Protein AF-A0A7X8X218-F1 (afdb_monomer_lite)

pLDDT: mean 86.28, std 16.81, range [41.47, 98.88]

Secondary structure (DSSP, 8-state):
-HHHHHHHHHHHHHTSSS---HHHHHHHHHHHTTT-HHHHHHHHTT---HHHHHHHHHHHHHHHHHHHHSS-THHHHHHHHHHHHHHHHHHHHHHTT--SHHHHHHHHHHHHIIIIIHHHHHHHHHHTT--SHHHHHHHHHHHHHHHHHHHHHHHH--HHHHHHHHHHHHHHHHHHHHHHS--HHHHEEEEEETTEEEEEEE----SEEE--SEETTEEEEEE-TTTTTT---SEEE--TT--EE-TTTTTT-TT--EEEPPTTPEE-TTTTTT-TT--EEE--TT--EEPTTTTTT-TT----BPPTT--EE-TTTTTT---S--B--TT--EE-TTTTTT---SEE---TT-SEE---TT-TT--EEPPPTT--EEPTTTTTT--S--EEE--TT--EE-TTTTTT---SEEEPPSS-EE-TTTTTT-TT----PPPTT--EEPTTTTTT----EEEE-TT--EE-TTTTTT-TT--EEEE-TT--EE-TTTTTT-TT--EEE--TT--EE-TTTTTT-TT--EEE--TT--EEPTTTTTT-TT-------TT--EE-TTTTTT---SEEEPPTT--EE-TTTTTT-TT--EEE--TT--EE-TTTTTT-TT--EEE--TT--EE-TTTTTT-TT--EEEE-TT--EE-TTTTTT-TT-EEEE-S-TTGGGS-GGGSTT-PEEEE-

Radius of gyration: 52.04 Å; chains: 1; bounding box: 104×60×158 Å

Structure (mmCIF, N/CA/C/O backbone):
data_AF-A0A7X8X218-F1
#
_entry.id   AF-A0A7X8X218-F1
#
loop_
_atom_site.group_PDB
_atom_site.id
_atom_site.type_symbol
_atom_site.label_atom_id
_atom_site.label_alt_id
_atom_site.label_comp_id
_atom_site.label_asym_id
_atom_site.label_entity_id
_atom_site.label_seq_id
_atom_site.pdbx_PDB_ins_code
_atom_site.Cartn_x
_atom_site.Cartn_y
_atom_site.Cartn_z
_atom_site.occupancy
_atom_site.B_iso_or_equiv
_atom_site.auth_seq_id
_atom_site.auth_comp_id
_atom_site.auth_asym_id
_atom_site.auth_atom_id
_atom_site.pdbx_PDB_model_num
ATOM 1 N N . MET A 1 1 ? -71.753 22.379 98.068 1.00 59.19 1 MET A N 1
ATOM 2 C CA . MET A 1 1 ? -71.294 21.030 97.656 1.00 59.19 1 MET A CA 1
ATOM 3 C C . MET A 1 1 ? -71.009 20.906 96.153 1.00 59.19 1 MET A C 1
ATOM 5 O O . MET A 1 1 ? -69.894 20.554 95.807 1.00 59.19 1 MET A O 1
ATOM 9 N N . ILE A 1 2 ? -71.947 21.203 95.238 1.00 62.31 2 ILE A N 1
ATOM 10 C CA . ILE A 1 2 ? -71.730 21.039 93.776 1.00 62.31 2 ILE A CA 1
ATOM 11 C C . ILE A 1 2 ? -70.729 22.059 93.211 1.00 62.31 2 ILE A C 1
ATOM 13 O O . ILE A 1 2 ? -69.780 21.681 92.528 1.00 62.31 2 ILE A O 1
ATOM 17 N N . GLU A 1 3 ? -70.910 23.341 93.532 1.00 66.44 3 GLU A N 1
ATOM 18 C CA . GLU A 1 3 ? -69.989 24.415 93.134 1.00 66.44 3 GLU A CA 1
ATOM 19 C C . GLU A 1 3 ? -68.605 24.227 93.765 1.00 66.44 3 GLU A C 1
ATOM 21 O O . GLU A 1 3 ? -67.582 24.435 93.126 1.00 66.44 3 GLU A O 1
ATOM 26 N N . GLU A 1 4 ? -68.574 23.702 94.986 1.00 75.44 4 GLU A N 1
ATOM 27 C CA . GLU A 1 4 ? -67.354 23.362 95.713 1.00 75.44 4 GLU A CA 1
ATOM 28 C C . GLU A 1 4 ? -66.608 22.174 95.083 1.00 75.44 4 GLU A C 1
ATOM 30 O O . GLU A 1 4 ? -65.388 22.212 94.968 1.00 75.44 4 GLU A O 1
ATOM 35 N N . ASN A 1 5 ? -67.324 21.149 94.604 1.00 78.69 5 ASN A N 1
ATOM 36 C CA . ASN A 1 5 ? -66.738 20.033 93.858 1.00 78.69 5 ASN A CA 1
ATOM 37 C C . ASN A 1 5 ? -66.237 20.478 92.479 1.00 78.69 5 ASN A C 1
ATOM 39 O O . ASN A 1 5 ? -65.172 20.041 92.059 1.00 78.69 5 ASN A O 1
ATOM 43 N N . TYR A 1 6 ? -66.950 21.376 91.790 1.00 76.88 6 TYR A N 1
ATOM 44 C CA . TYR A 1 6 ? -66.463 21.968 90.541 1.00 76.88 6 TYR A CA 1
ATOM 45 C C . TYR A 1 6 ? -65.211 22.818 90.781 1.00 76.88 6 TYR A C 1
ATOM 47 O O . TYR A 1 6 ? -64.232 22.684 90.057 1.00 76.88 6 TYR A O 1
ATOM 55 N N . LYS A 1 7 ? -65.195 23.632 91.841 1.00 78.38 7 LYS A N 1
ATOM 56 C CA . LYS A 1 7 ? -64.044 24.457 92.223 1.00 78.38 7 LYS A CA 1
ATOM 57 C C . LYS A 1 7 ? -62.851 23.598 92.650 1.00 78.38 7 LYS A C 1
ATOM 59 O O . LYS A 1 7 ? -61.744 23.859 92.207 1.00 78.38 7 LYS A O 1
ATOM 64 N N . LYS A 1 8 ? -63.070 22.509 93.400 1.00 78.81 8 LYS A N 1
ATOM 65 C CA . LYS A 1 8 ? -62.038 21.496 93.695 1.00 78.81 8 LYS A CA 1
ATOM 66 C C . LYS A 1 8 ? -61.531 20.822 92.421 1.00 78.81 8 LYS A C 1
ATOM 68 O O . LYS A 1 8 ? -60.326 20.652 92.274 1.00 78.81 8 LYS A O 1
ATOM 73 N N . ALA A 1 9 ? -62.415 20.492 91.481 1.00 73.62 9 ALA A N 1
ATOM 74 C CA . ALA A 1 9 ? -62.024 19.927 90.193 1.00 73.62 9 ALA A CA 1
ATOM 75 C C . ALA A 1 9 ? -61.148 20.895 89.378 1.00 73.62 9 ALA A C 1
ATOM 77 O O . ALA A 1 9 ? -60.111 20.482 88.869 1.00 73.62 9 ALA A O 1
ATOM 78 N N . VAL A 1 10 ? -61.517 22.180 89.321 1.00 74.00 10 VAL A N 1
ATOM 79 C CA . VAL A 1 10 ? -60.726 23.262 88.706 1.00 74.00 10 VAL A CA 1
ATOM 80 C C . VAL A 1 10 ? -59.387 23.426 89.432 1.00 74.00 10 VAL A C 1
ATOM 82 O O . VAL A 1 10 ? -58.345 23.489 88.788 1.00 74.00 10 VAL A O 1
ATOM 85 N N . ASN A 1 11 ? -59.376 23.417 90.763 1.00 78.56 11 ASN A N 1
ATOM 86 C CA . ASN A 1 11 ? -58.155 23.548 91.554 1.00 78.56 11 ASN A CA 1
ATOM 87 C C . ASN A 1 11 ? -57.175 22.395 91.290 1.00 78.56 11 ASN A C 1
ATOM 89 O O . ASN A 1 11 ? -56.004 22.653 91.026 1.00 78.56 11 ASN A O 1
ATOM 93 N N . TYR A 1 12 ? -57.640 21.142 91.253 1.00 76.12 12 TYR A N 1
ATOM 94 C CA . TYR A 1 12 ? -56.805 19.995 90.867 1.00 76.12 12 TYR A CA 1
ATOM 95 C C . TYR A 1 12 ? -56.402 20.010 89.383 1.00 76.12 12 TYR A C 1
ATOM 97 O O . TYR A 1 12 ? -55.309 19.555 89.045 1.00 76.12 12 TYR A O 1
ATOM 105 N N . GLU A 1 13 ? -57.244 20.538 88.491 1.00 72.31 13 GLU A N 1
ATOM 106 C CA . GLU A 1 13 ? -56.956 20.644 87.053 1.00 72.31 13 GLU A CA 1
ATOM 107 C C . GLU A 1 13 ? -55.899 21.705 86.744 1.00 72.31 13 GLU A C 1
ATOM 109 O O . GLU A 1 13 ? -55.040 21.470 85.895 1.00 72.31 13 GLU A O 1
ATOM 114 N N . TYR A 1 14 ? -55.939 22.856 87.418 1.00 67.94 14 TYR A N 1
ATOM 115 C CA . TYR A 1 14 ? -55.013 23.971 87.194 1.00 67.94 14 TYR A CA 1
ATOM 116 C C . TYR A 1 14 ? -53.874 24.027 88.219 1.00 67.94 14 TYR A C 1
ATOM 118 O O . TYR A 1 14 ? -52.915 24.763 88.010 1.00 67.94 14 TYR A O 1
ATOM 126 N N . GLY A 1 15 ? -53.921 23.202 89.267 1.00 67.50 15 GLY 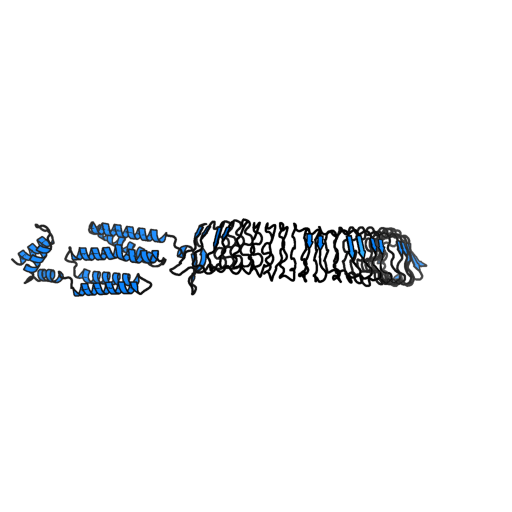A N 1
ATOM 127 C CA . GLY A 1 15 ? -52.931 23.192 90.344 1.00 67.50 15 GLY A CA 1
ATOM 128 C C . GLY A 1 15 ? -53.017 24.423 91.250 1.00 67.50 15 GLY A C 1
ATOM 129 O O . GLY A 1 15 ? -51.996 24.891 91.745 1.00 67.50 15 GLY A O 1
ATOM 130 N N . LEU A 1 16 ? -54.218 24.984 91.407 1.00 68.50 16 LEU A N 1
ATOM 131 C CA . LEU A 1 16 ? -54.470 26.154 92.246 1.00 68.50 16 LEU A CA 1
ATOM 132 C C . LEU A 1 16 ? -54.670 25.671 93.683 1.00 68.50 16 LEU A C 1
ATOM 134 O O . LEU A 1 16 ? -55.637 24.966 93.967 1.00 68.50 16 LEU A O 1
ATOM 138 N N . ASP A 1 17 ? -53.722 25.993 94.560 1.00 74.50 17 ASP A N 1
ATOM 139 C CA . ASP A 1 17 ? -53.689 25.619 95.986 1.00 74.50 17 ASP A CA 1
ATOM 140 C C . ASP A 1 17 ? -53.603 24.108 96.289 1.00 74.50 17 ASP A C 1
ATOM 142 O O . ASP A 1 17 ? -53.556 23.697 97.447 1.00 74.50 17 ASP A O 1
ATOM 146 N N . VAL A 1 18 ? -53.528 23.259 95.260 1.00 74.81 18 VAL A N 1
ATOM 147 C CA . VAL A 1 18 ? -53.306 21.809 95.362 1.00 74.81 18 VAL A CA 1
ATOM 148 C C . VAL A 1 18 ? -52.341 21.342 94.276 1.00 74.81 18 VAL A C 1
ATOM 150 O O . VAL A 1 18 ? -52.259 21.930 93.198 1.00 74.81 18 VAL A O 1
ATOM 153 N N . LYS A 1 19 ? -51.608 20.248 94.526 1.00 69.12 19 LYS A N 1
ATOM 154 C CA . LYS A 1 19 ? -50.762 19.639 93.492 1.00 69.12 19 LYS A CA 1
ATOM 155 C C . LYS A 1 19 ? -51.652 19.176 92.341 1.00 69.12 19 LYS A C 1
ATOM 157 O O . LYS A 1 19 ? -52.580 18.398 92.547 1.00 69.12 19 LYS A O 1
ATOM 162 N N . LYS A 1 20 ? -51.346 19.663 91.141 1.00 67.00 20 LYS A N 1
ATOM 163 C CA . LYS A 1 20 ? -52.081 19.357 89.914 1.00 67.00 20 LYS A CA 1
ATOM 164 C C . LYS A 1 20 ? -52.236 17.840 89.734 1.00 67.00 20 LYS A C 1
ATOM 166 O O . LYS A 1 20 ? -51.236 17.142 89.560 1.00 67.00 20 LYS A O 1
ATOM 171 N N . ASP A 1 21 ? -53.472 17.348 89.765 1.00 66.50 21 ASP A N 1
ATOM 172 C CA . ASP A 1 21 ? -53.805 15.926 89.635 1.00 66.50 21 ASP A CA 1
ATOM 173 C C . ASP A 1 21 ? -55.095 15.755 88.828 1.00 66.50 21 ASP A C 1
ATOM 175 O O . ASP A 1 21 ? -56.214 15.933 89.310 1.00 66.50 21 ASP A O 1
ATOM 179 N N . TYR A 1 22 ? -54.933 15.381 87.561 1.00 60.75 22 TYR A N 1
ATOM 180 C CA . TYR A 1 22 ? -56.041 15.255 86.621 1.00 60.75 22 TYR A CA 1
ATOM 181 C C . TYR A 1 22 ? -56.974 14.077 86.913 1.00 60.75 22 TYR A C 1
ATOM 183 O O . TYR A 1 22 ? -58.135 14.116 86.501 1.00 60.75 22 TYR A O 1
ATOM 191 N N . ARG A 1 23 ? -56.502 13.027 87.600 1.00 62.84 23 ARG A N 1
ATOM 192 C CA . ARG A 1 23 ? -57.364 11.895 87.967 1.00 62.84 23 ARG A CA 1
ATOM 193 C C . ARG A 1 23 ? -58.318 12.312 89.075 1.00 62.84 23 ARG A C 1
ATOM 195 O O . ARG A 1 23 ? -59.515 12.038 88.972 1.00 62.84 23 ARG A O 1
ATOM 202 N N . GLU A 1 24 ? -57.812 13.035 90.070 1.00 69.81 24 GLU A N 1
ATOM 203 C CA . GLU A 1 24 ? -58.655 13.622 91.112 1.00 69.81 24 GLU A CA 1
ATOM 204 C C . GLU A 1 24 ? -59.545 14.741 90.550 1.00 69.81 24 GLU A C 1
ATOM 206 O O . GLU A 1 24 ? -60.747 14.740 90.811 1.00 69.81 24 GLU A O 1
ATOM 211 N N . ALA A 1 25 ? -59.042 15.600 89.656 1.00 69.50 25 ALA A N 1
ATOM 212 C CA . ALA A 1 25 ? -59.874 16.586 88.958 1.00 69.50 25 ALA A CA 1
ATOM 213 C C . ALA A 1 25 ? -61.052 15.935 88.207 1.00 69.50 25 ALA A C 1
ATOM 215 O O . ALA A 1 25 ? -62.196 16.366 88.345 1.00 69.50 25 ALA A O 1
ATOM 216 N N . LEU A 1 26 ? -60.808 14.854 87.453 1.00 69.50 26 LEU A N 1
ATOM 217 C CA . LEU A 1 26 ? -61.848 14.126 86.715 1.00 69.50 26 LEU A CA 1
ATOM 218 C C . LEU A 1 26 ? -62.878 13.479 87.652 1.00 69.50 26 LEU A C 1
ATOM 220 O O . LEU A 1 26 ? -64.070 13.460 87.341 1.00 69.50 26 LEU A O 1
ATOM 224 N N . LYS A 1 27 ? -62.442 12.960 88.801 1.00 75.31 27 LYS A N 1
ATOM 225 C CA . LYS A 1 27 ? -63.322 12.400 89.834 1.00 75.31 27 LYS A CA 1
ATOM 226 C C . LYS A 1 27 ? -64.250 13.474 90.411 1.00 75.31 27 LYS A C 1
ATOM 228 O O . LYS A 1 27 ? -65.459 13.247 90.472 1.00 75.31 27 LYS A O 1
ATOM 233 N N . TYR A 1 28 ? -63.732 14.661 90.727 1.00 75.94 28 TYR A N 1
ATOM 234 C CA . TYR A 1 28 ? -64.550 15.788 91.190 1.00 75.94 28 TYR A CA 1
ATOM 235 C C . TYR A 1 28 ? -65.444 16.377 90.083 1.00 75.94 28 TYR A C 1
ATOM 237 O O . TYR A 1 28 ? -66.597 16.716 90.354 1.00 75.94 28 TYR A O 1
ATOM 245 N N . TYR A 1 29 ? -65.000 16.393 88.819 1.00 73.94 29 TYR A N 1
ATOM 246 C CA . TYR A 1 29 ? -65.858 16.746 87.681 1.00 73.94 29 TYR A CA 1
ATOM 247 C C . TYR A 1 29 ? -67.013 15.760 87.486 1.00 73.94 29 TYR A C 1
ATOM 249 O O . TYR A 1 29 ? -68.141 16.189 87.244 1.00 73.94 29 TYR A O 1
ATOM 257 N N . LYS A 1 30 ? -66.772 14.451 87.650 1.00 72.06 30 LYS A N 1
ATOM 258 C CA . LYS A 1 30 ? -67.823 13.417 87.634 1.00 72.06 30 LYS A CA 1
ATOM 259 C C . LYS A 1 30 ? -68.837 13.634 88.753 1.00 72.06 30 LYS A C 1
ATOM 261 O O . LYS A 1 30 ? -70.036 13.599 88.482 1.00 72.06 30 LYS A O 1
ATOM 266 N N . LEU A 1 31 ? -68.375 13.942 89.965 1.00 76.75 31 LEU A N 1
ATOM 267 C CA . LEU A 1 31 ? -69.244 14.266 91.102 1.00 76.75 31 LEU A CA 1
ATOM 268 C C . LEU A 1 31 ? -70.077 15.540 90.865 1.00 76.75 31 LEU A C 1
ATOM 270 O O . LEU A 1 31 ? -71.240 15.584 91.255 1.00 76.75 31 LEU A O 1
ATOM 274 N N . ALA A 1 32 ? -69.530 16.545 90.172 1.00 71.50 32 ALA A N 1
ATOM 275 C CA . ALA A 1 32 ? -70.235 17.785 89.826 1.00 71.50 32 ALA A CA 1
ATOM 276 C C . ALA A 1 32 ? -71.148 17.678 88.577 1.00 71.50 32 ALA A C 1
ATOM 278 O O . ALA A 1 32 ? -71.953 18.574 88.321 1.00 71.50 32 ALA A O 1
ATOM 279 N N . SER A 1 33 ? -71.052 16.597 87.790 1.00 71.75 33 SER A N 1
ATOM 280 C CA . SER A 1 33 ? -71.681 16.472 86.458 1.00 71.75 33 SER A CA 1
ATOM 281 C C . SER A 1 33 ? -73.181 16.155 86.432 1.00 71.75 33 SER A C 1
ATOM 283 O O . SER A 1 33 ? -73.787 16.215 85.359 1.00 71.75 33 SER A O 1
ATOM 285 N N . LYS A 1 34 ? -73.794 15.810 87.574 1.00 65.38 34 LYS A N 1
ATOM 286 C CA . LYS A 1 34 ? -75.215 15.420 87.615 1.00 65.38 34 LYS A CA 1
ATOM 287 C C . LYS A 1 34 ? -76.174 16.581 87.309 1.00 65.38 34 LYS A C 1
ATOM 289 O O . LYS A 1 34 ? -77.193 16.327 86.678 1.00 65.38 34 LYS A O 1
ATOM 294 N N . GLU A 1 35 ? -75.817 17.826 87.643 1.00 59.12 35 GLU A N 1
ATOM 295 C CA . GLU A 1 35 ? -76.681 19.009 87.428 1.00 59.12 35 GLU A CA 1
ATOM 296 C C . GLU A 1 35 ? -75.949 20.248 86.862 1.00 59.12 35 GLU A C 1
ATOM 298 O O . GLU A 1 35 ? -76.594 21.136 86.311 1.00 59.12 35 GLU A O 1
ATOM 303 N N . ASN A 1 36 ? -74.606 20.314 86.894 1.00 65.75 36 ASN A N 1
ATOM 304 C CA . ASN A 1 36 ? -73.853 21.430 86.301 1.00 65.75 36 ASN A CA 1
ATOM 305 C C . ASN A 1 36 ? -73.490 21.145 84.828 1.00 65.75 36 ASN A C 1
ATOM 307 O O . ASN A 1 36 ? -72.693 20.250 84.527 1.00 65.75 36 ASN A O 1
ATOM 311 N N . SER A 1 37 ? -74.042 21.937 83.899 1.00 59.34 37 SER A N 1
ATOM 312 C CA . SER A 1 37 ? -73.867 21.758 82.447 1.00 59.34 37 SER A CA 1
ATOM 313 C C . SER A 1 37 ? -72.407 21.837 81.981 1.00 59.34 37 SER A C 1
ATOM 315 O O . SER A 1 37 ? -72.028 21.154 81.027 1.00 59.34 37 SER A O 1
ATOM 317 N N . HIS A 1 38 ? -71.565 22.616 82.668 1.00 60.59 38 HIS A N 1
ATOM 318 C CA . HIS A 1 38 ? -70.149 22.770 82.332 1.00 60.59 38 HIS A CA 1
ATOM 319 C C . HIS A 1 38 ? -69.320 21.574 82.807 1.00 60.59 38 HIS A C 1
ATOM 321 O O . HIS A 1 38 ? -68.527 21.030 82.037 1.00 60.59 38 HIS A O 1
ATOM 327 N N . ALA A 1 39 ? -69.567 21.091 84.029 1.00 61.00 39 ALA A N 1
ATOM 328 C CA . ALA A 1 39 ? -68.957 19.862 84.538 1.00 61.00 39 ALA A CA 1
ATOM 329 C C . ALA A 1 39 ? -69.356 18.643 83.687 1.00 61.00 39 ALA A C 1
ATOM 331 O O . ALA A 1 39 ? -68.518 17.812 83.346 1.00 61.00 39 ALA A O 1
ATOM 332 N N . ARG A 1 40 ? -70.629 18.572 83.272 1.00 63.88 40 ARG A N 1
ATOM 333 C CA . ARG A 1 40 ? -71.161 17.507 82.408 1.00 63.88 40 ARG A CA 1
ATOM 334 C C . ARG A 1 40 ? -70.517 17.501 81.025 1.00 63.88 40 ARG A C 1
ATOM 336 O O . ARG A 1 40 ? -70.115 16.440 80.555 1.00 63.88 40 ARG A O 1
ATOM 343 N N . LYS A 1 41 ? -70.334 18.676 80.411 1.00 60.50 41 LYS A N 1
ATOM 344 C CA . LYS A 1 41 ? -69.552 18.821 79.172 1.00 60.50 41 LYS A CA 1
ATOM 345 C C . LYS A 1 41 ? -68.114 18.327 79.366 1.00 60.50 41 LYS A C 1
ATOM 347 O O . LYS A 1 41 ? -67.660 17.515 78.567 1.00 60.50 41 LYS A O 1
ATOM 352 N N . LYS A 1 42 ? -67.426 18.719 80.448 1.00 61.81 42 LYS A N 1
ATOM 353 C CA . LYS A 1 42 ? -66.054 18.247 80.735 1.00 61.81 42 LYS A CA 1
ATOM 354 C C . LYS A 1 42 ? -65.953 16.724 80.914 1.00 61.81 42 LYS A C 1
ATOM 356 O O . LYS A 1 42 ? -64.959 16.138 80.499 1.00 61.81 42 LYS A O 1
ATOM 361 N N . VAL A 1 43 ? -66.978 16.064 81.461 1.00 62.06 43 VAL A N 1
ATOM 362 C CA . VAL A 1 43 ? -67.016 14.593 81.587 1.00 62.06 43 VAL A CA 1
ATOM 363 C C . VAL A 1 43 ? -67.299 13.904 80.247 1.00 62.06 43 VAL A C 1
ATOM 365 O O . VAL A 1 43 ? -66.622 12.930 79.926 1.00 62.06 43 VAL A O 1
ATOM 368 N N . ILE A 1 44 ? -68.232 14.411 79.435 1.00 58.16 44 ILE A N 1
ATOM 369 C CA . ILE A 1 44 ? -68.565 13.839 78.114 1.00 58.16 44 ILE A CA 1
ATOM 370 C C . ILE A 1 44 ? -67.364 13.905 77.159 1.00 58.16 44 ILE A C 1
ATOM 372 O O . ILE A 1 44 ? -67.070 12.933 76.470 1.00 58.16 44 ILE A O 1
ATOM 376 N N . TYR A 1 45 ? -66.616 15.011 77.166 1.00 55.09 45 TYR A N 1
ATOM 377 C CA . TYR A 1 45 ? -65.430 15.188 76.320 1.00 55.09 45 TYR A CA 1
ATOM 378 C C . TYR A 1 45 ? -64.169 14.466 76.836 1.00 55.09 45 TYR A C 1
ATOM 380 O O . TYR A 1 45 ? -63.098 14.625 76.263 1.00 55.09 45 TYR A O 1
ATOM 388 N N . SER A 1 46 ? -64.255 13.667 77.905 1.00 54.84 46 SER A N 1
ATOM 389 C CA . SER A 1 46 ? -63.109 12.893 78.417 1.00 54.84 46 SER A CA 1
ATOM 390 C C . SER A 1 46 ? -62.933 11.518 77.758 1.00 54.84 46 SER A C 1
ATOM 392 O O . SER A 1 46 ? -61.939 10.844 78.021 1.00 54.84 46 SER A O 1
ATOM 394 N N . HIS A 1 47 ? -63.886 11.083 76.927 1.00 53.31 47 HIS A N 1
ATOM 395 C CA . HIS A 1 47 ? -63.856 9.769 76.288 1.00 53.31 47 HIS A CA 1
ATOM 396 C C . HIS A 1 47 ? -63.445 9.904 74.821 1.00 53.31 47 HIS A C 1
ATOM 398 O O . HIS A 1 47 ? -64.181 10.460 74.011 1.00 53.31 47 HIS A O 1
ATOM 404 N N . PHE A 1 48 ? -62.272 9.367 74.485 1.00 53.75 48 PHE A N 1
ATOM 405 C CA . PHE A 1 48 ? -61.911 9.079 73.100 1.00 53.75 48 PHE A CA 1
ATOM 406 C C . PHE A 1 48 ? -62.757 7.886 72.640 1.00 53.75 48 PHE A C 1
ATOM 408 O O . PHE A 1 48 ? -62.785 6.859 73.325 1.00 53.75 48 PHE A O 1
ATOM 415 N N . SER A 1 49 ? -63.508 8.017 71.546 1.00 57.84 49 SER A N 1
ATOM 416 C CA . SER A 1 49 ? -64.434 6.963 71.128 1.00 57.84 49 SER A CA 1
ATOM 417 C C . SER A 1 49 ? -63.649 5.759 70.592 1.00 57.84 49 SER A C 1
ATOM 419 O O . SER A 1 49 ? -62.772 5.887 69.740 1.00 57.84 49 SER A O 1
ATOM 421 N N . VAL A 1 50 ? -63.959 4.558 71.089 1.00 55.69 50 VAL A N 1
ATOM 422 C CA . VAL A 1 50 ? -63.328 3.304 70.629 1.00 55.69 50 VAL A CA 1
ATOM 423 C C . VAL A 1 50 ? -63.548 3.099 69.123 1.00 55.69 50 VAL A C 1
ATOM 425 O O . VAL A 1 50 ? -62.675 2.579 68.436 1.00 55.69 50 VAL A O 1
ATOM 428 N N . ILE A 1 51 ? -64.671 3.583 68.586 1.00 61.41 51 ILE A N 1
ATOM 429 C CA . ILE A 1 51 ? -64.996 3.534 67.154 1.00 61.41 51 ILE A CA 1
ATOM 430 C C . ILE A 1 51 ? -64.036 4.421 66.345 1.00 61.41 51 ILE A C 1
ATOM 432 O O . ILE A 1 51 ? -63.580 4.024 65.276 1.00 61.41 51 ILE A O 1
ATOM 436 N N . GLU A 1 52 ? -63.673 5.594 66.870 1.00 61.25 52 GLU A N 1
ATOM 437 C CA . GLU A 1 52 ? -62.708 6.506 66.238 1.00 61.25 52 GLU A CA 1
ATOM 438 C C . GLU A 1 52 ? -61.291 5.911 66.244 1.00 61.25 52 GLU A C 1
ATOM 440 O O . GLU A 1 52 ? -60.582 6.000 65.242 1.00 61.25 52 GLU A O 1
ATOM 445 N N . ALA A 1 53 ? -60.901 5.232 67.329 1.00 55.91 53 ALA A N 1
ATOM 446 C CA . ALA A 1 53 ? -59.639 4.494 67.398 1.00 55.91 53 ALA A CA 1
ATOM 447 C C . ALA A 1 53 ? -59.585 3.324 66.395 1.00 55.91 53 ALA A C 1
ATOM 449 O O . ALA A 1 53 ? -58.546 3.090 65.779 1.00 55.91 53 ALA A O 1
ATOM 450 N N . ILE A 1 54 ? -60.703 2.622 66.185 1.00 64.31 54 ILE A N 1
ATOM 451 C CA . ILE A 1 54 ? -60.809 1.538 65.196 1.00 64.31 54 ILE A CA 1
ATOM 452 C C . ILE A 1 54 ? -60.724 2.086 63.765 1.00 64.31 54 ILE A C 1
ATOM 454 O O . ILE A 1 54 ? -59.993 1.531 62.951 1.00 64.31 54 ILE A O 1
ATOM 458 N N . LEU A 1 55 ? -61.403 3.195 63.453 1.00 64.50 55 LEU A N 1
ATOM 459 C CA . LEU A 1 55 ? -61.301 3.853 62.141 1.00 64.50 55 LEU A CA 1
ATOM 460 C C . LEU A 1 55 ? -59.867 4.302 61.838 1.00 64.50 55 LEU A C 1
ATOM 462 O O . LEU A 1 55 ? -59.372 4.089 60.733 1.00 64.50 55 LEU A O 1
ATOM 466 N N . LEU A 1 56 ? -59.178 4.861 62.834 1.00 61.41 56 LEU A N 1
ATOM 467 C CA . LEU A 1 56 ? -57.762 5.216 62.746 1.00 61.41 56 LEU A CA 1
ATOM 468 C C . LEU A 1 56 ? -56.877 4.000 62.465 1.00 61.41 56 LEU A C 1
ATOM 470 O O . LEU A 1 56 ? -56.002 4.060 61.603 1.00 61.41 56 LEU A O 1
ATOM 474 N N . LEU A 1 57 ? -57.133 2.885 63.150 1.00 59.53 57 LEU A N 1
ATOM 475 C CA . LEU A 1 57 ? -56.413 1.637 62.929 1.00 59.53 57 LEU A CA 1
ATOM 476 C C . LEU A 1 57 ? -56.662 1.084 61.516 1.00 59.53 57 LEU A C 1
ATOM 478 O O . LEU A 1 57 ? -55.727 0.624 60.869 1.00 59.53 57 LEU A O 1
ATOM 482 N N . ILE A 1 58 ? -57.891 1.182 61.003 1.00 72.19 58 ILE A N 1
ATOM 483 C CA . ILE A 1 58 ? -58.250 0.760 59.642 1.00 72.19 58 ILE A CA 1
ATOM 484 C C . ILE A 1 58 ? -57.523 1.607 58.590 1.00 72.19 58 ILE A C 1
ATOM 486 O O . ILE A 1 58 ? -56.971 1.049 57.645 1.00 72.19 58 ILE A O 1
ATOM 490 N N . VAL A 1 59 ? -57.478 2.934 58.754 1.00 67.31 59 VAL A N 1
ATOM 491 C CA . VAL A 1 59 ? -56.737 3.830 57.846 1.00 67.31 59 VAL A CA 1
ATOM 492 C C . VAL A 1 59 ? -55.238 3.526 57.884 1.00 67.31 59 VAL A C 1
ATOM 494 O O . VAL A 1 59 ? -54.595 3.488 56.835 1.00 67.31 59 VAL A O 1
ATOM 497 N N . LEU A 1 60 ? -54.690 3.239 59.070 1.00 58.56 60 LEU A N 1
ATOM 498 C CA . LEU A 1 60 ? -53.294 2.836 59.237 1.00 58.56 60 LEU A CA 1
ATOM 499 C C . LEU A 1 60 ? -53.001 1.520 58.498 1.00 58.56 60 LEU A C 1
ATOM 501 O O . LEU A 1 60 ? -52.045 1.439 57.732 1.00 58.56 60 LEU A O 1
ATOM 505 N N . ILE A 1 61 ? -53.850 0.507 58.685 1.00 66.88 61 ILE A N 1
ATOM 506 C CA . ILE A 1 61 ? -53.713 -0.804 58.040 1.00 66.88 61 ILE A CA 1
ATOM 507 C C . ILE A 1 61 ? -53.871 -0.679 56.519 1.00 66.88 61 ILE A C 1
ATOM 509 O O . ILE A 1 61 ? -53.069 -1.246 55.780 1.00 66.88 61 ILE A O 1
ATOM 513 N N . MET A 1 62 ? -54.848 0.091 56.029 1.00 68.31 62 MET A N 1
ATOM 514 C CA . MET A 1 62 ? -55.034 0.312 54.591 1.00 68.31 62 MET A CA 1
ATOM 515 C C . MET A 1 62 ? -53.850 1.045 53.958 1.00 68.31 62 MET A C 1
ATOM 517 O O . MET A 1 62 ? -53.402 0.630 52.893 1.00 68.31 62 MET A O 1
ATOM 521 N N . GLY A 1 63 ? -53.304 2.080 54.604 1.00 64.12 63 GLY A N 1
ATOM 522 C CA . GLY A 1 63 ? -52.116 2.768 54.096 1.00 64.12 63 GLY A CA 1
ATOM 523 C C . GLY A 1 63 ? -50.890 1.852 54.047 1.00 64.12 63 GLY A C 1
ATOM 524 O O . GLY A 1 63 ? -50.209 1.813 53.026 1.00 64.12 63 GLY A O 1
ATOM 525 N N . ILE A 1 64 ? -50.686 1.015 55.073 1.00 57.69 64 ILE A N 1
ATOM 526 C CA . ILE A 1 64 ? -49.622 -0.004 55.083 1.00 57.69 64 ILE A CA 1
ATOM 527 C C . ILE A 1 64 ? -49.813 -1.024 53.945 1.00 57.69 64 ILE A C 1
ATOM 529 O O . ILE A 1 64 ? -48.850 -1.381 53.270 1.00 57.69 64 ILE A O 1
ATOM 533 N N . ILE A 1 65 ? -51.042 -1.486 53.690 1.00 64.88 65 ILE A N 1
ATOM 534 C CA . ILE A 1 65 ? -51.338 -2.428 52.595 1.00 64.88 65 ILE A CA 1
ATOM 535 C C . ILE A 1 65 ? -51.106 -1.784 51.220 1.00 64.88 65 ILE A C 1
ATOM 537 O O . ILE A 1 65 ? -50.590 -2.444 50.317 1.00 64.88 65 ILE A O 1
ATOM 541 N N . ILE A 1 66 ? -51.471 -0.510 51.051 1.00 63.75 66 ILE A N 1
ATOM 542 C CA . ILE A 1 66 ? -51.223 0.260 49.825 1.00 63.75 66 ILE A CA 1
ATOM 543 C C . ILE A 1 66 ? -49.715 0.385 49.573 1.00 63.75 66 ILE A C 1
ATOM 545 O O . ILE A 1 66 ? -49.264 0.114 48.461 1.00 63.75 66 ILE A O 1
ATOM 549 N N . ASP A 1 67 ? -48.924 0.691 50.603 1.00 57.59 67 ASP A N 1
ATOM 550 C CA . ASP A 1 67 ? -47.464 0.802 50.480 1.00 57.59 67 ASP A CA 1
ATOM 551 C C . ASP A 1 67 ? -46.773 -0.536 50.195 1.00 57.59 67 ASP A C 1
ATOM 553 O O . ASP A 1 67 ? -45.701 -0.564 49.593 1.00 57.59 67 ASP A O 1
ATOM 557 N N . LEU A 1 68 ? -47.385 -1.654 50.593 1.00 53.50 68 LEU A N 1
ATOM 558 C CA . LEU A 1 68 ? -46.907 -2.994 50.250 1.00 53.50 68 LEU A CA 1
ATOM 559 C C . LEU A 1 68 ? -47.266 -3.411 48.814 1.00 53.50 68 LEU A C 1
ATOM 561 O O . LEU A 1 68 ? -46.621 -4.309 48.275 1.00 53.50 68 LEU A O 1
ATOM 565 N N . LYS A 1 69 ? -48.281 -2.794 48.190 1.00 54.75 69 LYS A N 1
ATOM 566 C CA . LYS A 1 69 ? -48.786 -3.175 46.857 1.00 54.75 69 LYS A CA 1
ATOM 567 C C . LYS A 1 69 ? -48.384 -2.234 45.720 1.00 54.75 69 LYS A C 1
ATOM 569 O O . LYS A 1 69 ? -48.379 -2.674 44.574 1.00 54.75 69 LYS A O 1
ATOM 574 N N . ILE A 1 70 ? -48.073 -0.967 45.995 1.00 53.00 70 ILE A N 1
ATOM 575 C CA . ILE A 1 70 ? -47.749 0.034 44.966 1.00 53.00 70 ILE A CA 1
ATOM 576 C C . ILE A 1 70 ? -46.253 0.368 45.018 1.00 53.00 70 ILE A C 1
ATOM 578 O O . ILE A 1 70 ? -45.672 0.529 46.086 1.00 53.00 70 ILE A O 1
ATOM 582 N N . THR A 1 71 ? -45.622 0.555 43.857 1.00 49.25 71 THR A N 1
ATOM 583 C CA . THR A 1 71 ? -44.213 0.978 43.703 1.00 49.25 71 THR A CA 1
ATOM 584 C C . THR A 1 71 ? -43.887 2.359 44.296 1.00 49.25 71 THR A C 1
ATOM 586 O O . THR A 1 71 ? -42.722 2.754 44.326 1.00 49.25 71 THR A O 1
ATOM 589 N N . PHE A 1 72 ? -44.889 3.088 44.798 1.00 51.97 72 PHE A N 1
ATOM 590 C CA . PHE A 1 72 ? -44.783 4.434 45.357 1.00 51.97 72 PHE A CA 1
ATOM 591 C C . PHE A 1 72 ? -45.191 4.446 46.845 1.00 51.97 72 PHE A C 1
ATOM 593 O O . PHE A 1 72 ? -46.299 4.873 47.171 1.00 51.97 72 PHE A O 1
ATOM 600 N N . PRO A 1 73 ? -44.295 4.035 47.763 1.00 49.94 73 PRO A N 1
ATOM 601 C CA . PRO A 1 73 ? -44.581 3.865 49.199 1.00 49.94 73 PRO A CA 1
ATOM 602 C C . PRO A 1 73 ? -44.827 5.179 49.964 1.00 49.94 73 PRO A C 1
ATOM 604 O O . PRO A 1 73 ? -44.907 5.200 51.188 1.00 49.94 73 PRO A O 1
ATOM 607 N N . TRP A 1 74 ? -44.866 6.310 49.260 1.00 54.34 74 TRP A N 1
ATOM 608 C CA . TRP A 1 74 ? -45.194 7.607 49.839 1.00 54.34 74 TRP A CA 1
ATOM 609 C C . TRP A 1 74 ? -46.696 7.894 49.774 1.00 54.34 74 TRP A C 1
ATOM 611 O O . TRP A 1 74 ? -47.166 8.731 50.534 1.00 54.34 74 TRP A O 1
ATOM 621 N N . VAL A 1 75 ? -47.462 7.211 48.913 1.00 54.22 75 VAL A N 1
ATOM 622 C CA . VAL A 1 75 ? -48.903 7.464 48.750 1.00 54.22 75 VAL A CA 1
ATOM 623 C C . VAL A 1 75 ? -49.691 6.961 49.961 1.00 54.22 75 VAL A C 1
ATOM 625 O O . VAL A 1 75 ? -50.533 7.698 50.472 1.00 54.22 75 VAL A O 1
ATOM 628 N N . GLY A 1 76 ? -49.402 5.756 50.468 1.00 60.22 76 GLY A N 1
ATOM 629 C CA . GLY A 1 76 ? -50.062 5.222 51.662 1.00 60.22 76 GLY A CA 1
ATOM 630 C C . GLY A 1 76 ? -49.743 6.060 52.897 1.00 60.22 76 GLY A C 1
ATOM 631 O O . GLY A 1 76 ? -50.656 6.498 53.598 1.00 60.22 76 GLY A O 1
ATOM 632 N N . LEU A 1 77 ? -48.468 6.398 53.105 1.00 52.97 77 LEU A N 1
ATOM 633 C CA . LEU A 1 77 ? -48.038 7.274 54.203 1.00 52.97 77 LEU A CA 1
ATOM 634 C C . LEU A 1 77 ? -48.568 8.715 54.087 1.00 52.97 77 LEU A C 1
ATOM 636 O O . LEU A 1 77 ? -48.907 9.318 55.105 1.00 52.97 77 LEU A O 1
ATOM 640 N N . PHE A 1 78 ? -48.693 9.269 52.878 1.00 55.66 78 PHE A N 1
ATOM 641 C CA . PHE A 1 78 ? -49.275 10.597 52.650 1.00 55.66 78 PHE A CA 1
ATOM 642 C C . PHE A 1 78 ? -50.777 10.624 52.949 1.00 55.66 78 PHE A C 1
ATOM 644 O O . PHE A 1 78 ? -51.255 11.548 53.607 1.00 55.66 78 PHE A O 1
ATOM 651 N N . LEU A 1 79 ? -51.516 9.586 52.543 1.00 59.09 79 LEU A N 1
ATOM 652 C CA . LEU A 1 79 ? -52.937 9.429 52.869 1.00 59.09 79 LEU A CA 1
ATOM 653 C C . LEU A 1 79 ? -53.155 9.244 54.374 1.00 59.09 79 LEU A C 1
ATOM 655 O O . LEU A 1 79 ? -54.072 9.848 54.934 1.00 59.09 79 LEU A O 1
ATOM 659 N N . ILE A 1 80 ? -52.285 8.476 55.039 1.00 61.56 80 ILE A N 1
ATOM 660 C CA . ILE A 1 80 ? -52.255 8.364 56.500 1.00 61.56 80 ILE A CA 1
ATOM 661 C C . ILE A 1 80 ? -52.033 9.754 57.118 1.00 61.56 80 ILE A C 1
ATOM 663 O O . ILE A 1 80 ? -52.822 10.180 57.961 1.00 61.56 80 ILE A O 1
ATOM 667 N N . GLY A 1 81 ? -51.016 10.490 56.659 1.00 56.41 81 GLY A N 1
ATOM 668 C CA . GLY A 1 81 ? -50.683 11.833 57.137 1.00 56.41 81 GLY A CA 1
ATOM 669 C C . GLY A 1 81 ? -51.836 12.830 56.996 1.00 56.41 81 GLY A C 1
ATOM 670 O O . GLY A 1 81 ? -52.232 13.437 57.987 1.00 56.41 81 GLY A O 1
ATOM 671 N N . ILE A 1 82 ? -52.437 12.949 55.806 1.00 55.62 82 ILE A N 1
ATOM 672 C CA . ILE A 1 82 ? -53.602 13.819 55.561 1.00 55.62 82 ILE A CA 1
ATOM 673 C C . ILE A 1 82 ? -54.782 13.422 56.443 1.00 55.62 82 ILE A C 1
ATOM 675 O O . ILE A 1 82 ? -55.432 14.297 57.013 1.00 55.62 82 ILE A O 1
ATOM 679 N N . SER A 1 83 ? -55.057 12.123 56.578 1.00 58.41 83 SER A N 1
ATOM 680 C CA . SER A 1 83 ? -56.158 11.636 57.411 1.00 58.41 83 SER A CA 1
ATOM 681 C C . SER A 1 83 ? -55.940 12.025 58.873 1.00 58.41 83 SER A C 1
ATOM 683 O O . SER A 1 83 ? -56.838 12.580 59.504 1.00 58.41 83 SER A O 1
ATOM 685 N N . PHE A 1 84 ? -54.725 11.837 59.394 1.00 59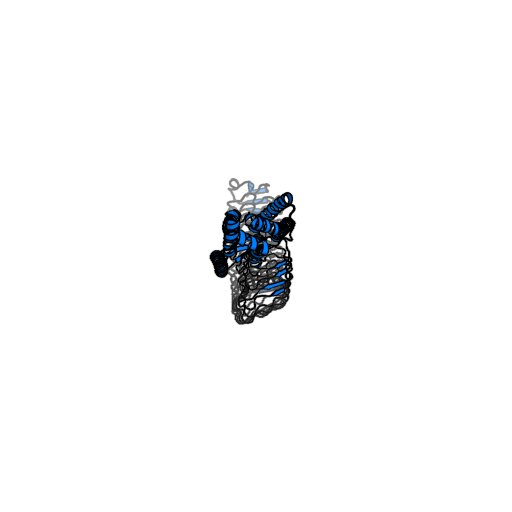.69 84 PHE A N 1
ATOM 686 C CA . PHE A 1 84 ? -54.362 12.256 60.747 1.00 59.69 84 PHE A CA 1
ATOM 687 C C . PHE A 1 84 ? -54.421 13.773 60.928 1.00 59.69 84 PHE A C 1
ATOM 689 O O . PHE A 1 84 ? -54.952 14.235 61.937 1.00 59.69 84 PHE A O 1
ATOM 696 N N . THR A 1 85 ? -53.935 14.565 59.971 1.00 54.16 85 THR A N 1
ATOM 697 C CA . THR A 1 85 ? -54.015 16.032 60.026 1.00 54.16 85 THR A CA 1
ATOM 698 C C . THR A 1 85 ? -55.463 16.518 59.964 1.00 54.16 85 THR A C 1
ATOM 700 O O . THR A 1 85 ? -55.844 17.367 60.764 1.00 54.16 85 THR A O 1
ATOM 703 N N . GLY A 1 86 ? -56.297 15.953 59.087 1.00 55.62 86 GLY A N 1
ATOM 704 C CA . GLY A 1 86 ? -57.721 16.277 58.974 1.00 55.62 86 GLY A CA 1
ATOM 705 C C . GLY A 1 86 ? -58.501 15.939 60.244 1.00 55.62 86 GLY A C 1
ATOM 706 O O . GLY A 1 86 ? -59.244 16.778 60.747 1.00 55.62 86 GLY A O 1
ATOM 707 N N . ILE A 1 87 ? -58.262 14.757 60.824 1.00 58.25 87 ILE A N 1
ATOM 708 C CA . ILE A 1 87 ? -58.811 14.353 62.128 1.00 58.25 87 ILE A CA 1
ATOM 709 C C . ILE A 1 87 ? -58.342 15.331 63.209 1.00 58.25 87 ILE A C 1
ATOM 711 O O . ILE A 1 87 ? -59.158 15.873 63.953 1.00 58.25 87 ILE A O 1
ATOM 715 N N . THR A 1 88 ? -57.045 15.632 63.259 1.00 53.69 88 THR A N 1
ATOM 716 C CA . THR A 1 88 ? -56.482 16.562 64.246 1.00 53.69 88 THR A CA 1
ATOM 717 C C . THR A 1 88 ? -57.126 17.942 64.126 1.00 53.69 88 THR A C 1
ATOM 719 O O . THR A 1 88 ? -57.557 18.485 65.133 1.00 53.69 88 THR A O 1
ATOM 722 N N . LEU A 1 89 ? -57.282 18.491 62.919 1.00 51.09 89 LEU A N 1
ATOM 723 C CA . LEU A 1 89 ? -57.909 19.797 62.681 1.00 51.09 89 LEU A CA 1
ATOM 724 C C . LEU A 1 89 ? -59.413 19.805 63.003 1.00 51.09 89 LEU A C 1
ATOM 726 O O . LEU A 1 89 ? -59.903 20.760 63.609 1.00 51.09 89 LEU A O 1
ATOM 730 N N . PHE A 1 90 ? -60.142 18.741 62.653 1.00 53.81 90 PHE A N 1
ATOM 731 C CA . PHE A 1 90 ? -61.570 18.599 62.955 1.00 53.81 90 PHE A CA 1
ATOM 732 C C . PHE A 1 90 ? -61.825 18.511 64.468 1.00 53.81 90 PHE A C 1
ATOM 734 O O . PHE A 1 90 ? -62.739 19.151 64.994 1.00 53.81 90 PHE A O 1
ATOM 741 N N . TYR A 1 91 ? -60.976 17.783 65.198 1.00 52.25 91 TYR A N 1
ATOM 742 C CA . TYR A 1 91 ? -61.092 17.619 66.648 1.00 52.25 91 TYR A CA 1
ATOM 743 C C . TYR A 1 91 ? -60.410 18.735 67.459 1.00 52.25 91 TYR A C 1
ATOM 745 O O . TYR A 1 91 ? -60.829 18.999 68.588 1.00 52.25 91 TYR A O 1
ATOM 753 N N . MET A 1 92 ? -59.442 19.467 66.895 1.00 46.44 92 MET A N 1
ATOM 754 C CA . MET A 1 92 ? -58.772 20.622 67.524 1.00 46.44 92 MET A CA 1
ATOM 755 C C . MET A 1 92 ? -59.769 21.682 67.998 1.00 46.44 92 MET A C 1
ATOM 757 O O . MET A 1 92 ? -59.621 22.227 69.090 1.00 46.44 92 MET A O 1
ATOM 761 N N . LYS A 1 93 ? -60.837 21.925 67.227 1.00 45.53 93 LYS A N 1
ATOM 762 C CA . LYS A 1 93 ? -61.881 22.895 67.591 1.00 45.53 93 LYS A CA 1
ATOM 763 C C . LYS A 1 93 ? -62.763 22.425 68.760 1.00 45.53 93 LYS A C 1
ATOM 765 O O . LYS A 1 93 ? -63.374 23.250 69.431 1.00 45.53 93 LYS A O 1
ATOM 770 N N . LYS A 1 94 ? -62.826 21.112 69.020 1.00 46.34 94 LYS A N 1
ATOM 771 C CA . LYS A 1 94 ? -63.695 20.480 70.031 1.00 46.34 94 LYS A CA 1
ATOM 772 C C . LYS A 1 94 ? -63.001 20.283 71.389 1.00 46.34 94 LYS A C 1
ATOM 774 O O . LYS A 1 94 ? -63.683 20.243 72.408 1.00 46.34 94 LYS A O 1
ATOM 779 N N . TYR A 1 95 ? -61.666 20.211 71.418 1.00 50.53 95 TYR A N 1
ATOM 780 C CA . TYR A 1 95 ? -60.871 19.870 72.614 1.00 50.53 95 TYR A CA 1
ATOM 781 C C . TYR A 1 95 ? -59.983 21.001 73.159 1.00 50.53 95 TYR A C 1
ATOM 783 O O . TYR A 1 95 ? -59.224 20.785 74.103 1.00 50.53 95 TYR A O 1
ATOM 791 N N . TRP A 1 96 ? -60.106 22.219 72.625 1.00 41.47 96 TRP A N 1
ATOM 792 C CA . TRP A 1 96 ? -59.239 23.368 72.935 1.00 41.47 96 TRP A CA 1
ATOM 793 C C . TRP A 1 96 ? -59.256 23.841 74.409 1.00 41.47 96 TRP A C 1
ATOM 795 O O . TRP A 1 96 ? -58.496 24.728 74.775 1.00 41.47 96 TRP A O 1
ATOM 805 N N . ILE A 1 97 ? -60.089 23.247 75.277 1.00 46.12 97 ILE A N 1
ATOM 806 C CA . ILE A 1 97 ? -60.256 23.654 76.687 1.00 46.12 97 ILE A CA 1
ATOM 807 C C . ILE A 1 97 ? -59.570 22.711 77.707 1.00 46.12 97 ILE A C 1
ATOM 809 O O . ILE A 1 97 ? -59.571 23.016 78.894 1.00 46.12 97 ILE A O 1
ATOM 813 N N . LEU A 1 98 ? -58.909 21.613 77.313 1.00 48.81 98 LEU A N 1
ATOM 814 C CA . LEU A 1 98 ? -58.243 20.710 78.276 1.00 48.81 98 LEU A CA 1
ATOM 815 C C . LEU A 1 98 ? -56.796 20.370 77.880 1.00 48.81 98 LEU A C 1
ATOM 817 O O . LEU A 1 98 ? -56.532 19.521 77.030 1.00 48.81 98 LEU A O 1
ATOM 821 N N . THR A 1 99 ? -55.839 21.017 78.550 1.00 57.19 99 THR A N 1
ATOM 822 C CA . THR A 1 99 ? -54.399 20.763 78.426 1.00 57.19 99 THR A CA 1
ATOM 823 C C . THR A 1 99 ? -53.969 19.634 79.360 1.00 57.19 99 THR A C 1
ATOM 825 O O . THR A 1 99 ? -54.091 19.726 80.580 1.00 57.19 99 THR A O 1
ATOM 828 N N . GLY A 1 100 ? -53.441 18.553 78.785 1.00 46.16 100 GLY A N 1
ATOM 829 C CA . GLY A 1 100 ? -52.865 17.444 79.540 1.00 46.16 100 GLY A CA 1
ATOM 830 C C . GLY A 1 100 ? -52.612 16.236 78.648 1.00 46.16 100 GLY A C 1
ATOM 831 O O . GLY A 1 100 ? -51.719 16.255 77.813 1.00 46.16 100 GLY A O 1
ATOM 832 N N . TYR A 1 101 ? -53.418 15.188 78.789 1.00 41.91 101 TYR A N 1
ATOM 833 C CA . TYR A 1 101 ? -53.119 13.884 78.188 1.00 41.91 101 TYR A CA 1
ATOM 834 C C . TYR A 1 101 ? -53.419 13.779 76.687 1.00 41.91 101 TYR A C 1
ATOM 836 O O . TYR A 1 101 ? -52.591 13.269 75.941 1.00 41.91 101 TYR A O 1
ATOM 844 N N . ALA A 1 102 ? -54.561 14.300 76.225 1.00 46.66 102 ALA A N 1
ATOM 845 C CA . ALA A 1 102 ? -54.901 14.305 74.799 1.00 46.66 102 ALA A CA 1
ATOM 846 C C . ALA A 1 102 ? -53.961 15.216 74.000 1.00 46.66 102 ALA A C 1
ATOM 848 O O . ALA A 1 102 ? -53.581 14.887 72.883 1.00 46.66 102 ALA A O 1
ATOM 849 N N . ASN A 1 103 ? -53.521 16.323 74.606 1.00 48.88 103 ASN A N 1
ATOM 850 C CA . ASN A 1 103 ? -52.549 17.212 73.986 1.00 48.88 103 ASN A CA 1
ATOM 851 C C . ASN A 1 103 ? -51.169 16.547 73.907 1.00 48.88 103 ASN A C 1
ATOM 853 O O . ASN A 1 103 ? -50.538 16.617 72.863 1.00 48.88 103 ASN A O 1
ATOM 857 N N . ILE A 1 104 ? -50.729 15.833 74.951 1.00 48.72 104 ILE A N 1
ATOM 858 C CA . ILE A 1 104 ? -49.483 15.052 74.909 1.00 48.72 104 ILE A CA 1
ATOM 859 C C . ILE A 1 104 ? -49.583 13.936 73.869 1.00 48.72 104 ILE A C 1
ATOM 861 O O . ILE A 1 104 ? -48.686 13.827 73.049 1.00 48.72 104 ILE A O 1
ATOM 865 N N . LEU A 1 105 ? -50.665 13.151 73.839 1.00 46.88 105 LEU A N 1
ATOM 866 C CA . LEU A 1 105 ? -50.810 12.052 72.883 1.00 46.88 105 LEU A CA 1
ATOM 867 C C . LEU A 1 105 ? -50.900 12.561 71.437 1.00 46.88 105 LEU A C 1
ATOM 869 O O . LEU A 1 105 ? -50.185 12.052 70.584 1.00 46.88 105 LEU A O 1
ATOM 873 N N . ASN A 1 106 ? -51.688 13.606 71.163 1.00 51.12 106 ASN A N 1
ATOM 874 C CA . ASN A 1 106 ? -51.764 14.214 69.830 1.00 51.12 106 ASN A CA 1
ATOM 875 C C . ASN A 1 106 ? -50.449 14.891 69.436 1.00 51.12 106 ASN A C 1
ATOM 877 O O . ASN A 1 106 ? -50.040 14.781 68.287 1.00 51.12 106 ASN A O 1
ATOM 881 N N . THR A 1 107 ? -49.751 15.536 70.375 1.00 51.97 107 THR A N 1
ATOM 882 C CA . THR A 1 107 ? -48.426 16.123 70.118 1.00 51.97 107 THR A CA 1
ATOM 883 C C . THR A 1 107 ? -47.387 15.035 69.882 1.00 51.97 107 THR A C 1
ATOM 885 O O . THR A 1 107 ? -46.560 15.196 69.001 1.00 51.97 107 THR A O 1
ATOM 888 N N . VAL A 1 108 ? -47.440 13.912 70.603 1.00 51.03 108 VAL A N 1
ATOM 889 C CA . VAL A 1 108 ? -46.547 12.758 70.417 1.00 51.03 108 VAL A CA 1
ATOM 890 C C . VAL A 1 108 ? -46.843 12.047 69.100 1.00 51.03 108 VAL A C 1
ATOM 892 O O . VAL A 1 108 ? -45.907 11.690 68.401 1.00 51.03 108 VAL A O 1
ATOM 895 N N . ILE A 1 109 ? -48.110 11.882 68.716 1.00 50.69 109 ILE A N 1
ATOM 896 C CA . ILE A 1 109 ? -48.493 11.300 67.421 1.00 50.69 109 ILE A CA 1
ATOM 897 C C . ILE A 1 109 ? -48.084 12.235 66.279 1.00 50.69 109 ILE A C 1
ATOM 899 O O . ILE A 1 109 ? -47.481 11.777 65.313 1.00 50.69 109 ILE A O 1
ATOM 903 N N . LEU A 1 110 ? -48.333 13.542 66.404 1.00 53.97 110 LEU A N 1
ATOM 904 C CA . LEU A 1 110 ? -47.880 14.545 65.439 1.00 53.97 110 LEU A CA 1
ATOM 905 C C . LEU A 1 110 ? -46.348 14.574 65.355 1.00 53.97 110 LEU A C 1
ATOM 907 O O . LEU A 1 110 ? -45.790 14.612 64.266 1.00 53.97 110 LEU A O 1
ATOM 911 N N . PHE A 1 111 ? -45.662 14.488 66.492 1.00 57.66 111 PHE A N 1
ATOM 912 C CA . PHE A 1 111 ? -44.208 14.405 66.571 1.00 57.66 111 PHE A CA 1
ATOM 913 C C . PHE A 1 111 ? -43.684 13.131 65.908 1.00 57.66 111 PHE A C 1
ATOM 915 O O . PHE A 1 111 ? -42.802 13.212 65.068 1.00 57.66 111 PHE A O 1
ATOM 922 N N . LEU A 1 112 ? -44.244 11.957 66.206 1.00 50.97 112 LEU A N 1
ATOM 923 C CA . LEU A 1 112 ? -43.851 10.695 65.574 1.00 50.97 112 LEU A CA 1
ATOM 924 C C . LEU A 1 112 ? -44.108 10.722 64.062 1.00 50.97 112 LEU A C 1
ATOM 926 O O . LEU A 1 112 ? -43.259 10.275 63.289 1.00 50.97 112 LEU A O 1
ATOM 930 N N . ALA A 1 113 ? -45.228 11.304 63.626 1.00 54.50 113 ALA A N 1
ATOM 931 C CA . ALA A 1 113 ? -45.532 11.485 62.213 1.00 54.50 113 ALA A CA 1
ATOM 932 C C . ALA A 1 113 ? -44.510 12.401 61.516 1.00 54.50 113 ALA A C 1
ATOM 934 O O . ALA A 1 113 ? -44.000 12.042 60.458 1.00 54.50 113 ALA A O 1
ATOM 935 N N . LEU A 1 114 ? -44.165 13.542 62.122 1.00 53.72 114 LEU A N 1
ATOM 936 C CA . LEU A 1 114 ? -43.243 14.536 61.558 1.00 53.72 114 LEU A CA 1
ATOM 937 C C . LEU A 1 114 ? -41.761 14.144 61.659 1.00 53.72 114 LEU A C 1
ATOM 939 O O . LEU A 1 114 ? -40.983 14.511 60.785 1.00 53.72 114 LEU A O 1
ATOM 943 N N . VAL A 1 115 ? -41.363 13.423 62.710 1.00 51.00 115 VAL A N 1
ATOM 944 C CA . VAL A 1 115 ? -39.952 13.142 63.041 1.00 51.00 115 VAL A CA 1
ATOM 945 C C . VAL A 1 115 ? -39.513 11.759 62.581 1.00 51.00 115 VAL A C 1
ATOM 947 O O . VAL A 1 115 ? -38.348 11.567 62.245 1.00 51.00 115 VAL A O 1
ATOM 950 N N . VAL A 1 116 ? -40.426 10.788 62.550 1.00 52.31 116 VAL A N 1
ATOM 951 C CA . VAL A 1 116 ? -40.082 9.401 62.217 1.00 52.31 116 VAL A CA 1
ATOM 952 C C . VAL A 1 116 ? -40.697 9.003 60.884 1.00 52.31 116 VAL A C 1
ATOM 954 O O . VAL A 1 116 ? -39.972 8.619 59.970 1.00 52.31 116 VAL A O 1
ATOM 957 N N . ILE A 1 117 ? -42.016 9.138 60.737 1.00 53.06 117 ILE A N 1
ATOM 958 C CA . ILE A 1 117 ? -42.736 8.581 59.583 1.00 53.06 117 ILE A CA 1
ATOM 959 C C . ILE A 1 117 ? -42.446 9.377 58.303 1.00 53.06 117 ILE A C 1
ATOM 961 O O . ILE A 1 117 ? -42.063 8.786 57.295 1.00 53.06 117 ILE A O 1
ATOM 965 N N . LEU A 1 118 ? -42.559 10.708 58.339 1.00 55.53 118 LEU A N 1
ATOM 966 C CA . LEU A 1 118 ? -42.290 11.576 57.187 1.00 55.53 118 LEU A CA 1
ATOM 967 C C . LEU A 1 118 ? -40.824 11.508 56.722 1.00 55.53 118 LEU A C 1
ATOM 969 O O . LEU A 1 118 ? -40.602 11.241 55.538 1.00 55.53 118 LEU A O 1
ATOM 973 N N . PRO A 1 119 ? -39.811 11.645 57.599 1.00 54.56 119 PRO A N 1
ATOM 974 C CA . PRO A 1 119 ? -38.415 11.508 57.192 1.00 54.56 119 PRO A CA 1
ATOM 975 C C . PRO A 1 119 ? -38.105 10.115 56.644 1.00 54.56 119 PRO A C 1
ATOM 977 O O . PRO A 1 119 ? -37.473 10.004 55.596 1.00 54.56 119 PRO A O 1
ATOM 980 N N . TYR A 1 120 ? -38.612 9.048 57.270 1.00 54.41 120 TYR A N 1
ATOM 981 C CA . TYR A 1 120 ? -38.432 7.684 56.764 1.00 54.41 120 TYR A CA 1
ATOM 982 C C . TYR A 1 120 ? -39.075 7.483 55.382 1.00 54.41 120 TYR A C 1
ATOM 984 O O . TYR A 1 120 ? -38.446 6.908 54.489 1.00 54.41 120 TYR A O 1
ATOM 992 N N . SER A 1 121 ? -40.285 8.019 55.171 1.00 52.88 121 SER A N 1
ATOM 993 C CA . SER A 1 121 ? -41.004 7.961 53.888 1.00 52.88 121 SER A CA 1
ATOM 994 C C . SER A 1 121 ? -40.258 8.645 52.740 1.00 52.88 121 SER A C 1
ATOM 996 O O . SER A 1 121 ? -40.482 8.318 51.577 1.00 52.88 121 SER A O 1
ATOM 998 N N . VAL A 1 122 ? -39.338 9.556 53.063 1.00 53.22 122 VAL A N 1
ATOM 999 C CA . VAL A 1 122 ? -38.572 10.335 52.088 1.00 53.22 122 VAL A CA 1
ATOM 1000 C C . VAL A 1 122 ? -37.152 9.795 51.908 1.00 53.22 122 VAL A C 1
ATOM 1002 O O . VAL A 1 122 ? -36.655 9.727 50.783 1.00 53.22 122 VAL A O 1
ATOM 1005 N N . ILE A 1 123 ? -36.508 9.348 52.986 1.00 53.12 123 ILE A N 1
ATOM 1006 C CA . ILE A 1 123 ? -35.158 8.774 52.933 1.00 53.12 123 ILE A CA 1
ATOM 1007 C C . ILE A 1 123 ? -35.171 7.423 52.201 1.00 53.12 123 ILE A C 1
ATOM 1009 O O . ILE A 1 123 ? -34.245 7.111 51.456 1.00 53.12 123 ILE A O 1
ATOM 1013 N N . LYS A 1 124 ? -36.223 6.611 52.347 1.00 54.47 124 LYS A N 1
ATOM 1014 C CA . LYS A 1 124 ? -36.276 5.275 51.734 1.00 54.47 124 LYS A CA 1
ATOM 1015 C C . LYS A 1 124 ? -36.342 5.291 50.191 1.00 54.47 124 LYS A C 1
ATOM 1017 O O . LYS A 1 124 ? -35.576 4.547 49.581 1.00 54.47 124 LYS A O 1
ATOM 1022 N N . PRO A 1 125 ? -37.158 6.135 49.524 1.00 52.72 125 PRO A N 1
ATOM 1023 C CA . PRO A 1 125 ? -37.076 6.335 48.073 1.00 52.72 125 PRO A CA 1
ATOM 1024 C C . PRO A 1 125 ? -35.693 6.797 47.607 1.00 52.72 125 PRO A C 1
ATOM 1026 O O . PRO A 1 125 ? -35.238 6.372 46.548 1.00 52.72 125 PRO A O 1
ATOM 1029 N N . TYR A 1 126 ? -35.005 7.605 48.418 1.00 52.66 126 TYR A N 1
ATOM 1030 C CA . TYR A 1 126 ? -33.649 8.066 48.134 1.00 52.66 126 TYR A CA 1
ATOM 1031 C C . TYR A 1 126 ? -32.631 6.914 48.159 1.00 52.66 126 TYR A C 1
ATOM 1033 O O . TYR A 1 126 ? -31.846 6.766 47.224 1.00 52.66 126 TYR A O 1
ATOM 1041 N N . LEU A 1 127 ? -32.712 6.033 49.165 1.00 51.62 127 LEU A N 1
ATOM 1042 C CA . LEU A 1 127 ? -31.931 4.787 49.225 1.00 51.62 127 LEU A CA 1
ATOM 1043 C C . LEU A 1 127 ? -32.251 3.829 48.061 1.00 51.62 127 LEU A C 1
ATOM 1045 O O . LEU A 1 127 ? -31.399 3.035 47.671 1.00 51.62 127 LEU A O 1
ATOM 1049 N N . ASN A 1 128 ? -33.448 3.941 47.478 1.00 52.56 128 ASN A N 1
ATOM 1050 C CA . ASN A 1 128 ? -33.911 3.132 46.348 1.00 52.56 128 ASN A CA 1
ATOM 1051 C C . ASN A 1 128 ? -33.755 3.817 44.971 1.00 52.56 128 ASN A C 1
ATOM 1053 O O . ASN A 1 128 ? -34.206 3.264 43.968 1.00 52.56 128 ASN A O 1
ATOM 1057 N N . GLY A 1 129 ? -33.117 4.993 44.894 1.00 52.22 129 GLY A N 1
ATOM 1058 C CA . GLY A 1 129 ? -32.775 5.647 43.623 1.00 52.22 129 GLY A CA 1
ATOM 1059 C C . GLY A 1 129 ? -33.855 6.547 43.004 1.00 52.22 129 GLY A C 1
ATOM 1060 O O . GLY A 1 129 ? -33.801 6.802 41.806 1.00 52.22 129 GLY A O 1
ATOM 1061 N N . ILE A 1 130 ? -34.828 7.044 43.779 1.00 55.50 130 ILE A N 1
ATOM 1062 C CA . ILE A 1 130 ? -35.836 8.025 43.331 1.00 55.50 130 ILE A CA 1
ATOM 1063 C C . ILE A 1 130 ? -35.513 9.387 43.962 1.00 55.50 130 ILE A C 1
ATOM 1065 O O . ILE A 1 130 ? -35.741 9.611 45.149 1.00 55.50 130 ILE A O 1
ATOM 1069 N N . THR A 1 131 ? -34.960 10.307 43.172 1.00 52.94 131 THR A N 1
ATOM 1070 C CA . THR A 1 131 ? -34.163 11.440 43.687 1.00 52.94 131 THR A CA 1
ATOM 1071 C C . THR A 1 131 ? -34.792 12.845 43.597 1.00 52.94 131 THR A C 1
ATOM 1073 O O . THR A 1 131 ? -34.188 13.798 44.082 1.00 52.94 131 THR A O 1
ATOM 1076 N N . TRP A 1 132 ? -35.996 13.007 43.030 1.00 53.03 132 TRP A N 1
ATOM 1077 C CA . TRP A 1 132 ? -36.465 14.308 42.513 1.00 53.03 132 TRP A CA 1
ATOM 1078 C C . TRP A 1 132 ? -37.664 14.872 43.297 1.00 53.03 132 TRP A C 1
ATOM 1080 O O . TRP A 1 132 ? -37.715 16.058 43.600 1.00 53.03 132 TRP A O 1
ATOM 1090 N N . ILE A 1 133 ? -38.626 14.020 43.660 1.00 53.97 133 ILE A N 1
ATOM 1091 C CA . ILE A 1 133 ? -39.925 14.426 44.231 1.00 53.97 133 ILE A CA 1
ATOM 1092 C C . ILE A 1 133 ? -39.922 14.520 45.777 1.00 53.97 133 ILE A C 1
ATOM 1094 O O . ILE A 1 133 ? -40.503 15.466 46.313 1.00 53.97 133 ILE A O 1
ATOM 1098 N N . PRO A 1 134 ? -39.242 13.632 46.534 1.00 59.50 134 PRO A N 1
ATOM 1099 C CA . PRO A 1 134 ? -39.336 13.643 48.000 1.00 59.50 134 PRO A CA 1
ATOM 1100 C C . PRO A 1 134 ? -38.650 14.836 48.697 1.00 59.50 134 PRO A C 1
ATOM 1102 O O . PRO A 1 134 ? -39.096 15.271 49.756 1.00 59.50 134 PRO A O 1
ATOM 1105 N N . VAL A 1 135 ? -37.582 15.393 48.112 1.00 55.41 135 VAL A N 1
ATOM 1106 C CA . VAL A 1 135 ? -36.759 16.436 48.761 1.00 55.41 135 VAL A CA 1
ATOM 1107 C C . VAL A 1 135 ? -37.443 17.800 48.745 1.00 55.41 135 VAL A C 1
ATOM 1109 O O . VAL A 1 135 ? -37.381 18.517 49.738 1.00 55.41 135 VAL A O 1
ATOM 1112 N N . VAL A 1 136 ? -38.135 18.151 47.656 1.00 54.75 136 VAL A N 1
ATOM 1113 C CA . VAL A 1 136 ? -38.868 19.426 47.559 1.00 54.75 136 VAL A CA 1
ATOM 1114 C C . VAL A 1 136 ? -40.025 19.445 48.557 1.00 54.75 136 VAL A C 1
ATOM 1116 O O . VAL A 1 136 ? -40.189 20.421 49.281 1.00 54.75 136 VAL A O 1
ATOM 1119 N N . LEU A 1 137 ? -40.765 18.336 48.671 1.00 57.34 137 LEU A N 1
ATOM 1120 C CA . LEU A 1 137 ? -41.852 18.195 49.643 1.00 57.34 137 LEU A CA 1
ATOM 1121 C C . LEU A 1 137 ? -41.346 18.243 51.093 1.00 57.34 137 LEU A C 1
ATOM 1123 O O . LEU A 1 137 ? -41.954 18.931 51.914 1.00 57.34 137 LEU A O 1
ATOM 1127 N N . LEU A 1 138 ? -40.220 17.585 51.408 1.00 60.19 138 LEU A N 1
ATOM 1128 C CA . LEU A 1 138 ? -39.587 17.704 52.728 1.00 60.19 138 LEU A CA 1
ATOM 1129 C C . LEU A 1 138 ? -39.102 19.114 53.021 1.00 60.19 138 LEU A C 1
ATOM 1131 O O . LEU A 1 138 ? -39.311 19.604 54.125 1.00 60.19 138 LEU A O 1
ATOM 1135 N N . PHE A 1 139 ? -38.448 19.753 52.056 1.00 62.03 139 PHE A N 1
ATOM 1136 C CA . PHE A 1 139 ? -37.921 21.097 52.217 1.00 62.03 139 PHE A CA 1
ATOM 1137 C C . PHE A 1 139 ? -39.058 22.089 52.483 1.00 62.03 139 PHE A C 1
ATOM 1139 O O . PHE A 1 139 ? -38.997 22.850 53.448 1.00 62.03 139 PHE A O 1
ATOM 1146 N N . SER A 1 140 ? -40.143 22.011 51.705 1.00 58.09 140 SER A N 1
ATOM 1147 C CA . SER A 1 140 ? -41.348 22.812 51.925 1.00 58.09 140 SER A CA 1
ATOM 1148 C C . SER A 1 140 ? -41.971 22.536 53.295 1.00 58.09 140 SER A C 1
ATOM 1150 O O . SER A 1 140 ? -42.208 23.475 54.052 1.00 58.09 140 SER A O 1
ATOM 1152 N N . ALA A 1 141 ? -42.188 21.269 53.664 1.00 62.75 141 ALA A N 1
ATOM 1153 C CA . ALA A 1 141 ? -42.776 20.916 54.956 1.00 62.75 141 ALA A CA 1
ATOM 1154 C C . ALA A 1 141 ? -41.900 21.357 56.144 1.00 62.75 141 ALA A C 1
ATOM 1156 O O . ALA A 1 141 ? -42.414 21.919 57.111 1.00 62.75 141 ALA A O 1
ATOM 1157 N N . ALA A 1 142 ? -40.580 21.163 56.061 1.00 66.38 142 ALA A N 1
ATOM 1158 C CA . ALA A 1 142 ? -39.626 21.550 57.097 1.00 66.38 142 ALA A CA 1
ATOM 1159 C C . ALA A 1 142 ? -39.586 23.071 57.308 1.00 66.38 142 ALA A C 1
ATOM 1161 O O . ALA A 1 142 ? -39.572 23.514 58.456 1.00 66.38 142 ALA A O 1
ATOM 1162 N N . ILE A 1 143 ? -39.653 23.868 56.230 1.00 64.44 143 ILE A N 1
ATOM 1163 C CA . ILE A 1 143 ? -39.782 25.334 56.307 1.00 64.44 143 ILE A CA 1
ATOM 1164 C C . ILE A 1 143 ? -41.036 25.726 57.084 1.00 64.44 143 ILE A C 1
ATOM 1166 O O . ILE A 1 143 ? -40.953 26.524 58.020 1.00 64.44 143 ILE A O 1
ATOM 1170 N N . PHE A 1 144 ? -42.191 25.164 56.718 1.00 61.69 144 PHE A N 1
ATOM 1171 C CA . PHE A 1 144 ? -43.452 25.513 57.367 1.00 61.69 144 PHE A CA 1
ATOM 1172 C C . PHE A 1 144 ? -43.459 25.116 58.842 1.00 61.69 144 PHE A C 1
ATOM 1174 O O . PHE A 1 144 ? -43.884 25.914 59.675 1.00 61.69 144 PHE A O 1
ATOM 1181 N N . ILE A 1 145 ? -42.947 23.934 59.192 1.00 66.81 145 ILE A N 1
ATOM 1182 C CA . ILE A 1 145 ? -42.875 23.486 60.588 1.00 66.81 145 ILE A CA 1
ATOM 1183 C C . ILE A 1 145 ? -41.940 24.388 61.394 1.00 66.81 145 ILE A C 1
ATOM 1185 O O . ILE A 1 145 ? -42.311 24.838 62.478 1.00 66.81 145 ILE A O 1
ATOM 1189 N N . PHE A 1 146 ? -40.758 24.688 60.852 1.00 70.88 146 PHE A N 1
ATOM 1190 C CA . PHE A 1 146 ? -39.765 25.527 61.512 1.00 70.88 146 PHE A CA 1
ATOM 1191 C C . PHE A 1 146 ? -40.296 26.937 61.784 1.00 70.88 146 PHE A C 1
ATOM 1193 O O . PHE A 1 146 ? -40.302 27.374 62.933 1.00 70.88 146 PHE A O 1
ATOM 1200 N N . LEU A 1 147 ? -40.789 27.627 60.749 1.00 60.19 147 LEU A N 1
ATOM 1201 C CA . LEU A 1 147 ? -41.287 28.999 60.866 1.00 60.19 147 LEU A CA 1
ATOM 1202 C C . LEU A 1 147 ? -42.510 29.082 61.787 1.00 60.19 147 LEU A C 1
ATOM 1204 O O . LEU A 1 147 ? -42.569 29.961 62.646 1.00 60.19 147 LEU A O 1
ATOM 1208 N N . SER A 1 148 ? -43.461 28.151 61.656 1.00 58.84 148 SER A N 1
ATOM 1209 C CA . SER A 1 148 ? -44.683 28.162 62.475 1.00 58.84 148 SER A CA 1
ATOM 1210 C C . SER A 1 148 ? -44.377 27.929 63.956 1.00 58.84 148 SER A C 1
ATOM 1212 O O . SER A 1 148 ? -44.910 28.627 64.819 1.00 58.84 148 SER A O 1
ATOM 1214 N N . ALA A 1 149 ? -43.497 26.970 64.266 1.00 62.78 149 ALA A N 1
ATOM 1215 C CA . ALA A 1 149 ? -43.102 26.681 65.642 1.00 62.78 149 ALA A CA 1
ATOM 1216 C C . ALA A 1 149 ? -42.285 27.824 66.260 1.00 62.78 149 ALA A C 1
ATOM 1218 O O . ALA A 1 149 ? -42.483 28.147 67.433 1.00 62.78 149 ALA A O 1
ATOM 1219 N N . LEU A 1 150 ? -41.424 28.467 65.464 1.00 65.75 150 LEU A N 1
ATOM 1220 C CA . LEU A 1 150 ? -40.600 29.586 65.908 1.00 65.75 150 LEU A CA 1
ATOM 1221 C C . LEU A 1 150 ? -41.469 30.795 66.275 1.00 65.75 150 LEU A C 1
ATOM 1223 O O . LEU A 1 150 ? -41.302 31.366 67.351 1.00 65.75 150 LEU A O 1
ATOM 1227 N N . VAL A 1 151 ? -42.437 31.145 65.420 1.00 62.47 151 VAL A N 1
ATOM 1228 C CA . VAL A 1 151 ? -43.394 32.233 65.682 1.00 62.47 151 VAL A CA 1
ATOM 1229 C C . VAL A 1 151 ? -44.183 31.967 66.965 1.00 62.47 151 VAL A C 1
ATOM 1231 O O . VAL A 1 151 ? -44.249 32.834 67.834 1.00 62.47 151 VAL A O 1
ATOM 1234 N N . LEU A 1 152 ? -44.731 30.758 67.131 1.00 56.12 152 LEU A N 1
ATOM 1235 C CA . LEU A 1 152 ? -45.493 30.393 68.331 1.00 56.12 152 LEU A CA 1
ATOM 1236 C C . LEU A 1 152 ? -44.628 30.392 69.600 1.00 56.12 152 LEU A C 1
ATOM 1238 O O . LEU A 1 152 ? -45.099 30.782 70.669 1.00 56.12 152 LEU A O 1
ATOM 1242 N N . PHE A 1 153 ? -43.357 29.997 69.499 1.00 66.31 153 PHE A N 1
ATOM 1243 C CA . PHE A 1 153 ? -42.434 30.041 70.629 1.00 66.31 153 PHE A CA 1
ATOM 1244 C C . PHE A 1 153 ? -42.213 31.468 71.148 1.00 66.31 153 PHE A C 1
ATOM 1246 O O . PHE A 1 153 ? -42.154 31.666 72.362 1.00 66.31 153 PHE A O 1
ATOM 1253 N N . PHE A 1 154 ? -42.132 32.473 70.270 1.00 60.97 154 PHE A N 1
ATOM 1254 C CA . PHE A 1 154 ? -41.979 33.869 70.697 1.00 60.97 154 PHE A CA 1
ATOM 1255 C C . PHE A 1 154 ? -43.217 34.429 71.409 1.00 60.97 154 PHE A C 1
ATOM 1257 O O . PHE A 1 154 ? -43.074 35.351 72.212 1.00 60.97 154 PHE A O 1
ATOM 1264 N N . VAL A 1 155 ? -44.397 33.850 71.169 1.00 57.38 155 VAL A N 1
ATOM 1265 C CA . VAL A 1 155 ? -45.653 34.249 71.818 1.00 57.38 155 VAL A CA 1
ATOM 1266 C C . VAL A 1 155 ? -45.808 33.616 73.208 1.00 57.38 155 VAL A C 1
ATOM 1268 O O . VAL A 1 155 ? -46.170 34.316 74.147 1.00 57.38 155 VAL A O 1
ATOM 1271 N N . ASP A 1 156 ? -45.511 32.320 73.363 1.00 66.31 156 ASP A N 1
ATOM 1272 C CA . ASP A 1 156 ? -45.839 31.546 74.583 1.00 66.31 156 ASP A CA 1
ATOM 1273 C C . ASP A 1 156 ? -44.602 31.076 75.392 1.00 66.31 156 ASP A C 1
ATOM 1275 O O . ASP A 1 156 ? -44.723 30.511 76.474 1.00 66.31 156 ASP A O 1
ATOM 1279 N N . ARG A 1 157 ? -43.371 31.278 74.886 1.00 67.06 157 ARG A N 1
ATOM 1280 C CA . ARG A 1 157 ? -42.076 30.893 75.518 1.00 67.06 157 ARG A CA 1
ATOM 1281 C C . ARG A 1 157 ? -41.983 29.425 75.987 1.00 67.06 157 ARG A C 1
ATOM 1283 O O . ARG A 1 157 ? -41.109 29.068 76.780 1.00 67.06 157 ARG A O 1
ATOM 1290 N N . ASN A 1 158 ? -42.840 28.542 75.479 1.00 73.06 158 ASN A N 1
ATOM 1291 C CA . ASN A 1 158 ? -42.923 27.145 75.895 1.00 73.06 158 ASN A CA 1
ATOM 1292 C C . ASN A 1 158 ? -41.728 26.318 75.378 1.00 73.06 158 ASN A C 1
ATOM 1294 O O . ASN A 1 158 ? -41.471 26.256 74.174 1.00 73.06 158 ASN A O 1
ATOM 1298 N N . LYS A 1 159 ? -41.028 25.610 76.279 1.00 63.62 159 LYS A N 1
ATOM 1299 C CA . LYS A 1 159 ? -39.872 24.755 75.939 1.00 63.62 159 LYS A CA 1
ATOM 1300 C C . LYS A 1 159 ? -40.192 23.707 74.865 1.00 63.62 159 LYS A C 1
ATOM 1302 O O . LYS A 1 159 ? -39.319 23.382 74.068 1.00 63.62 159 LYS A O 1
ATOM 1307 N N . THR A 1 160 ? -41.427 23.212 74.796 1.00 61.44 160 THR A N 1
ATOM 1308 C CA . THR A 1 160 ? -41.843 22.250 73.765 1.00 61.44 160 THR A CA 1
ATOM 1309 C C . THR A 1 160 ? -41.821 22.865 72.360 1.00 61.44 160 THR A C 1
ATOM 1311 O O . THR A 1 160 ? -41.363 22.215 71.426 1.00 61.44 160 THR A O 1
ATOM 1314 N N . LEU A 1 161 ? -42.228 24.129 72.198 1.00 64.19 161 LEU A N 1
ATOM 1315 C CA . LEU A 1 161 ? -42.211 24.823 70.899 1.00 64.19 161 LEU A CA 1
ATOM 1316 C C . LEU A 1 161 ? -40.783 25.134 70.427 1.00 64.19 161 LEU A C 1
ATOM 1318 O O . LEU A 1 161 ? -40.498 25.066 69.230 1.00 64.19 161 LEU A O 1
ATOM 1322 N N . LEU A 1 162 ? -39.862 25.392 71.364 1.00 70.00 162 LEU A N 1
ATOM 1323 C CA . LEU A 1 162 ? -38.436 25.522 71.057 1.00 70.00 162 LEU A CA 1
ATOM 1324 C C . LEU A 1 162 ? -37.864 24.213 70.495 1.00 70.00 162 LEU A C 1
ATOM 1326 O O . LEU A 1 162 ? -37.161 24.235 69.489 1.00 70.00 162 LEU A O 1
ATOM 1330 N N . VAL A 1 163 ? -38.208 23.071 71.099 1.00 67.44 163 VAL A N 1
ATOM 1331 C CA . VAL A 1 163 ? -37.787 21.747 70.611 1.00 67.44 163 VAL A CA 1
ATOM 1332 C C . VAL A 1 163 ? -38.339 21.475 69.208 1.00 67.44 163 VAL A C 1
ATOM 1334 O O . VAL A 1 163 ? -37.586 21.042 68.339 1.00 67.44 163 VAL A O 1
ATOM 1337 N N . VAL A 1 164 ? -39.614 21.788 68.947 1.00 65.62 164 VAL A N 1
ATOM 1338 C CA . VAL A 1 164 ? -40.217 21.636 67.607 1.00 65.62 164 VAL A CA 1
ATOM 1339 C C . VAL A 1 164 ? -39.519 22.530 66.574 1.00 65.62 164 VAL A C 1
ATOM 1341 O O . VAL A 1 164 ? -39.256 22.082 65.460 1.00 65.62 164 VAL A O 1
ATOM 1344 N N . SER A 1 165 ? -39.147 23.757 66.950 1.00 68.88 165 SER A N 1
ATOM 1345 C CA . SER A 1 165 ? -38.390 24.667 66.080 1.00 68.88 165 SER A CA 1
ATOM 1346 C C . SER A 1 165 ? -36.998 24.108 65.758 1.00 68.88 165 SER A C 1
ATOM 1348 O O . SER A 1 165 ? -36.606 24.048 64.597 1.00 68.88 165 SER A O 1
ATOM 1350 N N . ILE A 1 166 ? -36.257 23.617 66.756 1.00 70.69 166 ILE A N 1
ATOM 1351 C CA . ILE A 1 166 ? -34.931 23.009 66.540 1.00 70.69 166 ILE A CA 1
ATOM 1352 C C . ILE A 1 166 ? -35.027 21.796 65.603 1.00 70.69 166 ILE A C 1
ATOM 1354 O O . ILE A 1 166 ? -34.206 21.637 64.703 1.00 70.69 166 ILE A O 1
ATOM 1358 N N . ILE A 1 167 ? -36.054 20.964 65.767 1.00 66.69 167 ILE A N 1
ATOM 1359 C CA . ILE A 1 167 ? -36.285 19.796 64.910 1.00 66.69 167 ILE A CA 1
ATOM 1360 C C . ILE A 1 167 ? -36.620 20.210 63.476 1.00 66.69 167 ILE A C 1
ATOM 1362 O O . ILE A 1 167 ? -36.029 19.671 62.542 1.00 66.69 167 ILE A O 1
ATOM 1366 N N . GLY A 1 168 ? -37.505 21.195 63.287 1.00 66.81 168 GLY A N 1
ATOM 1367 C CA . GLY A 1 168 ? -37.813 21.741 61.962 1.00 66.81 168 GLY A CA 1
ATOM 1368 C C . GLY A 1 168 ? -36.567 22.289 61.257 1.00 66.81 168 GLY A C 1
ATOM 1369 O O . GLY A 1 168 ? -36.360 22.029 60.073 1.00 66.81 168 GLY A O 1
ATOM 1370 N N . PHE A 1 169 ? -35.684 22.963 61.999 1.00 75.12 169 PHE A N 1
ATOM 1371 C CA . PHE A 1 169 ? -34.398 23.439 61.486 1.00 75.12 169 PHE A CA 1
ATOM 1372 C C . PHE A 1 169 ? -33.451 22.294 61.089 1.00 75.12 169 PHE A C 1
ATOM 1374 O O . PHE A 1 169 ? -32.851 22.331 60.017 1.00 75.12 169 PHE A O 1
ATOM 1381 N N . LEU A 1 170 ? -33.336 21.244 61.908 1.00 67.38 170 LEU A N 1
ATOM 1382 C CA . LEU A 1 170 ? -32.521 20.069 61.574 1.00 67.38 170 LEU A CA 1
ATOM 1383 C C . LEU A 1 170 ? -33.052 19.335 60.332 1.00 67.38 170 LEU A C 1
ATOM 1385 O O . LEU A 1 170 ? -32.261 18.909 59.493 1.00 67.38 170 LEU A O 1
ATOM 1389 N N . MET A 1 171 ? -34.376 19.239 60.169 1.00 65.81 171 MET A N 1
ATOM 1390 C CA . MET A 1 171 ? -35.004 18.685 58.962 1.00 65.81 171 MET A CA 1
ATOM 1391 C C . MET A 1 171 ? -34.723 19.539 57.721 1.00 65.81 171 MET A C 1
ATOM 1393 O O . MET A 1 171 ? -34.442 18.994 56.650 1.00 65.81 171 MET A O 1
ATOM 1397 N N . LEU A 1 172 ? -34.754 20.869 57.859 1.00 67.56 172 LEU A N 1
ATOM 1398 C CA . LEU A 1 172 ? -34.379 21.800 56.796 1.00 67.56 172 LEU A CA 1
ATOM 1399 C C . LEU A 1 172 ? -32.922 21.571 56.368 1.00 67.56 172 LEU A C 1
ATOM 1401 O O . LEU A 1 172 ? -32.653 21.350 55.188 1.00 67.56 172 LEU A O 1
ATOM 1405 N N . MET A 1 173 ? -31.993 21.554 57.330 1.00 68.31 173 MET A N 1
ATOM 1406 C CA . MET A 1 173 ? -30.569 21.320 57.077 1.00 68.31 173 MET A CA 1
ATOM 1407 C C . MET A 1 173 ? -30.321 19.949 56.441 1.00 68.31 173 MET A C 1
ATOM 1409 O O . MET A 1 173 ? -29.588 19.858 55.459 1.00 68.31 173 MET A O 1
ATOM 1413 N N . GLY A 1 174 ? -30.979 18.894 56.929 1.00 63.72 174 GLY A N 1
ATOM 1414 C CA . GLY A 1 174 ? -30.913 17.558 56.333 1.00 63.72 174 GLY A CA 1
ATOM 1415 C C . GLY A 1 174 ? -31.415 17.525 54.887 1.00 63.72 174 GLY A C 1
ATOM 1416 O O . GLY A 1 174 ? -30.793 16.895 54.033 1.00 63.72 174 GLY A O 1
ATOM 1417 N N . SER A 1 175 ? -32.484 18.265 54.581 1.00 64.31 175 SER A N 1
ATOM 1418 C CA . SER A 1 175 ? -33.028 18.377 53.220 1.00 64.31 175 SER A CA 1
ATOM 1419 C C . SER A 1 175 ? -32.055 19.099 52.281 1.00 64.31 175 SER A C 1
ATOM 1421 O O . SER A 1 175 ? -31.804 18.623 51.174 1.00 64.31 175 SER A O 1
ATOM 1423 N N . ILE A 1 176 ? -31.432 20.190 52.740 1.00 66.62 176 ILE A N 1
ATOM 1424 C CA . ILE A 1 176 ? -30.415 20.932 51.976 1.00 66.62 176 ILE A CA 1
ATOM 1425 C C . ILE A 1 176 ? -29.188 20.049 51.710 1.00 66.62 176 ILE A C 1
ATOM 1427 O O . ILE A 1 176 ? -28.741 19.942 50.568 1.00 66.62 176 ILE A O 1
ATOM 1431 N N . ILE A 1 177 ? -28.682 19.360 52.739 1.00 66.25 177 ILE A N 1
ATOM 1432 C CA . ILE A 1 177 ? -27.549 18.431 52.613 1.00 66.25 177 ILE A CA 1
ATOM 1433 C C . ILE A 1 177 ? -27.887 17.313 51.618 1.00 66.25 177 ILE A C 1
ATOM 1435 O O . ILE A 1 177 ? -27.078 17.010 50.741 1.00 66.25 177 ILE A O 1
ATOM 1439 N N . SER A 1 178 ? -29.099 16.749 51.684 1.00 62.94 178 SER A N 1
ATOM 1440 C CA . SER A 1 178 ? -29.544 15.690 50.767 1.00 62.94 178 SER A CA 1
ATOM 1441 C C . SER A 1 178 ? -29.570 16.131 49.296 1.00 62.94 178 SER A C 1
ATOM 1443 O O . SER A 1 178 ? -29.268 15.340 48.399 1.00 62.94 178 SER A O 1
ATOM 1445 N N . PHE A 1 179 ? -29.848 17.413 49.029 1.00 64.81 179 PHE A N 1
ATOM 1446 C CA . PHE A 1 179 ? -29.839 17.970 47.677 1.00 64.81 179 PHE A CA 1
ATOM 1447 C C . PHE A 1 179 ? -28.421 18.052 47.087 1.00 64.81 179 PHE A C 1
ATOM 1449 O O . PHE A 1 179 ? -28.249 17.890 45.876 1.00 64.81 179 PHE A O 1
ATOM 1456 N N . GLY A 1 180 ? -27.400 18.233 47.929 1.00 63.50 180 GLY A N 1
ATOM 1457 C CA . GLY A 1 180 ? -25.991 18.278 47.525 1.00 63.50 180 GLY A CA 1
ATOM 1458 C C . GLY A 1 180 ? -25.366 16.913 47.211 1.00 63.50 180 GLY A C 1
ATOM 1459 O O . GLY A 1 180 ? -24.296 16.851 46.607 1.00 63.50 180 GLY A O 1
ATOM 1460 N N . ILE A 1 181 ? -26.018 15.807 47.580 1.00 67.69 181 ILE A N 1
ATOM 1461 C CA . ILE A 1 181 ? -25.488 14.462 47.337 1.00 67.69 181 ILE A CA 1
ATOM 1462 C C . ILE A 1 181 ? -25.569 14.131 45.833 1.00 67.69 181 ILE A C 1
ATOM 1464 O O . ILE A 1 181 ? -26.622 14.257 45.189 1.00 67.69 181 ILE A O 1
ATOM 1468 N N . LYS A 1 182 ? -24.430 13.696 45.274 1.00 67.69 182 LYS A N 1
ATOM 1469 C CA . LYS A 1 182 ? -24.290 13.225 43.889 1.00 67.69 182 LYS A CA 1
ATOM 1470 C C . LYS A 1 182 ? -24.927 11.842 43.751 1.00 67.69 182 LYS A C 1
ATOM 1472 O O . LYS A 1 182 ? -24.417 10.869 44.296 1.00 67.69 182 LYS A O 1
ATOM 1477 N N . THR A 1 183 ? -26.024 11.760 43.010 1.00 74.62 183 THR A N 1
ATOM 1478 C CA . THR A 1 183 ? -26.719 10.503 42.707 1.00 74.62 183 THR A CA 1
ATOM 1479 C C . THR A 1 183 ? -26.468 10.084 41.260 1.00 74.62 183 THR A C 1
ATOM 1481 O O . THR A 1 183 ? -26.171 10.945 40.428 1.00 74.62 183 THR A O 1
ATOM 1484 N N . PRO A 1 184 ? -26.620 8.792 40.919 1.00 79.88 184 PRO A N 1
ATOM 1485 C CA . PRO A 1 184 ? -26.546 8.329 39.536 1.00 79.88 184 PRO A CA 1
ATOM 1486 C C . PRO A 1 184 ? -27.397 9.152 38.557 1.00 79.88 184 PRO A C 1
ATOM 1488 O O . PRO A 1 184 ? -26.886 9.568 37.522 1.00 79.88 184 PRO A O 1
ATOM 1491 N N . ASP A 1 185 ? -28.640 9.494 38.918 1.00 78.69 185 ASP A N 1
ATOM 1492 C CA . ASP A 1 185 ? -29.532 10.296 38.060 1.00 78.69 185 ASP A CA 1
ATOM 1493 C C . ASP A 1 185 ? -28.985 11.701 37.757 1.00 78.69 185 ASP A C 1
ATOM 1495 O O . ASP A 1 185 ? -29.303 12.292 36.728 1.00 78.69 185 ASP A O 1
ATOM 1499 N N . LYS A 1 186 ? -28.159 12.253 38.657 1.00 80.50 186 LYS A N 1
ATOM 1500 C CA . LYS A 1 186 ? -27.504 13.554 38.465 1.00 80.50 186 LYS A CA 1
ATOM 1501 C C . LYS A 1 186 ? -26.204 13.438 37.674 1.00 80.50 186 LYS A C 1
ATOM 1503 O O . LYS A 1 186 ? -25.795 14.410 37.046 1.00 80.50 186 LYS A O 1
ATOM 1508 N N . LEU A 1 187 ? -25.538 12.286 37.743 1.00 87.50 187 LEU A N 1
ATOM 1509 C CA . LEU A 1 187 ? -24.225 12.066 37.140 1.00 87.50 187 LEU A CA 1
ATOM 1510 C C . LEU A 1 187 ? -24.300 11.623 35.679 1.00 87.50 187 LEU A C 1
ATOM 1512 O O . LEU A 1 187 ? -23.366 11.905 34.937 1.00 87.50 187 LEU A O 1
ATOM 1516 N N . PHE A 1 188 ? -25.374 10.959 35.257 1.00 92.69 188 PHE A N 1
ATOM 1517 C CA . PHE A 1 188 ? -25.466 10.349 33.931 1.00 92.69 188 PHE A CA 1
ATOM 1518 C C . PHE A 1 188 ? -26.581 10.964 33.078 1.00 92.69 188 PHE A C 1
ATOM 1520 O O . PHE A 1 188 ? -27.659 11.286 33.573 1.00 92.69 188 PHE A O 1
ATOM 1527 N N . ASN A 1 189 ? -26.325 11.092 31.775 1.00 93.88 189 ASN A N 1
ATOM 1528 C CA . ASN A 1 189 ? -27.371 11.184 30.758 1.00 93.88 189 ASN A CA 1
ATOM 1529 C C . ASN A 1 189 ? -27.795 9.765 30.392 1.00 93.88 189 ASN A C 1
ATOM 1531 O O . ASN A 1 189 ? -26.941 8.887 30.263 1.00 93.88 189 ASN A O 1
ATOM 1535 N N . PHE A 1 190 ? -29.092 9.526 30.233 1.00 95.19 190 PHE A N 1
ATOM 1536 C CA . PHE A 1 190 ? -29.585 8.193 29.925 1.00 95.19 190 PHE A CA 1
ATOM 1537 C C . PHE A 1 190 ? -30.946 8.217 29.230 1.00 95.19 190 PHE A C 1
ATOM 1539 O O . PHE A 1 190 ? -31.708 9.176 29.360 1.00 95.19 190 PHE A O 1
ATOM 1546 N N . LYS A 1 191 ? -31.250 7.134 28.512 1.00 95.44 191 LYS A N 1
ATOM 1547 C CA . LYS A 1 191 ? -32.552 6.865 27.891 1.00 95.44 191 LYS A CA 1
ATOM 1548 C C . LYS A 1 191 ? -33.123 5.555 28.430 1.00 95.44 191 LYS A C 1
ATOM 1550 O O . LYS A 1 191 ? -32.377 4.622 28.731 1.00 95.44 191 LYS A O 1
ATOM 1555 N N . LYS A 1 192 ? -34.447 5.497 28.574 1.00 93.88 192 LYS A N 1
ATOM 1556 C CA . LYS A 1 192 ? -35.156 4.276 28.968 1.00 93.88 192 LYS A CA 1
ATOM 1557 C C . LYS A 1 192 ? -35.419 3.425 27.725 1.00 93.88 192 LYS A C 1
ATOM 1559 O O . LYS A 1 192 ? -35.847 3.958 26.706 1.00 93.88 192 LYS A O 1
ATOM 1564 N N . VAL A 1 193 ? -35.167 2.129 27.836 1.00 93.75 193 VAL A N 1
ATOM 1565 C CA . VAL A 1 193 ? -35.445 1.101 26.823 1.00 93.75 193 VAL A CA 1
ATOM 1566 C C . VAL A 1 193 ? -36.272 -0.015 27.466 1.00 93.75 193 VAL A C 1
ATOM 1568 O O . VAL A 1 193 ? -36.390 -0.057 28.692 1.00 93.75 193 VAL A O 1
ATOM 1571 N N . ASP A 1 194 ? -36.839 -0.917 26.666 1.00 88.69 194 ASP A N 1
ATOM 1572 C CA . ASP A 1 194 ? -37.729 -1.980 27.167 1.00 88.69 194 ASP A CA 1
ATOM 1573 C C . ASP A 1 194 ? -37.074 -2.836 28.261 1.00 88.69 194 ASP A C 1
ATOM 1575 O O . ASP A 1 194 ? -37.711 -3.208 29.245 1.00 88.69 194 ASP A O 1
ATOM 1579 N N . GLU A 1 195 ? -35.771 -3.080 28.135 1.00 88.62 195 GLU A N 1
ATOM 1580 C CA . GLU A 1 195 ? -35.011 -3.936 29.045 1.00 88.62 195 GLU A CA 1
ATOM 1581 C C . GLU A 1 195 ? -34.369 -3.193 30.232 1.00 88.62 195 GLU A C 1
ATOM 1583 O O . GLU A 1 195 ? -33.762 -3.831 31.091 1.00 88.62 195 GLU A O 1
ATOM 1588 N N . GLY A 1 196 ? -34.473 -1.860 30.304 1.00 94.00 196 GLY A N 1
ATOM 1589 C CA . GLY A 1 196 ? -33.845 -1.066 31.362 1.00 94.00 196 GLY A CA 1
ATOM 1590 C C . GLY A 1 196 ? -33.414 0.329 30.916 1.00 94.00 196 GLY A C 1
ATOM 1591 O O . GLY A 1 196 ? -34.186 1.091 30.335 1.00 94.00 196 GLY A O 1
ATOM 1592 N N . ILE A 1 197 ? -32.178 0.700 31.240 1.00 95.44 197 ILE A N 1
ATOM 1593 C CA . ILE A 1 197 ? -31.593 2.007 30.941 1.00 95.44 197 ILE A CA 1
ATOM 1594 C C . ILE A 1 197 ? -30.297 1.867 30.149 1.00 95.44 197 ILE A C 1
ATOM 1596 O O . ILE A 1 197 ? -29.447 1.029 30.451 1.00 95.44 197 ILE A O 1
ATOM 1600 N N . VAL A 1 198 ? -30.130 2.772 29.187 1.00 97.75 198 VAL A N 1
ATOM 1601 C CA . VAL A 1 198 ? -28.907 2.949 28.408 1.00 97.75 198 VAL A CA 1
ATOM 1602 C C . VAL A 1 198 ? -28.301 4.304 28.742 1.00 97.75 198 VAL A C 1
ATOM 1604 O O . VAL A 1 198 ? -28.980 5.330 28.641 1.00 97.75 198 VAL A O 1
ATOM 1607 N N . ILE A 1 199 ? -27.032 4.319 29.143 1.00 98.00 199 ILE A N 1
ATOM 1608 C CA . ILE A 1 199 ? -26.301 5.556 29.432 1.00 98.00 199 ILE A CA 1
ATOM 1609 C C . ILE A 1 199 ? -25.852 6.197 28.120 1.00 98.00 199 ILE A C 1
ATOM 1611 O O . ILE A 1 199 ? -25.198 5.551 27.312 1.00 98.00 199 ILE A O 1
ATOM 1615 N N . THR A 1 200 ? -26.161 7.478 27.942 1.00 97.00 200 THR A N 1
ATOM 1616 C CA . THR A 1 200 ? -25.828 8.270 26.748 1.00 97.00 200 THR A CA 1
ATOM 1617 C C . THR A 1 200 ? -24.788 9.358 27.022 1.00 97.00 200 THR A C 1
ATOM 1619 O O . THR A 1 200 ? -24.390 10.077 26.113 1.00 97.00 200 THR A O 1
ATOM 1622 N N . GLY A 1 201 ? -24.346 9.520 28.273 1.00 93.62 201 GLY A N 1
ATOM 1623 C CA . GLY A 1 201 ? -23.299 10.479 28.614 1.00 93.62 201 GLY A CA 1
ATOM 1624 C C . GLY A 1 201 ? -23.058 10.659 30.108 1.00 93.62 201 GLY A C 1
ATOM 1625 O O . GLY A 1 201 ? -23.765 10.100 30.950 1.00 93.62 201 GLY A O 1
ATOM 1626 N N . TYR A 1 202 ? -22.073 11.493 30.435 1.00 92.69 202 TYR A N 1
ATOM 1627 C CA . TYR A 1 202 ? -21.648 11.793 31.803 1.00 92.69 202 TYR A CA 1
ATOM 1628 C C . TYR A 1 202 ? -21.658 13.301 32.068 1.00 92.69 202 TYR A C 1
ATOM 1630 O O . TYR A 1 202 ? -21.289 14.097 31.211 1.00 92.69 202 TYR A O 1
ATOM 1638 N N . ARG A 1 203 ? -22.089 13.707 33.263 1.00 86.88 203 ARG A N 1
ATOM 1639 C CA . ARG A 1 203 ? -22.234 15.114 33.683 1.00 86.88 203 ARG A CA 1
ATOM 1640 C C . ARG A 1 203 ? -21.211 15.538 34.739 1.00 86.88 203 ARG A C 1
ATOM 1642 O O . ARG A 1 203 ? -21.362 16.594 35.349 1.00 86.88 203 ARG A O 1
ATOM 1649 N N . SER A 1 204 ? -20.202 14.716 35.025 1.00 83.81 204 SER A N 1
ATOM 1650 C CA . SER A 1 204 ? -19.204 15.009 36.061 1.00 83.81 204 SER A CA 1
ATOM 1651 C C . SER A 1 204 ? -17.813 15.181 35.479 1.00 83.81 204 SER A C 1
ATOM 1653 O O . SER A 1 204 ? -17.477 14.522 34.514 1.00 83.81 204 SER A O 1
ATOM 1655 N N . SER A 1 205 ? -16.973 15.990 36.123 1.00 82.12 205 SER A N 1
ATOM 1656 C CA . SER A 1 205 ? -15.549 16.150 35.791 1.00 82.12 205 SER A CA 1
ATOM 1657 C C . SER A 1 205 ? -14.638 15.102 36.449 1.00 82.12 205 SER A C 1
ATOM 1659 O O . SER A 1 205 ? -13.415 15.217 36.402 1.00 82.12 205 SER A O 1
ATOM 1661 N N . GLY A 1 206 ? -15.214 14.103 37.124 1.00 84.56 206 GLY A N 1
ATOM 1662 C CA . GLY A 1 206 ? -14.448 13.066 37.810 1.00 84.56 206 GLY A CA 1
ATOM 1663 C C . GLY A 1 206 ? -13.686 12.174 36.831 1.00 84.56 206 GLY A C 1
ATOM 1664 O O . GLY A 1 206 ? -14.247 11.733 35.836 1.00 84.56 206 GLY A O 1
ATOM 1665 N N . LYS A 1 207 ? -12.430 11.856 37.158 1.00 90.81 207 LYS A N 1
ATOM 1666 C CA . LYS A 1 207 ? -11.575 10.962 36.360 1.00 90.81 207 LYS A CA 1
ATOM 1667 C C . LYS A 1 207 ? -11.803 9.470 36.617 1.00 90.81 207 LYS A C 1
ATOM 1669 O O . LYS A 1 207 ? -11.265 8.635 35.903 1.00 90.81 207 LYS A O 1
ATOM 1674 N N . LYS A 1 208 ? -12.585 9.125 37.639 1.00 93.94 208 LYS A N 1
ATOM 1675 C CA . LYS A 1 208 ? -12.988 7.748 37.934 1.00 93.94 208 LYS A CA 1
ATOM 1676 C C . LYS A 1 208 ? -14.450 7.575 37.565 1.00 93.94 208 LYS A C 1
ATOM 1678 O O . LYS A 1 208 ? -15.306 8.279 38.110 1.00 93.94 208 LYS A O 1
ATOM 1683 N N . LEU A 1 209 ? -14.727 6.645 36.664 1.00 95.25 209 LEU A N 1
ATOM 1684 C CA . LEU A 1 209 ? -16.071 6.309 36.228 1.00 95.25 209 LEU A CA 1
ATOM 1685 C C . LEU A 1 209 ? -16.495 4.984 3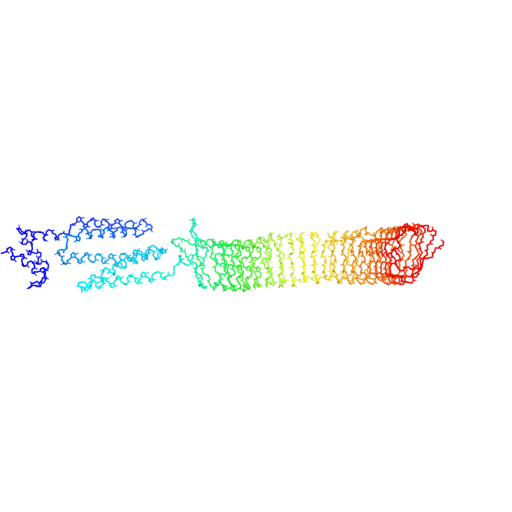6.854 1.00 95.25 209 LEU A C 1
ATOM 1687 O O . LEU A 1 209 ? -15.844 3.961 36.673 1.00 95.25 209 LEU A O 1
ATOM 1691 N N . LYS A 1 210 ? -17.625 4.988 37.557 1.00 95.38 210 LYS A N 1
ATOM 1692 C CA . LYS A 1 210 ? -18.264 3.765 38.044 1.00 95.38 210 LYS A CA 1
ATOM 1693 C C . LYS A 1 210 ? -19.672 3.687 37.485 1.00 95.38 210 LYS A C 1
ATOM 1695 O O . LYS A 1 210 ? -20.515 4.511 37.838 1.00 95.38 210 LYS A O 1
ATOM 1700 N N . ILE A 1 211 ? -19.918 2.696 36.635 1.00 96.31 211 ILE A N 1
ATOM 1701 C CA . ILE A 1 211 ? -21.241 2.442 36.074 1.00 96.31 211 ILE A CA 1
ATOM 1702 C C . ILE A 1 211 ? -22.120 1.820 37.172 1.00 96.31 211 ILE A C 1
ATOM 1704 O O . ILE A 1 211 ? -21.756 0.793 37.747 1.00 96.31 211 ILE A O 1
ATOM 1708 N N . PRO A 1 212 ? -23.256 2.438 37.531 1.00 93.31 212 PRO A N 1
ATOM 1709 C CA . PRO A 1 212 ? -24.142 1.919 38.568 1.00 93.31 212 PRO A CA 1
ATOM 1710 C C . PRO A 1 212 ? -24.967 0.732 38.051 1.00 93.31 212 PRO A C 1
ATOM 1712 O O . PRO A 1 212 ? -25.272 0.650 36.865 1.00 93.31 212 PRO A O 1
ATOM 1715 N N . ASN A 1 213 ? -25.402 -0.164 38.944 1.00 91.38 213 ASN A N 1
ATOM 1716 C CA . ASN A 1 213 ? -26.324 -1.255 38.582 1.00 91.38 213 ASN A CA 1
ATOM 1717 C C . ASN A 1 213 ? -27.713 -0.741 38.183 1.00 91.38 213 ASN A C 1
ATOM 1719 O O . ASN A 1 213 ? -28.378 -1.364 37.361 1.00 91.38 213 ASN A O 1
ATOM 1723 N N . LYS A 1 214 ? -28.155 0.370 38.787 1.00 90.75 214 LYS A N 1
ATOM 1724 C CA . LYS A 1 214 ? -29.470 0.968 38.556 1.00 90.75 214 LYS A CA 1
ATOM 1725 C C . LYS A 1 214 ? -29.402 2.485 38.454 1.00 90.75 214 LYS A C 1
ATOM 1727 O O . LYS A 1 214 ? -28.641 3.120 39.183 1.00 90.75 214 LYS A O 1
ATOM 1732 N N . ILE A 1 215 ? -30.256 3.050 37.611 1.00 88.12 215 ILE A N 1
ATOM 1733 C CA . ILE A 1 215 ? -30.554 4.485 37.536 1.00 88.12 215 ILE A CA 1
ATOM 1734 C C . ILE A 1 215 ? -32.081 4.620 37.592 1.00 88.12 215 ILE A C 1
ATOM 1736 O O . ILE A 1 215 ? -32.790 3.816 36.993 1.00 88.12 215 ILE A O 1
ATOM 1740 N N . SER A 1 216 ? -32.623 5.559 38.373 1.00 82.19 216 SER A N 1
ATOM 1741 C CA . SER A 1 216 ? -34.080 5.724 38.536 1.00 82.19 216 SER A CA 1
ATOM 1742 C C . SER A 1 216 ? -34.855 4.421 38.851 1.00 82.19 216 SER A C 1
ATOM 1744 O O . SER A 1 216 ? -35.999 4.251 38.438 1.00 82.19 216 SER A O 1
ATOM 1746 N N . GLY A 1 217 ? -34.225 3.468 39.550 1.00 82.00 217 GLY A N 1
ATOM 1747 C CA . GLY A 1 217 ? -34.802 2.158 39.895 1.00 82.00 217 GLY A CA 1
ATOM 1748 C C . GLY A 1 217 ? -34.737 1.071 38.806 1.00 82.00 217 GLY A C 1
ATOM 1749 O O . GLY A 1 217 ? -34.984 -0.096 39.123 1.00 82.00 217 GLY A O 1
ATOM 1750 N N . TYR A 1 218 ? -34.350 1.409 37.573 1.00 88.19 218 TYR A N 1
ATOM 1751 C CA . TYR A 1 218 ? -34.206 0.473 36.450 1.00 88.19 218 TYR A CA 1
ATOM 1752 C C . TYR A 1 218 ? -32.761 0.004 36.300 1.00 88.19 218 TYR A C 1
ATOM 1754 O O . TYR A 1 218 ? -31.836 0.761 36.592 1.00 88.19 218 TYR A O 1
ATOM 1762 N N . ASP A 1 219 ? -32.568 -1.228 35.830 1.00 94.12 219 ASP A N 1
ATOM 1763 C CA . ASP A 1 219 ? -31.238 -1.784 35.578 1.00 94.12 219 ASP A CA 1
ATOM 1764 C C . ASP A 1 219 ? -30.534 -1.049 34.427 1.00 94.12 219 ASP A C 1
ATOM 1766 O O . ASP A 1 219 ? -31.152 -0.726 33.414 1.00 94.12 219 ASP A O 1
ATOM 1770 N N . VAL A 1 220 ? -29.237 -0.778 34.584 1.00 96.56 220 VAL A N 1
ATOM 1771 C CA . VAL A 1 220 ? -28.402 -0.225 33.509 1.00 96.56 220 VAL A CA 1
ATOM 1772 C C . VAL A 1 220 ? -27.891 -1.377 32.657 1.00 96.56 220 VAL A C 1
ATOM 1774 O O . VAL A 1 220 ? -27.061 -2.161 33.119 1.00 96.56 220 VAL A O 1
ATOM 1777 N N . VAL A 1 221 ? -28.395 -1.455 31.428 1.00 97.38 221 VAL A N 1
ATOM 1778 C CA . VAL A 1 221 ? -28.186 -2.578 30.503 1.00 97.38 221 VAL A CA 1
ATOM 1779 C C . VAL A 1 221 ? -27.278 -2.233 29.330 1.00 97.38 221 VAL A C 1
ATOM 1781 O O . VAL A 1 221 ? -26.810 -3.136 28.649 1.00 97.38 221 VAL A O 1
ATOM 1784 N N . GLY A 1 222 ? -26.989 -0.957 29.079 1.00 97.75 222 GLY A N 1
ATOM 1785 C CA . GLY A 1 222 ? -26.142 -0.584 27.953 1.00 97.75 222 GLY A CA 1
ATOM 1786 C C . GLY A 1 222 ? -25.466 0.765 28.108 1.00 97.75 222 GLY A C 1
ATOM 1787 O O . GLY A 1 222 ? -25.884 1.620 28.895 1.00 97.75 222 GLY A O 1
ATOM 1788 N N . ILE A 1 223 ? -24.423 0.950 27.312 1.00 98.31 223 ILE A N 1
ATOM 1789 C CA . ILE A 1 223 ? -23.773 2.237 27.083 1.00 98.31 223 ILE A CA 1
ATOM 1790 C C . ILE A 1 223 ? -23.935 2.545 25.599 1.00 98.31 223 ILE A C 1
ATOM 1792 O O . ILE A 1 223 ? -23.631 1.699 24.766 1.00 98.31 223 ILE A O 1
ATOM 1796 N N . ASP A 1 224 ? -24.468 3.719 25.283 1.00 98.25 224 ASP A N 1
ATOM 1797 C CA . ASP A 1 224 ? -24.749 4.143 23.912 1.00 98.25 224 ASP A CA 1
ATOM 1798 C C . ASP A 1 224 ? -23.465 4.488 23.152 1.00 98.25 224 ASP A C 1
ATOM 1800 O O . ASP A 1 224 ? -22.393 4.682 23.739 1.00 98.25 224 ASP A O 1
ATOM 1804 N N . ASP A 1 225 ? -23.594 4.613 21.837 1.00 98.38 225 ASP A N 1
ATOM 1805 C CA . ASP A 1 225 ? -22.496 5.033 20.976 1.00 98.38 225 ASP A CA 1
ATOM 1806 C C . ASP A 1 225 ? -21.926 6.385 21.428 1.00 98.38 225 ASP A C 1
ATOM 1808 O O . ASP A 1 225 ? -22.664 7.319 21.747 1.00 98.38 225 ASP A O 1
ATOM 1812 N N . ASN A 1 226 ? -20.597 6.502 21.440 1.00 98.00 226 ASN A N 1
ATOM 1813 C CA . ASN A 1 226 ? -19.856 7.709 21.834 1.00 98.00 226 ASN A CA 1
ATOM 1814 C C . ASN A 1 226 ? -20.151 8.264 23.246 1.00 98.00 226 ASN A C 1
ATOM 1816 O O . ASN A 1 226 ? -19.653 9.343 23.572 1.00 98.00 226 ASN A O 1
ATOM 1820 N N . ALA A 1 227 ? -20.910 7.564 24.102 1.00 97.62 227 ALA A N 1
ATOM 1821 C CA . ALA A 1 227 ? -21.375 8.097 25.390 1.00 97.62 227 ALA A CA 1
ATOM 1822 C C . ALA A 1 227 ? -20.238 8.636 26.281 1.00 97.62 227 ALA A C 1
ATOM 1824 O O . ALA A 1 227 ? -20.415 9.613 27.013 1.00 97.62 227 ALA A O 1
ATOM 1825 N N . PHE A 1 228 ? -19.060 8.019 26.198 1.00 97.62 228 PHE A N 1
ATOM 1826 C CA . PHE A 1 228 ? -17.852 8.405 26.915 1.00 97.62 228 PHE A CA 1
ATOM 1827 C C . PHE A 1 228 ? -16.655 8.653 25.979 1.00 97.62 228 PHE A C 1
ATOM 1829 O O . PHE A 1 228 ? -15.507 8.547 26.412 1.00 97.62 228 PHE A O 1
ATOM 1836 N N . SER A 1 229 ? -16.888 9.029 24.718 1.00 96.94 229 SER A N 1
ATOM 1837 C CA . SER A 1 229 ? -15.806 9.377 23.786 1.00 96.94 229 SER A CA 1
ATOM 1838 C C . SER A 1 229 ? -15.074 10.658 24.216 1.00 96.94 229 SER A C 1
ATOM 1840 O O . SER A 1 229 ? -15.707 11.607 24.671 1.00 96.94 229 SER A O 1
ATOM 1842 N N . GLU A 1 230 ? -13.750 10.699 24.038 1.00 96.38 230 GLU A N 1
ATOM 1843 C CA . GLU A 1 230 ? -12.836 11.820 24.360 1.00 96.38 230 GLU A CA 1
ATOM 1844 C C . GLU A 1 230 ? -12.701 12.164 25.856 1.00 96.38 230 GLU A C 1
ATOM 1846 O O . GLU A 1 230 ? -12.035 13.136 26.234 1.00 96.38 230 GLU A O 1
ATOM 1851 N N . TRP A 1 231 ? -13.303 11.369 26.741 1.00 95.06 231 TRP A N 1
ATOM 1852 C CA . TRP A 1 231 ? -13.163 11.562 28.183 1.00 95.06 231 TRP A CA 1
ATOM 1853 C C . TRP A 1 231 ? -11.739 11.256 28.661 1.00 95.06 231 TRP A C 1
ATOM 1855 O O . TRP A 1 231 ? -10.940 10.657 27.961 1.00 95.06 231 TRP A O 1
ATOM 1865 N N . GLN A 1 232 ? -11.377 11.700 29.865 1.00 94.19 232 GLN A N 1
ATOM 1866 C CA . GLN A 1 232 ? -10.037 11.490 30.436 1.00 94.19 232 GLN A CA 1
ATOM 1867 C C . GLN A 1 232 ? -10.110 10.590 31.673 1.00 94.19 232 GLN A C 1
ATOM 1869 O O . GLN A 1 232 ? -9.566 10.923 32.730 1.00 94.19 232 GLN A O 1
ATOM 1874 N N . PHE A 1 233 ? -10.850 9.481 31.570 1.00 96.56 233 PHE A N 1
ATOM 1875 C CA . PHE A 1 233 ? -10.977 8.547 32.683 1.00 96.56 233 PHE A CA 1
ATOM 1876 C C . PHE A 1 233 ? -9.658 7.818 32.935 1.00 96.56 233 PHE A C 1
ATOM 1878 O O . PHE A 1 233 ? -9.079 7.253 32.019 1.00 96.56 233 PHE A O 1
ATOM 1885 N N . GLU A 1 234 ? -9.204 7.820 34.185 1.00 95.56 234 GLU A N 1
ATOM 1886 C CA . GLU A 1 234 ? -8.056 7.035 34.656 1.00 95.56 234 GLU A CA 1
ATOM 1887 C C . GLU A 1 234 ? -8.489 5.607 35.034 1.00 95.56 234 GLU A C 1
ATOM 1889 O O . GLU A 1 234 ? -7.710 4.661 34.934 1.00 95.56 234 GLU A O 1
ATOM 1894 N N . GLU A 1 235 ? -9.749 5.450 35.451 1.00 96.25 235 GLU A N 1
ATOM 1895 C CA . GLU A 1 235 ? -10.334 4.193 35.914 1.00 96.25 235 GLU A CA 1
ATOM 1896 C C . GLU A 1 235 ? -11.803 4.117 35.485 1.00 96.25 235 GLU A C 1
ATOM 1898 O O . GLU A 1 235 ? -12.572 5.057 35.716 1.00 96.25 235 GLU A O 1
ATOM 1903 N N . VAL A 1 236 ? -12.197 2.988 34.895 1.00 97.69 236 VAL A N 1
ATOM 1904 C CA . VAL A 1 236 ? -13.583 2.687 34.527 1.00 97.69 236 VAL A CA 1
ATOM 1905 C C . VAL A 1 236 ? -13.971 1.345 35.142 1.00 97.69 236 VAL A C 1
ATOM 1907 O O . VAL A 1 236 ? -13.369 0.316 34.850 1.00 97.69 236 VAL A O 1
ATOM 1910 N N . ILE A 1 237 ? -15.002 1.357 35.984 1.00 97.38 237 ILE A N 1
ATOM 1911 C CA . ILE A 1 237 ? -15.592 0.164 36.590 1.00 97.38 237 ILE A CA 1
ATOM 1912 C C . ILE A 1 237 ? -16.956 -0.066 35.945 1.00 97.38 237 ILE A C 1
ATOM 1914 O O . ILE A 1 237 ? -17.899 0.703 36.171 1.00 97.38 237 ILE A O 1
ATOM 1918 N N . LEU A 1 238 ? -17.049 -1.126 35.147 1.00 97.44 238 LEU A N 1
ATOM 1919 C CA . LEU A 1 238 ? -18.289 -1.574 34.523 1.00 97.44 238 LEU A CA 1
ATOM 1920 C C . LEU A 1 238 ? -19.141 -2.372 35.519 1.00 97.44 238 LEU A C 1
ATOM 1922 O O . LEU A 1 238 ? -18.630 -2.985 36.457 1.00 97.44 238 LEU A O 1
ATOM 1926 N N . ASN A 1 239 ? -20.459 -2.328 35.334 1.00 93.56 239 ASN A N 1
ATOM 1927 C CA . ASN A 1 239 ? -21.397 -3.109 36.136 1.00 93.56 239 ASN A CA 1
ATOM 1928 C C . ASN A 1 239 ? -21.566 -4.516 35.520 1.00 93.56 239 ASN A C 1
ATOM 1930 O O . ASN A 1 239 ? -21.254 -4.707 34.350 1.00 93.56 239 ASN A O 1
ATOM 1934 N N . ASN A 1 240 ? -22.106 -5.484 36.262 1.00 92.50 240 ASN A N 1
ATOM 1935 C CA . ASN A 1 240 ? -22.292 -6.863 35.779 1.00 92.50 240 ASN A CA 1
ATOM 1936 C C . ASN A 1 240 ? -23.641 -7.129 35.079 1.00 92.50 240 ASN A C 1
ATOM 1938 O O . ASN A 1 240 ? -23.961 -8.277 34.791 1.00 92.50 240 ASN A O 1
ATOM 1942 N N . LYS A 1 241 ? -24.461 -6.095 34.870 1.00 94.44 241 LYS A N 1
ATOM 1943 C CA . LYS A 1 241 ? -25.771 -6.174 34.200 1.00 94.44 241 LYS A CA 1
ATOM 1944 C C . LYS A 1 241 ? -25.757 -5.602 32.782 1.00 94.44 241 LYS A C 1
ATOM 1946 O O . LYS A 1 241 ? -26.784 -5.645 32.103 1.00 94.44 241 LYS A O 1
ATOM 1951 N N . LEU A 1 242 ? -24.628 -5.039 32.354 1.00 96.94 242 LEU A N 1
ATOM 1952 C CA . LEU A 1 242 ? -24.439 -4.557 30.996 1.00 96.94 242 LEU A CA 1
ATOM 1953 C C . LEU A 1 242 ? -24.612 -5.717 30.015 1.00 96.94 242 LEU A C 1
ATOM 1955 O O . LEU A 1 242 ? -24.074 -6.800 30.205 1.00 96.94 242 LEU A O 1
ATOM 1959 N N . LYS A 1 243 ? -25.358 -5.448 28.951 1.00 96.81 243 LYS A N 1
ATOM 1960 C CA . LYS A 1 243 ? -25.552 -6.326 27.800 1.00 96.81 243 LYS A CA 1
ATOM 1961 C C . LYS A 1 243 ? -24.728 -5.870 26.606 1.00 96.81 243 LYS A C 1
ATOM 1963 O O . LYS A 1 243 ? -24.388 -6.689 25.763 1.00 96.81 243 LYS A O 1
ATOM 1968 N N . TYR A 1 244 ? -24.414 -4.576 26.506 1.00 97.44 244 TYR A N 1
ATOM 1969 C CA . TYR A 1 244 ? -23.615 -4.063 25.397 1.00 97.44 244 TYR A CA 1
ATOM 1970 C C . TYR A 1 244 ? -22.864 -2.763 25.710 1.00 97.44 244 TYR A C 1
ATOM 1972 O O . TYR A 1 244 ? -23.285 -1.955 26.545 1.00 97.44 244 TYR A O 1
ATOM 1980 N N . LEU A 1 245 ? -21.768 -2.558 24.979 1.00 98.44 245 LEU A N 1
ATOM 1981 C CA . LEU A 1 245 ? -21.047 -1.294 24.845 1.00 98.44 245 LEU A CA 1
ATOM 1982 C C . LEU A 1 245 ? -21.179 -0.805 23.402 1.00 98.44 245 LEU A C 1
ATOM 1984 O O . LEU A 1 245 ? -20.755 -1.497 22.479 1.00 98.44 245 LEU A O 1
ATOM 1988 N N . GLY A 1 246 ? -21.761 0.376 23.216 1.00 98.31 246 GLY A N 1
ATOM 1989 C CA . GLY A 1 246 ? -21.951 1.002 21.912 1.00 98.31 246 GLY A CA 1
ATOM 1990 C C . GLY A 1 246 ? -20.638 1.332 21.205 1.00 98.31 246 GLY A C 1
ATOM 1991 O O . GLY A 1 246 ? -19.561 1.391 21.806 1.00 98.31 246 GLY A O 1
ATOM 1992 N N . SER A 1 247 ? -20.731 1.566 19.904 1.00 98.62 247 SER A N 1
ATOM 1993 C CA . SER A 1 247 ? -19.585 1.907 19.070 1.00 98.62 247 SER A CA 1
ATOM 1994 C C . SER A 1 247 ? -18.926 3.192 19.562 1.00 98.62 247 SER A C 1
ATOM 1996 O O . SER A 1 247 ? -19.589 4.182 19.876 1.00 98.62 247 SER A O 1
ATOM 1998 N N . TYR A 1 248 ? -17.599 3.164 19.662 1.00 98.62 248 TYR A N 1
ATOM 1999 C CA . TYR A 1 248 ? -16.771 4.268 20.145 1.00 98.62 248 TYR A CA 1
ATOM 2000 C C . TYR A 1 248 ? -17.144 4.766 21.549 1.00 98.62 248 TYR A C 1
ATOM 2002 O O . TYR A 1 248 ? -16.758 5.871 21.930 1.00 98.62 248 TYR A O 1
ATOM 2010 N N . ALA A 1 249 ? -17.875 3.967 22.339 1.00 98.38 249 ALA A N 1
ATOM 2011 C CA . ALA A 1 249 ? -18.371 4.381 23.647 1.00 98.38 249 ALA A CA 1
ATOM 2012 C C . ALA A 1 249 ? -17.259 4.903 24.561 1.00 98.38 249 ALA A C 1
ATOM 2014 O O . ALA A 1 249 ? -17.505 5.869 25.264 1.00 98.38 249 ALA A O 1
ATOM 2015 N N . PHE A 1 250 ? -16.053 4.330 24.519 1.00 98.38 250 PHE A N 1
ATOM 2016 C CA . PHE A 1 250 ? -14.884 4.754 25.297 1.00 98.38 250 PHE A CA 1
ATOM 2017 C C . PHE A 1 250 ? -13.705 5.182 24.415 1.00 98.38 250 PHE A C 1
ATOM 2019 O O . PHE A 1 250 ? -12.552 5.086 24.844 1.00 98.38 250 PHE A O 1
ATOM 2026 N N . LYS A 1 251 ? -13.967 5.670 23.198 1.00 98.50 251 LYS A N 1
ATOM 2027 C CA . LYS A 1 251 ? -12.921 6.139 22.283 1.00 98.50 251 LYS A CA 1
ATOM 2028 C C . LYS A 1 251 ? -12.129 7.301 22.893 1.00 98.50 251 LYS A C 1
ATOM 2030 O O . LYS A 1 251 ? -12.699 8.151 23.572 1.00 98.50 251 LYS A O 1
ATOM 2035 N N . ASN A 1 252 ? -10.826 7.363 22.629 1.00 98.19 252 ASN A N 1
ATOM 2036 C CA . ASN A 1 252 ? -9.925 8.451 23.017 1.00 98.19 252 ASN A CA 1
ATOM 2037 C C . ASN A 1 252 ? -9.913 8.773 24.527 1.00 98.19 252 ASN A C 1
ATOM 2039 O O . ASN A 1 252 ? -9.602 9.893 24.940 1.00 98.19 252 ASN A O 1
ATOM 2043 N N . ASN A 1 253 ? -10.154 7.765 25.369 1.00 97.56 253 ASN A N 1
ATOM 2044 C CA . ASN A 1 253 ? -9.899 7.814 26.805 1.00 97.56 253 ASN A CA 1
ATOM 2045 C C . ASN A 1 253 ? -8.410 7.656 27.107 1.00 97.56 253 ASN A C 1
ATOM 2047 O O . ASN A 1 253 ? -7.944 6.640 27.617 1.00 97.56 253 ASN A O 1
ATOM 2051 N N . ARG A 1 254 ? -7.641 8.696 26.778 1.00 96.44 254 ARG A N 1
ATOM 2052 C CA . ARG A 1 254 ? -6.170 8.659 26.754 1.00 96.44 254 ARG A CA 1
ATOM 2053 C C . ARG A 1 254 ? -5.507 8.403 28.105 1.00 96.44 254 ARG A C 1
ATOM 2055 O O . ARG A 1 254 ? -4.338 8.033 28.109 1.00 96.44 254 ARG A O 1
ATOM 2062 N N . ALA A 1 255 ? -6.218 8.579 29.218 1.00 97.19 255 ALA A N 1
ATOM 2063 C CA . ALA A 1 255 ? -5.723 8.313 30.569 1.00 97.19 255 ALA A CA 1
ATOM 2064 C C . ALA A 1 255 ? -6.080 6.910 31.101 1.00 97.19 255 ALA A C 1
ATOM 2066 O O . ALA A 1 255 ? -5.580 6.526 32.160 1.00 97.19 255 ALA A O 1
ATOM 2067 N N . LEU A 1 256 ? -6.930 6.150 30.398 1.00 98.00 256 LEU A N 1
ATOM 2068 C CA . LEU A 1 256 ? -7.440 4.869 30.882 1.00 98.00 256 LEU A CA 1
ATOM 2069 C C . LEU A 1 256 ? -6.336 3.823 30.824 1.00 98.00 256 LEU A C 1
ATOM 2071 O O . LEU A 1 256 ? -5.806 3.571 29.748 1.00 98.00 256 LEU A O 1
ATOM 2075 N N . LYS A 1 257 ? -6.019 3.205 31.966 1.00 97.50 257 LYS A N 1
ATOM 2076 C CA . LYS A 1 257 ? -4.934 2.214 32.066 1.00 97.50 257 LYS A CA 1
ATOM 2077 C C . LYS A 1 257 ? -5.392 0.769 31.991 1.00 97.50 257 LYS A C 1
ATOM 2079 O O . LYS A 1 257 ? -4.694 -0.072 31.437 1.00 97.50 257 LYS A O 1
ATOM 2084 N N . LYS A 1 258 ? -6.558 0.478 32.562 1.00 98.12 258 LYS A N 1
ATOM 2085 C CA . LYS A 1 258 ? -7.094 -0.876 32.664 1.00 98.12 258 LYS A CA 1
ATOM 2086 C C . LYS A 1 258 ? -8.595 -0.873 32.449 1.00 98.12 258 LYS A C 1
ATOM 2088 O O . LYS A 1 258 ? -9.285 0.003 32.971 1.00 98.12 258 LYS A O 1
ATOM 2093 N N . ILE A 1 259 ? -9.097 -1.886 31.752 1.00 98.19 259 ILE A N 1
ATOM 2094 C CA . ILE A 1 259 ? -10.530 -2.154 31.660 1.00 98.19 259 ILE A CA 1
ATOM 2095 C C . ILE A 1 259 ? -10.821 -3.649 31.777 1.00 98.19 259 ILE A C 1
ATOM 2097 O O . ILE A 1 259 ? -10.152 -4.479 31.168 1.00 98.19 259 ILE A O 1
ATOM 2101 N N . VAL A 1 260 ? -11.832 -3.986 32.577 1.00 98.25 260 VAL A N 1
ATOM 2102 C CA . VAL A 1 260 ? -12.352 -5.351 32.715 1.00 98.25 260 VAL A CA 1
ATOM 2103 C C . VAL A 1 260 ? -13.776 -5.362 32.189 1.00 98.25 260 VAL A C 1
ATOM 2105 O O . VAL A 1 260 ? -14.632 -4.641 32.709 1.00 98.25 260 VAL A O 1
ATOM 2108 N N . ILE A 1 261 ? -14.014 -6.150 31.145 1.00 98.12 261 ILE A N 1
ATOM 2109 C CA . ILE A 1 261 ? -15.315 -6.258 30.495 1.00 98.12 261 ILE A CA 1
ATOM 2110 C C . ILE A 1 261 ? -16.024 -7.508 31.037 1.00 98.12 261 ILE A C 1
ATOM 2112 O O . ILE A 1 261 ? -15.458 -8.596 30.956 1.00 98.12 261 ILE A O 1
ATOM 2116 N N . PRO A 1 262 ? -17.234 -7.375 31.607 1.00 97.00 262 PRO A N 1
ATOM 2117 C CA . PRO A 1 262 ? -18.014 -8.518 32.077 1.00 97.00 262 PRO A CA 1
ATOM 2118 C C . PRO A 1 262 ? -18.407 -9.490 30.954 1.00 97.00 262 PRO A C 1
ATOM 2120 O O . PRO A 1 262 ? -18.599 -9.074 29.810 1.00 97.00 262 PRO A O 1
ATOM 2123 N N . ASP A 1 263 ? -18.615 -10.757 31.317 1.00 96.69 263 ASP A N 1
ATOM 2124 C CA . ASP A 1 263 ? -19.205 -11.775 30.436 1.00 96.69 263 ASP A CA 1
ATOM 2125 C C . ASP A 1 263 ? -20.610 -11.371 29.951 1.00 96.69 263 ASP A C 1
ATOM 2127 O O . ASP A 1 263 ? -21.349 -10.671 30.651 1.00 96.69 263 ASP A O 1
ATOM 2131 N N . GLY A 1 264 ? -20.988 -11.809 28.748 1.00 95.75 264 GLY A N 1
ATOM 2132 C CA . GLY A 1 264 ? -22.287 -11.518 28.131 1.00 95.75 264 GLY A CA 1
ATOM 2133 C C . GLY A 1 264 ? -22.414 -10.125 27.502 1.00 95.75 264 GLY A C 1
ATOM 2134 O O . GLY A 1 264 ? -23.458 -9.806 26.927 1.00 95.75 264 GLY A O 1
ATOM 2135 N N . VAL A 1 265 ? -21.371 -9.291 27.579 1.00 97.44 265 VAL A N 1
ATOM 2136 C CA . VAL A 1 265 ? -21.360 -7.942 27.000 1.00 97.44 265 VAL A CA 1
ATOM 2137 C C . VAL A 1 265 ? -20.994 -7.987 25.515 1.00 97.44 265 VAL A C 1
ATOM 2139 O O . VAL A 1 265 ? -19.888 -8.364 25.133 1.00 97.44 265 VAL A O 1
ATOM 2142 N N . VAL A 1 266 ? -21.900 -7.503 24.666 1.00 97.56 266 VAL A N 1
ATOM 2143 C CA . VAL A 1 266 ? -21.657 -7.295 23.233 1.00 97.56 266 VAL A CA 1
ATOM 2144 C C . VAL A 1 266 ? -20.858 -6.008 23.008 1.00 97.56 266 VAL A C 1
ATOM 2146 O O . VAL A 1 266 ? -21.210 -4.947 23.522 1.00 97.56 266 VAL A O 1
ATOM 2149 N N . LEU A 1 267 ? -19.790 -6.082 22.215 1.00 98.50 267 LEU A N 1
ATOM 2150 C CA . LEU A 1 267 ? -18.898 -4.954 21.936 1.00 98.50 267 LEU A CA 1
ATOM 2151 C C . LEU A 1 267 ? -19.177 -4.344 20.556 1.00 98.50 267 LEU A C 1
ATOM 2153 O O . LEU A 1 267 ? -19.131 -5.045 19.545 1.00 98.50 267 LEU A O 1
ATOM 2157 N N . GLY A 1 268 ? -19.441 -3.037 20.518 1.00 98.31 268 GLY A N 1
ATOM 2158 C CA . GLY A 1 268 ? -19.540 -2.244 19.292 1.00 98.31 268 GLY A CA 1
ATOM 2159 C C . GLY A 1 268 ? -18.184 -1.984 18.627 1.00 98.31 268 GLY A C 1
ATOM 2160 O O . GLY A 1 268 ? -17.136 -2.454 19.073 1.00 98.31 268 GLY A O 1
ATOM 2161 N N . TYR A 1 269 ? -18.184 -1.204 17.549 1.00 98.12 269 TYR A N 1
ATOM 2162 C CA . TYR A 1 269 ? -16.960 -0.887 16.810 1.00 98.12 269 TYR A CA 1
ATOM 2163 C C . TYR A 1 269 ? -16.091 0.118 17.560 1.00 98.12 269 TYR A C 1
ATOM 2165 O O . TYR A 1 269 ? -16.600 1.090 18.111 1.00 98.12 269 TYR A O 1
ATOM 2173 N N . GLY A 1 270 ? -14.775 -0.096 17.577 1.00 98.38 270 GLY A N 1
ATOM 2174 C CA . GLY A 1 270 ? -13.808 0.867 18.102 1.00 98.38 270 GLY A CA 1
ATOM 2175 C C . GLY A 1 270 ? -14.051 1.321 19.540 1.00 98.38 270 GLY A C 1
ATOM 2176 O O . GLY A 1 270 ? -13.689 2.448 19.876 1.00 98.38 270 GLY A O 1
ATOM 2177 N N . VAL A 1 271 ? -14.684 0.486 20.377 1.00 98.44 271 VAL A N 1
ATOM 2178 C CA . VAL A 1 271 ? -15.127 0.855 21.736 1.00 98.44 271 VAL A CA 1
ATOM 2179 C C . VAL A 1 271 ? -13.998 1.485 22.549 1.00 98.44 271 VAL A C 1
ATOM 2181 O O . VAL A 1 271 ? -14.259 2.455 23.251 1.00 98.44 271 VAL A O 1
ATOM 2184 N N . PHE A 1 272 ? -12.763 0.994 22.419 1.00 98.56 272 PHE A N 1
ATOM 2185 C CA . PHE A 1 272 ? -11.584 1.490 23.137 1.00 98.56 272 PHE A CA 1
ATOM 2186 C C . PHE A 1 272 ? -10.520 2.088 22.207 1.00 98.56 272 PHE A C 1
ATOM 2188 O O . PHE A 1 272 ? -9.362 2.211 22.601 1.00 98.56 272 PHE A O 1
ATOM 2195 N N . SER A 1 273 ? -10.884 2.457 20.976 1.00 98.56 273 SER A N 1
ATOM 2196 C CA . SER A 1 273 ? -9.930 3.022 20.020 1.00 98.56 273 SER A CA 1
ATOM 2197 C C . SER A 1 273 ? -9.328 4.332 20.543 1.00 98.56 273 SER A C 1
ATOM 2199 O O . SER A 1 273 ? -10.038 5.180 21.078 1.00 98.56 273 SER A O 1
ATOM 2201 N N . GLY A 1 274 ? -8.016 4.510 20.388 1.00 98.44 274 GLY A N 1
ATOM 2202 C CA . GLY A 1 274 ? -7.288 5.714 20.792 1.00 98.44 274 GLY A CA 1
ATOM 2203 C C . GLY A 1 274 ? -7.031 5.831 22.298 1.00 98.44 274 GLY A C 1
ATOM 2204 O O . GLY A 1 274 ? -6.662 6.904 22.787 1.00 98.44 274 GLY A O 1
ATOM 2205 N N . ASN A 1 275 ? -7.196 4.749 23.064 1.00 98.38 275 ASN A N 1
ATOM 2206 C CA . ASN A 1 275 ? -6.877 4.736 24.492 1.00 98.38 275 ASN A CA 1
ATOM 2207 C C . ASN A 1 275 ? -5.370 4.535 24.689 1.00 98.38 275 ASN A C 1
ATOM 2209 O O . ASN A 1 275 ? -4.900 3.450 25.015 1.00 98.38 275 ASN A O 1
ATOM 2213 N N . HIS A 1 276 ? -4.602 5.604 24.467 1.00 97.75 276 HIS A N 1
ATOM 2214 C CA . HIS A 1 276 ? -3.138 5.548 24.380 1.00 97.75 276 HIS A CA 1
ATOM 2215 C C . HIS A 1 276 ? -2.456 4.930 25.611 1.00 97.75 276 HIS A C 1
ATOM 2217 O O . HIS A 1 276 ? -1.458 4.237 25.449 1.00 97.75 276 HIS A O 1
ATOM 2223 N N . SER A 1 277 ? -2.984 5.174 26.818 1.00 98.12 277 SER A N 1
ATOM 2224 C CA . SER A 1 277 ? -2.416 4.662 28.076 1.00 98.12 277 SER A CA 1
ATOM 2225 C C . SER A 1 277 ? -2.953 3.292 28.493 1.00 98.12 277 SER A C 1
ATOM 2227 O O . SER A 1 277 ? -2.619 2.843 29.585 1.00 98.12 277 SER A O 1
ATOM 2229 N N . LEU A 1 278 ? -3.793 2.642 27.680 1.00 98.50 278 LEU A N 1
ATOM 2230 C CA . LEU A 1 278 ? -4.390 1.357 28.039 1.00 98.50 278 LEU A CA 1
ATOM 2231 C C . LEU A 1 278 ? -3.312 0.274 28.029 1.00 98.50 278 LEU A C 1
ATOM 2233 O O . LEU A 1 278 ? -2.781 -0.057 26.976 1.00 98.50 278 LEU A O 1
ATOM 2237 N N . GLU A 1 279 ? -2.996 -0.254 29.206 1.00 98.12 279 GLU A N 1
ATOM 2238 C CA . GLU A 1 279 ? -1.980 -1.284 29.436 1.00 98.12 279 GLU A CA 1
ATOM 2239 C C . GLU A 1 279 ? -2.607 -2.683 29.520 1.00 98.12 279 GLU A C 1
ATOM 2241 O O . GLU A 1 279 ? -1.985 -3.656 29.105 1.00 98.12 279 GLU A O 1
ATOM 2246 N N . GLU A 1 280 ? -3.840 -2.788 30.035 1.00 98.19 280 GLU A N 1
ATOM 2247 C CA . GLU A 1 280 ? -4.522 -4.066 30.265 1.00 98.19 280 GLU A CA 1
ATOM 2248 C C . GLU A 1 280 ? -6.006 -4.006 29.867 1.00 98.19 280 GLU A C 1
ATOM 2250 O O . GLU A 1 280 ? -6.765 -3.137 30.309 1.00 98.19 280 GLU A O 1
ATOM 2255 N N . ILE A 1 281 ? -6.443 -4.983 29.075 1.00 98.31 281 ILE A N 1
ATOM 2256 C CA . ILE A 1 281 ? -7.849 -5.228 28.749 1.00 98.31 281 ILE A CA 1
ATOM 2257 C C . ILE A 1 281 ? -8.183 -6.692 29.026 1.00 98.31 281 ILE A C 1
ATOM 2259 O O . ILE A 1 281 ? -7.529 -7.592 28.507 1.00 98.31 281 ILE A O 1
ATOM 2263 N N . VAL A 1 282 ? -9.221 -6.925 29.828 1.00 98.38 282 VAL A N 1
ATOM 2264 C CA . VAL A 1 282 ? -9.781 -8.262 30.058 1.00 98.38 282 VAL A CA 1
ATOM 2265 C C . VAL A 1 282 ? -11.072 -8.375 29.256 1.00 98.38 282 VAL A C 1
ATOM 2267 O O . VAL A 1 282 ? -12.042 -7.665 29.538 1.00 98.38 282 VAL A O 1
ATOM 2270 N N . LEU A 1 283 ? -11.049 -9.224 28.228 1.00 98.38 283 LEU A N 1
ATOM 2271 C CA . LEU A 1 283 ? -12.181 -9.477 27.337 1.00 98.38 283 LEU A CA 1
ATOM 2272 C C . LEU A 1 283 ? -13.182 -10.466 27.970 1.00 98.38 283 LEU A C 1
ATOM 2274 O O . LEU A 1 283 ? -12.766 -11.301 28.775 1.00 98.38 283 LEU A O 1
ATOM 2278 N N . PRO A 1 284 ? -14.474 -10.419 27.584 1.00 97.75 284 PRO A N 1
ATOM 2279 C CA . PRO A 1 284 ? -15.470 -11.400 28.017 1.00 97.75 284 PRO A CA 1
ATOM 2280 C C . PRO A 1 284 ? -15.052 -12.820 27.624 1.00 97.75 284 PRO A C 1
ATOM 2282 O O . PRO A 1 284 ? -14.661 -13.059 26.480 1.00 97.75 284 PRO A O 1
ATOM 2285 N N . SER A 1 285 ? -15.157 -13.781 28.537 1.00 97.19 285 SER A N 1
ATOM 2286 C CA . SER A 1 285 ? -14.750 -15.171 28.287 1.00 97.19 285 SER A CA 1
ATOM 2287 C C . SER A 1 285 ? -15.625 -15.872 27.234 1.00 97.19 285 SER A C 1
ATOM 2289 O O . SER A 1 285 ? -15.177 -16.788 26.536 1.00 97.19 285 SER A O 1
ATOM 2291 N N . ASP A 1 286 ? -16.862 -15.405 27.062 1.00 97.00 286 ASP A N 1
ATOM 2292 C CA . ASP A 1 286 ? -17.844 -15.878 26.088 1.00 97.00 286 ASP A CA 1
ATOM 2293 C C . ASP A 1 286 ? -17.830 -15.105 24.752 1.00 97.00 286 ASP A C 1
ATOM 2295 O O . ASP A 1 286 ? -18.644 -15.392 23.865 1.00 97.00 286 ASP A O 1
ATOM 2299 N N . LEU A 1 287 ? -16.888 -14.167 24.571 1.00 97.94 287 LEU A N 1
ATOM 2300 C CA . LEU A 1 287 ? -16.786 -13.319 23.384 1.00 97.94 287 LEU A CA 1
ATOM 2301 C C . LEU A 1 287 ? -16.569 -14.143 22.105 1.00 97.94 287 LEU A C 1
ATOM 2303 O O . LEU A 1 287 ? -15.527 -14.753 21.901 1.00 97.94 287 LEU A O 1
ATOM 2307 N N . LYS A 1 288 ? -17.528 -14.093 21.176 1.00 97.88 288 LYS A N 1
ATOM 2308 C CA . LYS A 1 288 ? -17.422 -14.790 19.878 1.00 97.88 288 LYS A CA 1
ATOM 2309 C C . LYS A 1 288 ? -16.655 -14.016 18.813 1.00 97.88 288 LYS A C 1
ATOM 2311 O O . LYS A 1 288 ? -16.063 -14.612 17.914 1.00 97.88 288 LYS A O 1
ATOM 2316 N N . LYS A 1 289 ? -16.694 -12.687 18.890 1.00 98.44 289 LYS A N 1
ATOM 2317 C CA . LYS A 1 289 ? -16.195 -11.791 17.850 1.00 98.44 289 LYS A CA 1
ATOM 2318 C C . LYS A 1 289 ? -15.496 -10.593 18.472 1.00 98.44 289 LYS A C 1
ATOM 2320 O O . LYS A 1 289 ? -16.098 -9.877 19.267 1.00 98.44 289 LYS A O 1
ATOM 2325 N N . ILE A 1 290 ? -14.265 -10.342 18.041 1.00 98.75 290 ILE A N 1
ATOM 2326 C CA . ILE A 1 290 ? -13.559 -9.091 18.308 1.00 98.75 290 ILE A CA 1
ATOM 2327 C C . ILE A 1 290 ? -13.935 -8.098 17.198 1.00 98.75 290 ILE A C 1
ATOM 2329 O O . ILE A 1 290 ? -13.688 -8.387 16.022 1.00 98.75 290 ILE A O 1
ATOM 2333 N N . PRO A 1 291 ? -14.588 -6.970 17.532 1.00 98.69 291 PRO A N 1
ATOM 2334 C CA . PRO A 1 291 ? -15.131 -6.046 16.546 1.00 98.69 291 PRO A CA 1
ATOM 2335 C C . PRO A 1 291 ? -14.049 -5.182 15.890 1.00 98.69 291 PRO A C 1
ATOM 2337 O O . PRO A 1 291 ? -12.930 -5.059 16.392 1.00 98.69 291 PRO A O 1
ATOM 2340 N N . TYR A 1 292 ? -14.430 -4.554 14.774 1.00 98.69 292 TYR A N 1
ATOM 2341 C CA . TYR A 1 292 ? -13.596 -3.613 14.028 1.00 98.69 292 TYR A CA 1
ATOM 2342 C C . TYR A 1 292 ? -12.959 -2.572 14.955 1.00 98.69 292 TYR A C 1
ATOM 2344 O O . TYR A 1 292 ? -13.654 -1.959 15.774 1.00 98.69 292 TYR A O 1
ATOM 2352 N N . ALA A 1 293 ? -11.646 -2.381 14.817 1.00 98.62 293 ALA A N 1
ATOM 2353 C CA . ALA A 1 293 ? -10.863 -1.365 15.518 1.00 98.62 293 ALA A CA 1
ATOM 2354 C C . ALA A 1 293 ? -10.962 -1.355 17.063 1.00 98.62 293 ALA A C 1
ATOM 2356 O O . ALA A 1 293 ? -10.666 -0.318 17.661 1.00 98.62 293 ALA A O 1
ATOM 2357 N N . LEU A 1 294 ? -11.364 -2.461 17.720 1.00 98.69 294 LEU A N 1
ATOM 2358 C CA . LEU A 1 294 ? -11.647 -2.536 19.170 1.00 98.69 294 LEU A CA 1
ATOM 2359 C C . LEU A 1 294 ? -10.672 -1.722 20.041 1.00 98.69 294 LEU A C 1
ATOM 2361 O O . LEU A 1 294 ? -11.119 -0.906 20.848 1.00 98.69 294 LEU A O 1
ATOM 2365 N N . CYS A 1 295 ? -9.370 -1.943 19.851 1.00 98.38 295 CYS A N 1
ATOM 2366 C CA . CYS A 1 295 ? -8.262 -1.299 20.556 1.00 98.38 295 CYS A CA 1
ATOM 2367 C C . CYS A 1 295 ? -7.288 -0.596 19.592 1.00 98.38 295 CYS A C 1
ATOM 2369 O O . CYS A 1 295 ? -6.107 -0.452 19.906 1.00 98.38 295 CYS A O 1
ATOM 2371 N N . SER A 1 296 ? -7.757 -0.158 18.419 1.00 98.62 296 SER A N 1
ATOM 2372 C CA . SER A 1 296 ? -6.902 0.542 17.454 1.00 98.62 296 SER A CA 1
ATOM 2373 C C . SER A 1 296 ? -6.327 1.825 18.068 1.00 98.62 296 SER A C 1
ATOM 2375 O O . SER A 1 296 ? -7.091 2.661 18.556 1.00 98.62 296 SER A O 1
ATOM 2377 N N . GLY A 1 297 ? -5.002 1.987 18.070 1.00 98.50 297 GLY A N 1
ATOM 2378 C CA . GLY A 1 297 ? -4.298 3.130 18.664 1.00 98.50 297 GLY A CA 1
ATOM 2379 C C . GLY A 1 297 ? -4.040 3.038 20.176 1.00 98.50 297 GLY A C 1
ATOM 2380 O O . GLY A 1 297 ? -3.699 4.044 20.800 1.00 98.50 297 GLY A O 1
ATOM 2381 N N . CYS A 1 298 ? -4.206 1.870 20.802 1.00 98.44 298 CYS A N 1
ATOM 2382 C CA . CYS A 1 298 ? -3.829 1.654 22.205 1.00 98.44 298 CYS A CA 1
ATOM 2383 C C . CYS A 1 298 ? -2.320 1.370 22.339 1.00 98.44 298 CYS A C 1
ATOM 2385 O O . CYS A 1 298 ? -1.902 0.224 22.502 1.00 98.44 298 CYS A O 1
ATOM 2387 N N . PHE A 1 299 ? -1.487 2.412 22.256 1.00 97.88 299 PHE A N 1
ATOM 2388 C CA . PHE A 1 299 ? -0.021 2.285 22.176 1.00 97.88 299 PHE A CA 1
ATOM 2389 C C . PHE A 1 299 ? 0.639 1.555 23.354 1.00 97.88 299 PHE A C 1
ATOM 2391 O O . PHE A 1 299 ? 1.657 0.894 23.156 1.00 97.88 299 PHE A O 1
ATOM 2398 N N . SER A 1 300 ? 0.082 1.666 24.563 1.00 98.31 300 SER A N 1
ATOM 2399 C CA . SER A 1 300 ? 0.613 0.998 25.761 1.00 98.31 300 SER A CA 1
ATOM 2400 C C . SER A 1 300 ? 0.173 -0.462 25.921 1.00 98.31 300 SER A C 1
ATOM 2402 O O . SER A 1 300 ? 0.663 -1.140 26.825 1.00 98.31 300 SER A O 1
ATOM 2404 N N . LEU A 1 301 ? -0.723 -0.966 25.063 1.00 98.50 301 LEU A N 1
ATOM 2405 C CA . LEU A 1 301 ? -1.252 -2.324 25.175 1.00 98.50 301 LEU A CA 1
ATOM 2406 C C . LEU A 1 301 ? -0.236 -3.320 24.609 1.00 98.50 301 LEU A C 1
ATOM 2408 O O . LEU A 1 301 ? -0.163 -3.504 23.396 1.00 98.50 301 LEU A O 1
ATOM 2412 N N . ASN A 1 302 ? 0.556 -3.943 25.485 1.00 97.75 302 ASN A N 1
ATOM 2413 C CA . ASN A 1 302 ? 1.659 -4.833 25.093 1.00 97.75 302 ASN A CA 1
ATOM 2414 C C . ASN A 1 302 ? 1.278 -6.323 25.044 1.00 97.75 302 ASN A C 1
ATOM 2416 O O . ASN A 1 302 ? 1.957 -7.106 24.380 1.00 97.75 302 ASN A O 1
ATOM 2420 N N . GLU A 1 303 ? 0.204 -6.718 25.727 1.00 97.50 303 GLU A N 1
ATOM 2421 C CA . GLU A 1 303 ? -0.316 -8.086 25.741 1.00 97.50 303 GLU A CA 1
ATOM 2422 C C . GLU A 1 303 ? -1.846 -8.066 25.821 1.00 97.50 303 GLU A C 1
ATOM 2424 O O . GLU A 1 303 ? -2.437 -7.193 26.455 1.00 97.50 303 GLU A O 1
ATOM 2429 N N . VAL A 1 304 ? -2.485 -9.035 25.169 1.00 97.88 304 VAL A N 1
ATOM 2430 C CA . VAL A 1 304 ? -3.921 -9.288 25.275 1.00 97.88 304 VAL A CA 1
ATOM 2431 C C . VAL A 1 304 ? -4.166 -10.791 25.206 1.00 97.88 304 VAL A C 1
ATOM 2433 O O . VAL A 1 304 ? -3.622 -11.482 24.340 1.00 97.88 304 VAL A O 1
ATOM 2436 N N . GLU A 1 305 ? -4.984 -11.303 26.119 1.00 98.06 305 GLU A N 1
ATOM 2437 C CA . GLU A 1 305 ? -5.465 -12.678 26.058 1.00 98.06 305 GLU A CA 1
ATOM 2438 C C . GLU A 1 305 ? -6.736 -12.726 25.205 1.00 98.06 305 GLU A C 1
ATOM 2440 O O . GLU A 1 305 ? -7.730 -12.065 25.510 1.00 98.06 305 GLU A O 1
ATOM 2445 N N . ILE A 1 306 ? -6.695 -13.493 24.114 1.00 98.38 306 ILE A N 1
ATOM 2446 C CA . ILE A 1 306 ? -7.853 -13.710 23.247 1.00 98.38 306 ILE A CA 1
ATOM 2447 C C . ILE A 1 306 ? -8.638 -14.919 23.778 1.00 98.38 306 ILE A C 1
ATOM 2449 O O . ILE A 1 306 ? -8.076 -16.018 23.823 1.00 98.38 306 ILE A O 1
ATOM 2453 N N . PRO A 1 307 ? -9.920 -14.761 24.161 1.00 98.00 307 PRO A N 1
ATOM 2454 C CA . PRO A 1 307 ? -10.738 -15.872 24.637 1.00 98.00 307 PRO A CA 1
ATOM 2455 C C . PRO A 1 307 ? -10.826 -17.008 23.610 1.00 98.00 307 PRO A C 1
ATOM 2457 O O . PRO A 1 307 ? -10.968 -16.772 22.410 1.00 98.00 307 PRO A O 1
ATOM 2460 N N . SER A 1 308 ? -10.818 -18.259 24.078 1.00 97.44 308 SER A N 1
ATOM 2461 C CA . SER A 1 308 ? -10.897 -19.455 23.216 1.00 97.44 308 SER A CA 1
ATOM 2462 C C . SER A 1 308 ? -12.215 -19.584 22.441 1.00 97.44 308 SER A C 1
ATOM 2464 O O . SER A 1 308 ? -12.311 -20.367 21.497 1.00 97.44 308 SER A O 1
ATOM 2466 N N . SER A 1 309 ? -13.233 -18.823 22.847 1.00 97.81 309 SER A N 1
ATOM 2467 C CA . SER A 1 309 ? -14.552 -18.748 22.225 1.00 97.81 309 SER A CA 1
ATOM 2468 C C . SER A 1 309 ? -14.598 -17.845 20.983 1.00 97.81 309 SER A C 1
ATOM 2470 O O . SER A 1 309 ? -15.584 -17.923 20.243 1.00 97.81 309 SER A O 1
ATOM 2472 N N . VAL A 1 310 ? -13.556 -17.037 20.738 1.00 98.69 310 VAL A N 1
ATOM 2473 C CA . VAL A 1 310 ? -13.454 -16.125 19.591 1.00 98.69 310 VAL A CA 1
ATOM 2474 C C . VAL A 1 310 ? -13.219 -16.913 18.304 1.00 98.69 310 VAL A C 1
ATOM 2476 O O . VAL A 1 310 ? -12.237 -17.640 18.178 1.00 98.69 310 VAL A O 1
ATOM 2479 N N . THR A 1 311 ? -14.090 -16.708 17.315 1.00 98.56 311 THR A N 1
ATOM 2480 C CA . THR A 1 311 ? -13.951 -17.273 15.961 1.00 98.56 311 THR A CA 1
ATOM 2481 C C . THR A 1 311 ? -13.680 -16.209 14.898 1.00 98.56 311 THR A C 1
ATOM 2483 O O . THR A 1 311 ? -13.271 -16.542 13.787 1.00 98.56 311 THR A O 1
ATOM 2486 N N . ILE A 1 312 ? -13.878 -14.926 15.226 1.00 98.81 312 ILE A N 1
ATOM 2487 C CA . ILE A 1 312 ? -13.719 -13.795 14.303 1.00 98.81 312 ILE A CA 1
ATOM 2488 C C . ILE A 1 312 ? -12.941 -12.670 14.989 1.00 98.81 312 ILE A C 1
ATOM 2490 O O . ILE A 1 312 ? -13.381 -12.143 16.013 1.00 98.81 312 ILE A O 1
ATOM 2494 N N . ILE A 1 313 ? -11.840 -12.241 14.377 1.00 98.88 313 ILE A N 1
ATOM 2495 C CA . ILE A 1 313 ? -11.150 -10.984 14.685 1.00 98.88 313 ILE A CA 1
ATOM 2496 C C . ILE A 1 313 ? -11.309 -10.077 13.472 1.00 98.88 313 ILE A C 1
ATOM 2498 O O . ILE A 1 313 ? -10.854 -10.426 12.390 1.00 98.88 313 ILE A O 1
ATOM 2502 N N . GLN A 1 314 ? -11.992 -8.943 13.622 1.00 98.75 314 GLN A N 1
ATOM 2503 C CA . GLN A 1 314 ? -12.218 -8.013 12.513 1.00 98.75 314 GLN A CA 1
ATOM 2504 C C . GLN A 1 314 ? -11.000 -7.141 12.194 1.00 98.75 314 GLN A C 1
ATOM 2506 O O . GLN A 1 314 ? -9.985 -7.148 12.891 1.00 98.75 314 GLN A O 1
ATOM 2511 N N . GLU A 1 315 ? -11.133 -6.384 11.110 1.00 98.69 315 GLU A N 1
ATOM 2512 C CA . GLU A 1 315 ? -10.134 -5.468 10.587 1.00 98.69 315 GLU A CA 1
ATOM 2513 C C . GLU A 1 315 ? -9.701 -4.460 11.658 1.00 98.69 315 GLU A C 1
ATOM 2515 O O . GLU A 1 315 ? -10.502 -3.999 12.479 1.00 98.69 315 GLU A O 1
ATOM 2520 N N . GLU A 1 316 ? -8.408 -4.138 11.657 1.00 98.75 316 GLU A N 1
ATOM 2521 C CA . GLU A 1 316 ? -7.790 -3.113 12.511 1.00 98.75 316 GLU A CA 1
ATOM 2522 C C . GLU A 1 316 ? -7.988 -3.297 14.031 1.00 98.75 316 GLU A C 1
ATOM 2524 O O . GLU A 1 316 ? -7.654 -2.397 14.803 1.00 98.75 316 GLU A O 1
ATOM 2529 N N . ALA A 1 317 ? -8.502 -4.446 14.495 1.00 98.69 317 ALA A N 1
ATOM 2530 C CA . ALA A 1 317 ? -8.905 -4.675 15.887 1.00 98.69 317 ALA A CA 1
ATOM 2531 C C . ALA A 1 317 ? -7.841 -4.272 16.924 1.00 98.69 317 ALA A C 1
ATOM 2533 O O . ALA A 1 317 ? -8.184 -3.702 17.961 1.00 98.69 317 ALA A O 1
ATOM 2534 N N . PHE A 1 318 ? -6.565 -4.519 16.619 1.00 98.69 318 PHE A N 1
ATOM 2535 C CA . PHE A 1 318 ? -5.406 -4.159 17.436 1.00 98.69 318 PHE A CA 1
ATOM 2536 C C . PHE A 1 318 ? -4.356 -3.373 16.637 1.00 98.69 318 PHE A C 1
ATOM 2538 O O . PHE A 1 318 ? -3.162 -3.422 16.951 1.00 98.69 318 PHE A O 1
ATOM 2545 N N . MET A 1 319 ? -4.787 -2.644 15.603 1.00 98.69 319 MET A N 1
ATOM 2546 C CA . MET A 1 319 ? -3.901 -1.796 14.813 1.00 98.69 319 MET A CA 1
ATOM 2547 C C . MET A 1 319 ? -3.221 -0.751 15.705 1.00 98.69 319 MET A C 1
ATOM 2549 O O . MET A 1 319 ? -3.859 -0.128 16.550 1.00 98.69 319 MET A O 1
ATOM 2553 N N . ASN A 1 320 ? -1.930 -0.517 15.481 1.00 98.50 320 ASN A N 1
ATOM 2554 C CA . ASN A 1 320 ? -1.145 0.503 16.168 1.00 98.50 320 ASN A CA 1
ATOM 2555 C C . ASN A 1 320 ? -1.212 0.350 17.703 1.00 98.50 320 ASN A C 1
ATOM 2557 O O . ASN A 1 320 ? -1.500 1.295 18.439 1.00 98.50 320 ASN A O 1
ATOM 2561 N N . THR A 1 321 ? -1.005 -0.882 18.176 1.00 98.69 321 THR A N 1
ATOM 2562 C CA . THR A 1 321 ? -0.880 -1.227 19.599 1.00 98.69 321 THR A CA 1
ATOM 2563 C C . THR A 1 321 ? 0.562 -1.596 19.945 1.00 98.69 321 THR A C 1
ATOM 2565 O O . THR A 1 321 ? 1.385 -1.867 19.069 1.00 98.69 321 THR A O 1
ATOM 2568 N N . GLY A 1 322 ? 0.884 -1.628 21.239 1.00 98.31 322 GLY A N 1
ATOM 2569 C CA . GLY A 1 322 ? 2.200 -2.037 21.739 1.00 98.31 322 GLY A CA 1
ATOM 2570 C C . GLY A 1 322 ? 2.477 -3.544 21.669 1.00 98.31 322 GLY A C 1
ATOM 2571 O O . GLY A 1 322 ? 3.538 -3.968 22.127 1.00 98.31 322 GLY A O 1
ATOM 2572 N N . LEU A 1 323 ? 1.549 -4.350 21.130 1.00 98.69 323 LEU A N 1
ATOM 2573 C CA . LEU A 1 323 ? 1.591 -5.812 21.192 1.00 98.69 323 LEU A CA 1
ATOM 2574 C C . LEU A 1 323 ? 2.921 -6.363 20.678 1.00 98.69 323 LEU A C 1
ATOM 2576 O O . LEU A 1 323 ? 3.313 -6.083 19.547 1.00 98.69 323 LEU A O 1
ATOM 2580 N N . THR A 1 324 ? 3.585 -7.175 21.502 1.00 97.75 324 THR A N 1
ATOM 2581 C CA . THR A 1 324 ? 4.839 -7.873 21.152 1.00 97.75 324 THR A CA 1
ATOM 2582 C C . THR A 1 324 ? 4.628 -9.353 20.839 1.00 97.75 324 THR A C 1
ATOM 2584 O O . THR A 1 324 ? 5.429 -9.977 20.148 1.00 97.75 324 THR A O 1
ATOM 2587 N N . LYS A 1 325 ? 3.529 -9.921 21.335 1.00 97.00 325 LYS A N 1
ATOM 2588 C CA . LYS A 1 325 ? 3.096 -11.303 21.119 1.00 97.00 325 LYS A CA 1
ATOM 2589 C C . LYS A 1 325 ? 1.575 -11.356 21.132 1.00 97.00 325 LYS A C 1
ATOM 2591 O O . LYS A 1 325 ? 0.923 -10.538 21.779 1.00 97.00 325 LYS A O 1
ATOM 2596 N N . ILE A 1 326 ? 1.019 -12.358 20.465 1.00 97.81 326 ILE A N 1
ATOM 2597 C CA . ILE A 1 326 ? -0.399 -12.683 20.564 1.00 97.81 326 ILE A CA 1
ATOM 2598 C C . ILE A 1 326 ? -0.604 -14.183 20.380 1.00 97.81 326 ILE A C 1
ATOM 2600 O O . ILE A 1 326 ? 0.037 -14.809 19.536 1.00 97.81 326 ILE A O 1
ATOM 2604 N N . LYS A 1 327 ? -1.501 -14.760 21.181 1.00 98.12 327 LYS A N 1
ATOM 2605 C CA . LYS A 1 327 ? -1.953 -16.140 21.014 1.00 98.12 327 LYS A CA 1
ATOM 2606 C C . LYS A 1 327 ? -3.334 -16.123 20.373 1.00 98.12 327 LYS A C 1
ATOM 2608 O O . LYS A 1 327 ? -4.293 -15.670 20.992 1.00 98.12 327 LYS A O 1
ATOM 2613 N N . LEU A 1 328 ? -3.418 -16.603 19.137 1.00 98.44 328 LEU A N 1
ATOM 2614 C CA . LEU A 1 328 ? -4.690 -16.766 18.440 1.00 98.44 328 LEU A CA 1
ATOM 2615 C C . LEU A 1 328 ? -5.378 -18.066 18.896 1.00 98.44 328 LEU A C 1
ATOM 2617 O O . LEU A 1 328 ? -4.685 -19.045 19.182 1.00 98.44 328 LEU A O 1
ATOM 2621 N N . PRO A 1 329 ? -6.717 -18.093 19.004 1.00 97.81 329 PRO A N 1
ATOM 2622 C CA . PRO A 1 329 ? -7.444 -19.296 19.391 1.00 97.81 329 PRO A CA 1
ATOM 2623 C C . PRO A 1 329 ? -7.481 -20.321 18.246 1.00 97.81 329 PRO A C 1
ATOM 2625 O O . PRO A 1 329 ? -7.620 -19.956 17.082 1.00 97.81 329 PRO A O 1
ATOM 2628 N N . GLU A 1 330 ? -7.432 -21.613 18.580 1.00 96.75 330 GLU A N 1
ATOM 2629 C CA . GLU A 1 330 ? -7.396 -22.729 17.609 1.00 96.75 330 GLU A CA 1
ATOM 2630 C C . GLU A 1 330 ? -8.660 -22.865 16.741 1.00 96.75 330 GLU A C 1
ATOM 2632 O O . GLU A 1 330 ? -8.639 -23.586 15.753 1.00 96.75 330 GLU A O 1
ATOM 2637 N N . ASN A 1 331 ? -9.761 -22.203 17.117 1.00 96.50 331 ASN A N 1
ATOM 2638 C CA . ASN A 1 331 ? -11.026 -22.196 16.372 1.00 96.50 331 ASN A CA 1
ATOM 2639 C C . ASN A 1 331 ? -11.244 -20.879 15.597 1.00 96.50 331 ASN A C 1
ATOM 2641 O O . ASN A 1 331 ? -12.374 -20.572 15.213 1.00 96.50 331 ASN A O 1
ATOM 2645 N N . LEU A 1 332 ? -10.205 -20.052 15.422 1.00 98.62 332 LEU A N 1
ATOM 2646 C CA . LEU A 1 332 ? -10.305 -18.797 14.676 1.00 98.62 332 LEU A CA 1
ATOM 2647 C C . LEU A 1 332 ? -10.546 -19.081 13.188 1.00 98.62 332 LEU A C 1
ATOM 2649 O O . LEU A 1 332 ? -9.707 -19.691 12.531 1.00 98.62 332 LEU A O 1
ATOM 2653 N N . VAL A 1 333 ? -11.664 -18.602 12.653 1.00 98.44 333 VAL A N 1
ATOM 2654 C CA . VAL A 1 333 ? -12.070 -18.810 11.253 1.00 98.44 333 VAL A CA 1
ATOM 2655 C C . VAL A 1 333 ? -11.750 -17.587 10.394 1.00 98.44 333 VAL A C 1
ATOM 2657 O O . VAL A 1 333 ? -11.380 -17.722 9.230 1.00 98.44 333 VAL A O 1
ATOM 2660 N N . TYR A 1 334 ? -11.852 -16.388 10.972 1.00 98.69 334 TYR A N 1
ATOM 2661 C CA . TYR A 1 334 ? -11.692 -15.123 10.257 1.00 98.69 334 TYR A CA 1
ATOM 2662 C C . TYR A 1 334 ? -10.696 -14.204 10.961 1.00 98.69 334 TYR A C 1
ATOM 2664 O O . TYR A 1 334 ? -10.905 -13.829 12.120 1.00 98.69 334 TYR A O 1
ATOM 2672 N N . LEU A 1 335 ? -9.662 -13.782 10.231 1.00 98.75 335 LEU A N 1
ATOM 2673 C CA . LEU A 1 335 ? -8.743 -12.723 10.634 1.00 98.75 335 LEU A CA 1
ATOM 2674 C C . LEU A 1 335 ? -8.829 -11.568 9.631 1.00 98.75 335 LEU A C 1
ATOM 2676 O O . LEU A 1 335 ? -8.411 -11.702 8.486 1.00 98.75 335 LEU A O 1
ATOM 2680 N N . GLY A 1 336 ? -9.381 -10.437 10.058 1.00 98.56 336 GLY A N 1
ATOM 2681 C CA . GLY A 1 336 ? -9.549 -9.243 9.238 1.00 98.56 336 GLY A CA 1
ATOM 2682 C C . GLY A 1 336 ? -8.221 -8.580 8.877 1.00 98.56 336 GLY A C 1
ATOM 2683 O O . GLY A 1 336 ? -7.213 -8.722 9.570 1.00 98.56 336 GLY A O 1
ATOM 2684 N N . GLY A 1 337 ? -8.228 -7.827 7.778 1.00 98.25 337 GLY A N 1
ATOM 2685 C CA . GLY A 1 337 ? -7.051 -7.100 7.309 1.00 98.25 337 GLY A CA 1
ATOM 2686 C C . GLY A 1 337 ? -6.556 -6.076 8.328 1.00 98.25 337 GLY A C 1
ATOM 2687 O O . GLY A 1 337 ? -7.347 -5.431 9.012 1.00 98.25 337 GLY A O 1
ATOM 2688 N N . ASP A 1 338 ? -5.237 -5.935 8.430 1.00 98.44 338 ASP A N 1
ATOM 2689 C CA . ASP A 1 338 ? -4.563 -4.989 9.325 1.00 98.44 338 ASP A CA 1
ATOM 2690 C C . ASP A 1 338 ? -4.911 -5.134 10.814 1.00 98.44 338 ASP A C 1
ATOM 2692 O O . ASP A 1 338 ? -4.583 -4.247 11.603 1.00 98.44 338 ASP A O 1
ATOM 2696 N N . ALA A 1 339 ? -5.502 -6.258 11.242 1.00 98.62 339 ALA A N 1
ATOM 2697 C CA . ALA A 1 339 ? -5.833 -6.503 12.648 1.00 98.62 339 ALA A CA 1
ATOM 2698 C C . ALA A 1 339 ? -4.634 -6.288 13.590 1.00 98.62 339 ALA A C 1
ATOM 2700 O O . ALA A 1 339 ? -4.826 -5.860 14.725 1.00 98.62 339 ALA A O 1
ATOM 2701 N N . PHE A 1 340 ? -3.413 -6.526 13.096 1.00 98.62 340 PHE A N 1
ATOM 2702 C CA . PHE A 1 340 ? -2.146 -6.351 13.813 1.00 98.62 340 PHE A CA 1
ATOM 2703 C C . PHE A 1 340 ? -1.181 -5.374 13.129 1.00 98.62 340 PHE A C 1
ATOM 2705 O O . PHE A 1 340 ? 0.021 -5.400 13.398 1.00 98.62 340 PHE A O 1
ATOM 2712 N N . SER A 1 341 ? -1.676 -4.515 12.235 1.00 98.62 341 SER A N 1
ATOM 2713 C CA . SER A 1 341 ? -0.836 -3.522 11.562 1.00 98.62 341 SER A CA 1
ATOM 2714 C C . SER A 1 341 ? -0.197 -2.567 12.576 1.00 98.62 341 SER A C 1
ATOM 2716 O O . SER A 1 341 ? -0.824 -2.205 13.568 1.00 98.62 341 SER A O 1
ATOM 2718 N N . GLN A 1 342 ? 1.050 -2.152 12.346 1.00 98.38 342 GLN A N 1
ATOM 2719 C CA . GLN A 1 342 ? 1.824 -1.263 13.226 1.00 98.38 342 GLN A CA 1
ATOM 2720 C C . GLN A 1 342 ? 2.007 -1.786 14.665 1.00 98.38 342 GLN A C 1
ATOM 2722 O O . GLN A 1 342 ? 2.168 -1.002 15.597 1.00 98.38 342 GLN A O 1
ATOM 2727 N N . THR A 1 343 ? 1.992 -3.107 14.858 1.00 98.62 343 THR A N 1
ATOM 2728 C CA . THR A 1 343 ? 2.353 -3.746 16.135 1.00 98.62 343 THR A CA 1
ATOM 2729 C C . THR A 1 343 ? 3.844 -4.082 16.196 1.00 98.62 343 THR A C 1
ATOM 2731 O O . THR A 1 343 ? 4.578 -3.942 15.214 1.00 98.62 343 THR A O 1
ATOM 2734 N N . LYS A 1 344 ? 4.298 -4.547 17.364 1.00 98.44 344 LYS A N 1
ATOM 2735 C CA . LYS A 1 344 ? 5.663 -5.026 17.622 1.00 98.44 344 LYS A CA 1
ATOM 2736 C C . LYS A 1 344 ? 5.752 -6.556 17.643 1.00 98.44 344 LYS A C 1
ATOM 2738 O O . LYS A 1 344 ? 6.671 -7.107 18.243 1.00 98.44 344 LYS A O 1
ATOM 2743 N N . ILE A 1 345 ? 4.783 -7.243 17.035 1.00 98.56 345 ILE A N 1
ATOM 2744 C CA . ILE A 1 345 ? 4.740 -8.705 16.984 1.00 98.56 345 ILE A CA 1
ATOM 2745 C C . ILE A 1 345 ? 5.865 -9.212 16.084 1.00 98.56 345 ILE A C 1
ATOM 2747 O O . ILE A 1 345 ? 5.919 -8.861 14.908 1.00 98.56 345 ILE A O 1
ATOM 2751 N N . GLU A 1 346 ? 6.733 -10.063 16.634 1.00 98.12 346 GLU A N 1
ATOM 2752 C CA . GLU A 1 346 ? 7.838 -10.669 15.878 1.00 98.12 346 GLU A CA 1
ATOM 2753 C C . GLU A 1 346 ? 7.465 -11.994 15.208 1.00 98.12 346 GLU A C 1
ATOM 2755 O O . GLU A 1 346 ? 7.945 -12.299 14.116 1.00 98.12 346 GLU A O 1
ATOM 2760 N N . THR A 1 347 ? 6.597 -12.780 15.844 1.00 98.31 347 THR A N 1
ATOM 2761 C CA . THR A 1 347 ? 6.146 -14.078 15.334 1.00 98.31 347 THR A CA 1
ATOM 2762 C C . THR A 1 347 ? 4.638 -14.187 15.458 1.00 98.31 347 THR A C 1
ATOM 2764 O O . THR A 1 347 ? 4.085 -13.949 16.534 1.00 98.31 347 THR A O 1
ATOM 2767 N N . LEU A 1 348 ? 3.978 -14.575 14.366 1.00 98.38 348 LEU A N 1
ATOM 2768 C CA . LEU A 1 348 ? 2.531 -14.756 14.320 1.00 98.38 348 LEU A CA 1
ATOM 2769 C C . LEU A 1 348 ? 2.170 -16.201 13.960 1.00 98.38 348 LEU A C 1
ATOM 2771 O O . LEU A 1 348 ? 2.338 -16.625 12.820 1.00 98.38 348 LEU A O 1
ATOM 2775 N N . ASN A 1 349 ? 1.636 -16.938 14.935 1.00 98.12 349 ASN A N 1
ATOM 2776 C CA . ASN A 1 349 ? 1.162 -18.302 14.716 1.00 98.12 349 ASN A CA 1
ATOM 2777 C C . ASN A 1 349 ? -0.310 -18.282 14.281 1.00 98.12 349 ASN A C 1
ATOM 2779 O O . ASN A 1 349 ? -1.196 -18.030 15.100 1.00 98.12 349 ASN A O 1
ATOM 2783 N N . LEU A 1 350 ? -0.563 -18.524 12.996 1.00 98.31 350 LEU A N 1
ATOM 2784 C CA . LEU A 1 350 ? -1.900 -18.586 12.411 1.00 98.31 350 LEU A CA 1
ATOM 2785 C C . LEU A 1 350 ? -2.484 -20.008 12.571 1.00 98.31 350 LEU A C 1
ATOM 2787 O O . LEU A 1 350 ? -1.820 -20.978 12.195 1.00 98.31 350 LEU A O 1
ATOM 2791 N N . PRO A 1 351 ? -3.706 -20.176 13.107 1.00 97.94 351 PRO A N 1
ATOM 2792 C CA . PRO A 1 351 ? -4.296 -21.498 13.322 1.00 97.94 351 PRO A CA 1
ATOM 2793 C C . PRO A 1 351 ? -4.780 -22.135 12.011 1.00 97.94 351 PRO A C 1
ATOM 2795 O O . PRO A 1 351 ? -5.215 -21.442 11.094 1.00 97.94 351 PRO A O 1
ATOM 2798 N N . ASN A 1 352 ? -4.769 -23.471 11.938 1.00 97.31 352 ASN A N 1
ATOM 2799 C CA . ASN A 1 352 ? -5.222 -24.234 10.761 1.00 97.31 352 ASN A CA 1
ATOM 2800 C C . ASN A 1 352 ? -6.744 -24.196 10.527 1.00 97.31 352 ASN A C 1
ATOM 2802 O O . ASN A 1 352 ? -7.211 -24.703 9.515 1.00 97.31 352 ASN A O 1
ATOM 2806 N N . SER A 1 353 ? -7.520 -23.629 11.452 1.00 97.38 353 SER A N 1
ATOM 2807 C CA . SER A 1 353 ? -8.957 -23.383 11.283 1.00 97.38 353 SER A CA 1
ATOM 2808 C C . SER A 1 353 ? -9.269 -22.160 10.416 1.00 97.38 353 SER A C 1
ATOM 2810 O O . SER A 1 353 ? -10.437 -21.894 10.144 1.00 97.38 353 SER A O 1
ATOM 2812 N N . LEU A 1 354 ? -8.256 -21.368 10.045 1.00 97.88 354 LEU A N 1
ATOM 2813 C CA . LEU A 1 354 ? -8.451 -20.070 9.413 1.00 97.88 354 LEU A CA 1
ATOM 2814 C C . LEU A 1 354 ? -8.920 -20.228 7.961 1.00 97.88 354 LEU A C 1
ATOM 2816 O O . LEU A 1 354 ? -8.165 -20.685 7.108 1.00 97.88 354 LEU A O 1
ATOM 2820 N N . GLU A 1 355 ? -10.149 -19.824 7.666 1.00 96.31 355 GLU A N 1
ATOM 2821 C CA . GLU A 1 355 ? -10.717 -19.858 6.310 1.00 96.31 355 GLU A CA 1
ATOM 2822 C C . GLU A 1 355 ? -10.494 -18.537 5.569 1.00 96.31 355 GLU A C 1
ATOM 2824 O O . GLU A 1 355 ? -10.356 -18.519 4.347 1.00 96.31 355 GLU A O 1
ATOM 2829 N N . TYR A 1 356 ? -10.430 -17.425 6.308 1.00 97.69 356 TYR A N 1
ATOM 2830 C CA . TYR A 1 356 ? -10.184 -16.099 5.754 1.00 97.69 356 TYR A CA 1
ATOM 2831 C C . TYR A 1 356 ? -9.010 -15.413 6.449 1.00 97.69 356 TYR A C 1
ATOM 2833 O O . TYR A 1 356 ? -9.019 -15.203 7.667 1.00 97.69 356 TYR A O 1
ATOM 2841 N N . LEU A 1 357 ? -8.033 -15.000 5.639 1.00 98.25 357 LEU A N 1
ATOM 2842 C CA . LEU A 1 357 ? -6.880 -14.214 6.053 1.00 98.25 357 LEU A CA 1
ATOM 2843 C C . LEU A 1 357 ? -6.879 -12.872 5.320 1.00 98.25 357 LEU A C 1
ATOM 2845 O O . LEU A 1 357 ? -6.676 -12.803 4.110 1.00 98.25 357 LEU A O 1
ATOM 2849 N N . GLY A 1 358 ? -7.076 -11.797 6.073 1.00 98.19 358 GLY A N 1
ATOM 2850 C CA . GLY A 1 358 ? -6.815 -10.442 5.625 1.00 98.19 358 GLY A CA 1
ATOM 2851 C C . GLY A 1 358 ? -5.319 -10.125 5.601 1.00 98.19 358 GLY A C 1
ATOM 2852 O O . GLY A 1 358 ? -4.477 -10.887 6.075 1.00 98.19 358 GLY A O 1
ATOM 2853 N N . LYS A 1 359 ? -4.977 -8.971 5.027 1.00 98.19 359 LYS A N 1
ATOM 2854 C CA . LYS A 1 359 ? -3.587 -8.515 4.923 1.00 98.19 359 LYS A CA 1
ATOM 2855 C C . LYS A 1 359 ? -2.895 -8.413 6.290 1.00 98.19 359 LYS A C 1
ATOM 2857 O O . LYS A 1 359 ? -3.458 -7.889 7.251 1.00 98.19 359 LYS A O 1
ATOM 2862 N N . LEU A 1 360 ? -1.641 -8.845 6.330 1.00 98.25 360 LEU A N 1
ATOM 2863 C CA . LEU A 1 360 ? -0.681 -8.674 7.419 1.00 98.25 360 LEU A CA 1
ATOM 2864 C C . LEU A 1 360 ? 0.257 -7.503 7.082 1.00 98.25 360 LEU A C 1
ATOM 2866 O O . LEU A 1 360 ? 1.479 -7.638 7.085 1.00 98.25 360 LEU A O 1
ATOM 2870 N N . SER A 1 361 ? -0.313 -6.353 6.705 1.00 98.31 361 SER A N 1
ATOM 2871 C CA . SER A 1 361 ? 0.464 -5.224 6.188 1.00 98.31 361 SER A CA 1
ATOM 2872 C C . SER A 1 361 ? 1.057 -4.357 7.299 1.00 98.31 361 SER A C 1
ATOM 2874 O O . SER A 1 361 ? 0.472 -4.177 8.371 1.00 98.31 361 SER A O 1
ATOM 2876 N N . ASN A 1 362 ? 2.210 -3.755 7.010 1.00 98.44 362 ASN A N 1
ATOM 2877 C CA . ASN A 1 362 ? 2.900 -2.799 7.869 1.00 98.44 362 ASN A CA 1
ATOM 2878 C C . ASN A 1 362 ? 3.119 -3.334 9.292 1.00 98.44 362 ASN A C 1
ATOM 2880 O O . ASN A 1 362 ? 2.859 -2.627 10.264 1.00 98.44 362 ASN A O 1
ATOM 2884 N N . MET A 1 363 ? 3.583 -4.579 9.425 1.00 98.38 363 MET A N 1
ATOM 2885 C CA . MET A 1 363 ? 4.051 -5.141 10.694 1.00 98.38 363 MET A CA 1
ATOM 2886 C C . MET A 1 363 ? 5.587 -5.058 10.726 1.00 98.38 363 MET A C 1
ATOM 2888 O O . MET A 1 363 ? 6.268 -6.004 10.337 1.00 98.38 363 MET A O 1
ATOM 2892 N N . PRO A 1 364 ? 6.176 -3.913 11.125 1.00 96.75 364 PRO A N 1
ATOM 2893 C CA . PRO A 1 364 ? 7.596 -3.638 10.902 1.00 96.75 364 PRO A CA 1
ATOM 2894 C C . PRO A 1 364 ? 8.547 -4.553 11.678 1.00 96.75 364 PRO A C 1
ATOM 2896 O O . PRO A 1 364 ? 9.728 -4.542 11.371 1.00 96.75 364 PRO A O 1
ATOM 2899 N N . PHE A 1 365 ? 8.055 -5.324 12.652 1.00 98.00 365 PHE A N 1
ATOM 2900 C CA . PHE A 1 365 ? 8.850 -6.258 13.454 1.00 98.00 365 PHE A CA 1
ATOM 2901 C C . PHE A 1 365 ? 8.599 -7.732 13.102 1.00 98.00 365 PHE A C 1
ATOM 2903 O O . PHE A 1 365 ? 9.267 -8.596 13.665 1.00 98.00 365 PHE A O 1
ATOM 2910 N N . LEU A 1 366 ? 7.656 -8.037 12.198 1.00 98.50 366 LEU A N 1
ATOM 2911 C CA . LEU A 1 366 ? 7.253 -9.412 11.895 1.00 98.50 366 LEU A CA 1
ATOM 2912 C C . LEU A 1 366 ? 8.372 -10.151 11.154 1.00 98.50 366 LEU A C 1
ATOM 2914 O O . LEU A 1 366 ? 8.625 -9.891 9.981 1.00 98.50 366 LEU A O 1
ATOM 2918 N N . LYS A 1 367 ? 9.010 -11.100 11.838 1.00 98.00 367 LYS A N 1
ATOM 2919 C CA . LYS A 1 367 ? 10.099 -11.939 11.320 1.00 98.00 367 LYS A CA 1
ATOM 2920 C C . LYS A 1 367 ? 9.586 -13.250 10.739 1.00 98.00 367 LYS A C 1
ATOM 2922 O O . LYS A 1 367 ? 10.169 -13.765 9.790 1.00 98.00 367 LYS A O 1
ATOM 2927 N N . SER A 1 368 ? 8.524 -13.814 11.317 1.00 97.69 368 SER A N 1
ATOM 2928 C CA . SER A 1 368 ? 8.010 -15.120 10.900 1.00 97.69 368 SER A CA 1
ATOM 2929 C C . SER A 1 368 ? 6.516 -15.305 11.150 1.00 97.69 368 SER A C 1
ATOM 2931 O O . SER A 1 368 ? 5.926 -14.757 12.081 1.00 97.69 368 SER A O 1
ATOM 2933 N N . PHE A 1 369 ? 5.908 -16.132 10.307 1.00 97.81 369 PHE A N 1
ATOM 2934 C CA . PHE A 1 369 ? 4.552 -16.644 10.459 1.00 97.81 369 PHE A CA 1
ATOM 2935 C C . PHE A 1 369 ? 4.468 -18.029 9.802 1.00 97.81 369 PHE A C 1
ATOM 2937 O O . PHE A 1 369 ? 5.323 -18.383 8.988 1.00 97.81 369 PHE A O 1
ATOM 2944 N N . ASN A 1 370 ? 3.451 -18.820 10.141 1.00 97.44 370 ASN A N 1
ATOM 2945 C CA . ASN A 1 370 ? 3.148 -20.069 9.440 1.00 97.44 370 ASN A CA 1
ATOM 2946 C C . ASN A 1 370 ? 1.963 -19.880 8.487 1.00 97.44 370 ASN A C 1
ATOM 2948 O O . ASN A 1 370 ? 1.032 -19.143 8.797 1.00 97.44 370 ASN A O 1
ATOM 2952 N N . PHE A 1 371 ? 1.960 -20.590 7.360 1.00 97.19 371 PHE A N 1
ATOM 2953 C CA . PHE A 1 371 ? 0.791 -20.675 6.485 1.00 97.19 371 PHE A CA 1
ATOM 2954 C C . PHE A 1 371 ? -0.208 -21.703 7.044 1.00 97.19 371 PHE A C 1
ATOM 2956 O O . PHE A 1 371 ? 0.175 -22.863 7.229 1.00 97.19 371 PHE A O 1
ATOM 2963 N N . PRO A 1 372 ? -1.468 -21.323 7.324 1.00 96.88 372 PRO A N 1
ATOM 2964 C CA . PRO A 1 372 ? -2.521 -22.284 7.626 1.00 96.88 372 PRO A CA 1
ATOM 2965 C C . PRO A 1 372 ? -2.807 -23.193 6.433 1.00 96.88 372 PRO A C 1
ATOM 2967 O O . PRO A 1 372 ? -2.993 -22.722 5.314 1.00 96.88 372 PRO A O 1
ATOM 2970 N N . THR A 1 373 ? -2.915 -24.494 6.691 1.00 96.00 373 THR A N 1
ATOM 2971 C CA . THR A 1 373 ? -3.185 -25.515 5.657 1.00 96.00 373 THR A CA 1
ATOM 2972 C C . THR A 1 373 ? -4.567 -25.405 5.003 1.00 96.00 373 THR A C 1
ATOM 2974 O O . THR A 1 373 ? -4.787 -25.979 3.940 1.00 96.00 373 THR A O 1
ATOM 2977 N N . SER A 1 374 ? -5.488 -24.675 5.631 1.00 96.25 374 SER A N 1
ATOM 2978 C CA . SER A 1 374 ? -6.846 -24.391 5.159 1.00 96.25 374 SER A CA 1
ATOM 2979 C C . SER A 1 374 ? -6.920 -23.296 4.093 1.00 96.25 374 SER A C 1
ATOM 2981 O O . SER A 1 374 ? -7.920 -23.216 3.380 1.00 96.25 374 SER A O 1
ATOM 2983 N N . LEU A 1 375 ? -5.900 -22.438 3.976 1.00 96.50 375 LEU A N 1
ATOM 2984 C CA . LEU A 1 375 ? -5.919 -21.336 3.017 1.00 96.50 375 LEU A CA 1
ATOM 2985 C C . LEU A 1 375 ? -5.605 -21.829 1.606 1.00 96.50 375 LEU A C 1
ATOM 2987 O O . LEU A 1 375 ? -4.780 -22.710 1.403 1.00 96.50 375 LEU A O 1
ATOM 2991 N N . ASN A 1 376 ? -6.221 -21.198 0.613 1.00 96.50 376 ASN A N 1
ATOM 2992 C CA . ASN A 1 376 ? -5.916 -21.416 -0.803 1.00 96.50 376 ASN A CA 1
ATOM 2993 C C . ASN A 1 376 ? -5.463 -20.133 -1.518 1.00 96.50 376 ASN A C 1
ATOM 2995 O O . ASN A 1 376 ? -5.068 -20.186 -2.682 1.00 96.50 376 ASN A O 1
ATOM 2999 N N . ALA A 1 377 ? -5.520 -18.986 -0.841 1.00 97.38 377 ALA A N 1
ATOM 3000 C CA . ALA A 1 377 ? -5.283 -17.678 -1.424 1.00 97.38 377 ALA A CA 1
ATOM 3001 C C . ALA A 1 377 ? -4.621 -16.736 -0.414 1.00 97.38 377 ALA A C 1
ATOM 3003 O O . ALA A 1 377 ? -4.930 -16.767 0.778 1.00 97.38 377 ALA A O 1
ATOM 3004 N N . LEU A 1 378 ? -3.739 -15.871 -0.914 1.00 97.94 378 LEU A N 1
ATOM 3005 C CA . LEU A 1 378 ? -3.191 -14.736 -0.179 1.00 97.94 378 LEU A CA 1
ATOM 3006 C C . LEU A 1 378 ? -3.881 -13.447 -0.646 1.00 97.94 378 LEU A C 1
ATOM 3008 O O . LEU A 1 378 ? -4.042 -13.247 -1.855 1.00 97.94 378 LEU A O 1
ATOM 3012 N N . PRO A 1 379 ? -4.286 -12.564 0.282 1.00 98.12 379 PRO A N 1
ATOM 3013 C CA . PRO A 1 379 ? -5.021 -11.351 -0.055 1.00 98.12 379 PRO A CA 1
ATOM 3014 C C . PRO A 1 379 ? -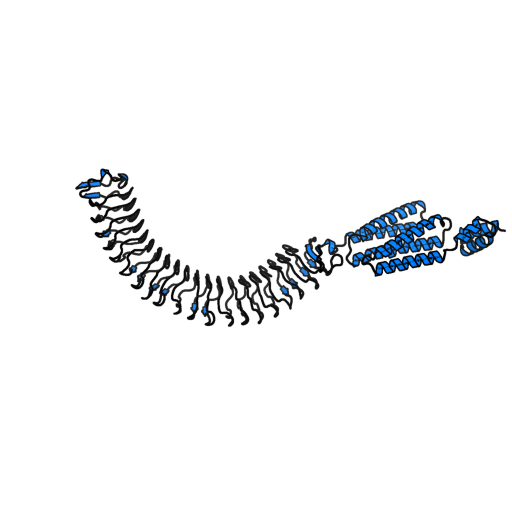4.136 -10.321 -0.768 1.00 98.12 379 PRO A C 1
ATOM 3016 O O . PRO A 1 379 ? -2.908 -10.324 -0.639 1.00 98.12 379 PRO A O 1
ATOM 3019 N N . SER A 1 380 ? -4.763 -9.366 -1.454 1.00 98.44 380 SER A N 1
ATOM 3020 C CA . SER A 1 380 ? -4.061 -8.193 -1.980 1.00 98.44 380 SER A CA 1
ATOM 3021 C C . SER A 1 380 ? -3.382 -7.420 -0.844 1.00 98.44 380 SER A C 1
ATOM 3023 O O . SER A 1 380 ? -3.964 -7.194 0.221 1.00 98.44 380 SER A O 1
ATOM 3025 N N . GLY A 1 381 ? -2.123 -7.036 -1.052 1.00 98.44 381 GLY A N 1
ATOM 3026 C CA . GLY A 1 381 ? -1.302 -6.381 -0.034 1.00 98.44 381 GLY A CA 1
ATOM 3027 C C . GLY A 1 381 ? -0.916 -7.262 1.163 1.00 98.44 381 GLY A C 1
ATOM 3028 O O . GLY A 1 381 ? -0.597 -6.708 2.214 1.00 98.44 381 GLY A O 1
ATOM 3029 N N . PHE A 1 382 ? -0.951 -8.596 1.031 1.00 98.62 382 PHE A N 1
ATOM 3030 C CA . PHE A 1 382 ? -0.690 -9.568 2.102 1.00 98.62 382 PHE A CA 1
ATOM 3031 C C . PHE A 1 382 ? 0.431 -9.179 3.083 1.00 98.62 382 PHE A C 1
ATOM 3033 O O . PHE A 1 382 ? 0.160 -9.068 4.271 1.00 98.62 382 PHE A O 1
ATOM 3040 N N . LEU A 1 383 ? 1.651 -8.922 2.610 1.00 98.62 383 LEU A N 1
ATOM 3041 C CA . LEU A 1 383 ? 2.804 -8.489 3.412 1.00 98.62 383 LEU A CA 1
ATOM 3042 C C . LEU A 1 383 ? 3.239 -7.057 3.086 1.00 98.62 383 LEU A C 1
ATOM 3044 O O . LEU A 1 383 ? 4.384 -6.686 3.349 1.00 98.62 383 LEU A O 1
ATOM 3048 N N . LEU A 1 384 ? 2.346 -6.222 2.552 1.00 98.62 384 LEU A N 1
ATOM 3049 C CA . LEU A 1 384 ? 2.697 -4.872 2.115 1.00 98.62 384 LEU A CA 1
ATOM 3050 C C . LEU A 1 384 ? 3.418 -4.086 3.223 1.00 98.62 384 LEU A C 1
ATOM 3052 O O . LEU A 1 384 ? 2.918 -3.975 4.339 1.00 98.62 384 LEU A O 1
ATOM 3056 N N . GLY A 1 385 ? 4.604 -3.553 2.925 1.00 98.25 385 GLY A N 1
ATOM 3057 C CA . GLY A 1 385 ? 5.390 -2.731 3.853 1.00 98.25 385 GLY A CA 1
ATOM 3058 C C . GLY A 1 385 ? 6.116 -3.478 4.981 1.00 98.25 385 GLY A C 1
ATOM 3059 O O . GLY A 1 385 ? 6.683 -2.818 5.851 1.00 98.25 385 GLY A O 1
ATOM 3060 N N . ASN A 1 386 ? 6.129 -4.817 5.000 1.00 98.38 386 ASN A N 1
ATOM 3061 C CA . ASN A 1 386 ? 6.871 -5.590 6.009 1.00 98.38 386 ASN A CA 1
ATOM 3062 C C . ASN A 1 386 ? 8.386 -5.533 5.769 1.00 98.38 386 ASN A C 1
ATOM 3064 O O . ASN A 1 386 ? 8.846 -5.670 4.637 1.00 98.38 386 ASN A O 1
ATOM 3068 N N . LYS A 1 387 ? 9.172 -5.340 6.836 1.00 96.38 387 LYS A N 1
ATOM 3069 C CA . LYS A 1 387 ? 10.607 -5.008 6.730 1.00 96.38 387 LYS A CA 1
ATOM 3070 C C . LYS A 1 387 ? 11.575 -6.065 7.263 1.00 96.38 387 LYS A C 1
ATOM 3072 O O . LYS A 1 387 ? 12.753 -5.996 6.929 1.00 96.38 387 LYS A O 1
ATOM 3077 N N . GLU A 1 388 ? 11.093 -7.044 8.021 1.00 98.06 388 GLU A N 1
ATOM 3078 C CA . GLU A 1 388 ? 11.954 -8.048 8.668 1.00 98.06 388 GLU A CA 1
ATOM 3079 C C . GLU A 1 388 ? 11.946 -9.411 7.956 1.00 98.06 388 GLU A C 1
ATOM 3081 O O . GLU A 1 388 ? 12.894 -10.183 8.095 1.00 98.06 388 GLU A O 1
ATOM 3086 N N . ILE A 1 389 ? 10.921 -9.709 7.149 1.00 97.50 389 ILE A N 1
ATOM 3087 C CA . ILE A 1 389 ? 10.862 -10.947 6.357 1.00 97.50 389 ILE A CA 1
ATOM 3088 C C . ILE A 1 389 ? 11.781 -10.807 5.140 1.00 97.50 389 ILE A C 1
ATOM 3090 O O . ILE A 1 389 ? 11.523 -9.988 4.256 1.00 97.50 389 ILE A O 1
ATOM 3094 N N . LYS A 1 390 ? 12.836 -11.627 5.100 1.00 97.12 390 LYS A N 1
ATOM 3095 C CA . LYS A 1 390 ? 13.841 -11.654 4.023 1.00 97.12 390 LYS A CA 1
ATOM 3096 C C . LYS A 1 390 ? 13.637 -12.783 3.022 1.00 97.12 390 LYS A C 1
ATOM 3098 O O . LYS A 1 390 ? 13.943 -12.621 1.847 1.00 97.12 390 LYS A O 1
ATOM 3103 N N . GLU A 1 391 ? 13.133 -13.918 3.482 1.00 97.50 391 GLU A N 1
ATOM 3104 C CA . GLU A 1 391 ? 12.942 -15.109 2.659 1.00 97.50 391 GLU A CA 1
ATOM 3105 C C . GLU A 1 391 ? 11.501 -15.579 2.787 1.00 97.50 391 GLU A C 1
ATOM 3107 O O . GLU A 1 391 ? 10.935 -15.581 3.884 1.00 97.50 391 GLU A O 1
ATOM 3112 N N . LEU A 1 392 ? 10.903 -15.979 1.668 1.00 97.31 392 LEU A N 1
ATOM 3113 C CA . LEU A 1 392 ? 9.532 -16.468 1.651 1.00 97.31 392 LEU A CA 1
ATOM 3114 C C . LEU A 1 392 ? 9.373 -17.641 0.689 1.00 97.31 392 LEU A C 1
ATOM 3116 O O . LEU A 1 392 ? 9.646 -17.525 -0.503 1.00 97.31 392 LEU A O 1
ATOM 3120 N N . VAL A 1 393 ? 8.871 -18.760 1.202 1.00 97.56 393 VAL A N 1
ATOM 3121 C CA . VAL A 1 393 ? 8.507 -19.930 0.398 1.00 97.56 393 VAL A CA 1
ATOM 3122 C C . VAL A 1 393 ? 6.992 -20.061 0.414 1.00 97.56 393 VAL A C 1
ATOM 3124 O O . VAL A 1 393 ? 6.403 -20.285 1.472 1.00 97.56 393 VAL A O 1
ATOM 3127 N N . ILE A 1 394 ? 6.359 -19.907 -0.749 1.00 97.25 394 ILE A N 1
ATOM 3128 C CA . ILE A 1 394 ? 4.911 -20.080 -0.879 1.00 97.25 394 ILE A CA 1
ATOM 3129 C C . ILE A 1 394 ? 4.599 -21.583 -0.941 1.00 97.25 394 ILE A C 1
ATOM 3131 O O . ILE A 1 394 ? 5.206 -22.289 -1.748 1.00 97.25 394 ILE A O 1
ATOM 3135 N N . PRO A 1 395 ? 3.698 -22.111 -0.095 1.00 96.75 395 PRO A N 1
ATOM 3136 C CA . PRO A 1 395 ? 3.404 -23.541 -0.063 1.00 96.75 395 PRO A CA 1
ATOM 3137 C C . PRO A 1 395 ? 2.377 -23.955 -1.129 1.00 96.75 395 PRO A C 1
ATOM 3139 O O . PRO A 1 395 ? 1.446 -23.209 -1.409 1.00 96.75 395 PRO A O 1
ATOM 3142 N N . PHE A 1 396 ? 2.479 -25.198 -1.627 1.00 95.88 396 PHE A N 1
ATOM 3143 C CA . PHE A 1 396 ? 1.699 -25.748 -2.759 1.00 95.88 396 PHE A CA 1
ATOM 3144 C C . PHE A 1 396 ? 0.165 -25.626 -2.684 1.00 95.88 396 PHE A C 1
ATOM 3146 O O . PHE A 1 396 ? -0.505 -25.738 -3.714 1.00 95.88 396 PHE A O 1
ATOM 3153 N N . HIS A 1 397 ? -0.405 -25.465 -1.485 1.00 96.00 397 HIS A N 1
ATOM 3154 C CA . HIS A 1 397 ? -1.850 -25.299 -1.299 1.00 96.00 397 HIS A CA 1
ATOM 3155 C C . HIS A 1 397 ? -2.341 -23.886 -1.644 1.00 96.00 397 HIS A C 1
ATOM 3157 O O . HIS A 1 397 ? -3.525 -23.714 -1.922 1.00 96.00 397 HIS A O 1
ATOM 3163 N N . ILE A 1 398 ? -1.453 -22.890 -1.688 1.00 97.06 398 ILE A N 1
ATOM 3164 C CA . ILE A 1 398 ? -1.784 -21.526 -2.097 1.00 97.06 398 ILE A CA 1
ATOM 3165 C C . ILE A 1 398 ? -1.821 -21.462 -3.625 1.00 97.06 398 ILE A C 1
ATOM 3167 O O . ILE A 1 398 ? -0.808 -21.604 -4.293 1.00 97.06 398 ILE A O 1
ATOM 3171 N N . LYS A 1 399 ? -3.001 -21.235 -4.194 1.00 96.25 399 LYS A N 1
ATOM 3172 C CA . LYS A 1 399 ? -3.228 -21.177 -5.646 1.00 96.25 399 LYS A CA 1
ATOM 3173 C C . LYS A 1 399 ? -3.403 -19.756 -6.174 1.00 96.25 399 LYS A C 1
ATOM 3175 O O . LYS A 1 399 ? -3.381 -19.554 -7.384 1.00 96.25 399 LYS A O 1
ATOM 3180 N N . TYR A 1 400 ? -3.564 -18.776 -5.288 1.00 97.06 400 TYR A N 1
ATOM 3181 C CA . TYR A 1 400 ? -3.831 -17.386 -5.651 1.00 97.06 400 TYR A CA 1
ATOM 3182 C C . TYR A 1 400 ? -3.041 -16.405 -4.780 1.00 97.06 400 TYR A C 1
ATOM 3184 O O . TYR A 1 400 ? -3.001 -16.559 -3.559 1.00 97.06 400 TYR A O 1
ATOM 3192 N N . ILE A 1 401 ? -2.460 -15.369 -5.388 1.00 97.81 401 ILE A N 1
ATOM 3193 C CA . ILE A 1 401 ? -1.810 -14.254 -4.692 1.00 97.81 401 ILE A CA 1
ATOM 3194 C C . ILE A 1 401 ? -2.352 -12.929 -5.238 1.00 97.81 401 ILE A C 1
ATOM 3196 O O . ILE A 1 401 ? -2.167 -12.605 -6.411 1.00 97.81 401 ILE A O 1
ATOM 3200 N N . GLY A 1 402 ? -3.013 -12.156 -4.377 1.00 98.06 402 GLY A N 1
ATOM 3201 C CA . GLY A 1 402 ? -3.605 -10.876 -4.758 1.00 98.06 402 GLY A CA 1
ATOM 3202 C C . GLY A 1 402 ? -2.589 -9.777 -5.083 1.00 98.06 402 GLY A C 1
ATOM 3203 O O . GLY A 1 402 ? -1.400 -9.859 -4.762 1.00 98.06 402 GLY A O 1
ATOM 3204 N N . SER A 1 403 ? -3.093 -8.706 -5.692 1.00 98.56 403 SER A N 1
ATOM 3205 C CA . SER A 1 403 ? -2.305 -7.563 -6.162 1.00 98.56 403 SER A CA 1
ATOM 3206 C C . SER A 1 403 ? -1.438 -6.963 -5.055 1.00 98.56 403 SER A C 1
ATOM 3208 O O . SER A 1 403 ? -1.871 -6.833 -3.905 1.00 98.56 403 SER A O 1
ATOM 3210 N N . TYR A 1 404 ? -0.213 -6.561 -5.395 1.00 98.62 404 TYR A N 1
ATOM 3211 C CA . TYR A 1 404 ? 0.727 -5.905 -4.476 1.00 98.62 404 TYR A CA 1
ATOM 3212 C C . TYR A 1 404 ? 1.046 -6.692 -3.189 1.00 98.62 404 TYR A C 1
ATOM 3214 O O . TYR A 1 404 ? 1.474 -6.098 -2.195 1.00 98.62 404 TYR A O 1
ATOM 3222 N N . ALA A 1 405 ? 0.852 -8.020 -3.175 1.00 98.56 405 ALA A N 1
ATOM 3223 C CA . ALA A 1 405 ? 0.991 -8.840 -1.969 1.00 98.56 405 ALA A CA 1
ATOM 3224 C C . ALA A 1 405 ? 2.350 -8.711 -1.267 1.00 98.56 405 ALA A C 1
ATOM 3226 O O . ALA A 1 405 ? 2.391 -8.758 -0.041 1.00 98.56 405 ALA A O 1
ATOM 3227 N N . PHE A 1 406 ? 3.443 -8.493 -2.001 1.00 98.50 406 PHE A N 1
ATOM 3228 C CA . PHE A 1 406 ? 4.789 -8.345 -1.440 1.00 98.50 406 PHE A CA 1
ATOM 3229 C C . PHE A 1 406 ? 5.378 -6.954 -1.694 1.00 98.50 406 PHE A C 1
ATOM 3231 O O . PHE A 1 406 ? 6.597 -6.761 -1.659 1.00 98.50 406 PHE A O 1
ATOM 3238 N N . SER A 1 407 ? 4.519 -5.962 -1.934 1.00 98.62 407 SER A N 1
ATOM 3239 C CA . SER A 1 407 ? 4.958 -4.600 -2.216 1.00 98.62 407 SER A CA 1
ATOM 3240 C C . SER A 1 407 ? 5.643 -3.949 -1.013 1.00 98.62 407 SER A C 1
ATOM 3242 O O . SER A 1 407 ? 5.236 -4.132 0.138 1.00 98.62 407 SER A O 1
ATOM 3244 N N . LYS A 1 408 ? 6.681 -3.146 -1.276 1.00 98.44 408 LYS A N 1
ATOM 3245 C CA . LYS A 1 408 ? 7.461 -2.420 -0.255 1.00 98.44 408 LYS A CA 1
ATOM 3246 C C . LYS A 1 408 ? 8.069 -3.343 0.808 1.00 98.44 408 LYS A C 1
ATOM 3248 O O . LYS A 1 408 ? 8.310 -2.893 1.933 1.00 98.44 408 LYS A O 1
ATOM 3253 N N . THR A 1 409 ? 8.293 -4.615 0.487 1.00 98.44 409 THR A N 1
ATOM 3254 C CA . THR A 1 409 ? 8.930 -5.569 1.400 1.00 98.44 409 THR A CA 1
ATOM 3255 C C . THR A 1 409 ? 10.453 -5.505 1.317 1.00 98.44 409 THR A C 1
ATOM 3257 O O . THR A 1 409 ? 11.010 -4.987 0.349 1.00 98.44 409 THR A O 1
ATOM 3260 N N . ASN A 1 410 ? 11.127 -6.053 2.329 1.00 97.62 410 ASN A N 1
ATOM 3261 C CA . ASN A 1 410 ? 12.575 -6.286 2.309 1.00 97.62 410 ASN A CA 1
ATOM 3262 C C . ASN A 1 410 ? 12.924 -7.736 1.918 1.00 97.62 410 ASN A C 1
ATOM 3264 O O . ASN A 1 410 ? 13.959 -8.254 2.332 1.00 97.62 410 ASN A O 1
ATOM 3268 N N . LEU A 1 411 ? 12.057 -8.396 1.142 1.00 97.88 411 LEU A N 1
ATOM 3269 C CA . LEU A 1 411 ? 12.326 -9.744 0.653 1.00 97.88 411 LEU A CA 1
ATOM 3270 C C . LEU A 1 411 ? 13.576 -9.728 -0.233 1.00 97.88 411 LEU A C 1
ATOM 3272 O O . LEU A 1 411 ? 13.656 -8.971 -1.197 1.00 97.88 411 LEU A O 1
ATOM 3276 N N . GLU A 1 412 ? 14.537 -10.577 0.107 1.00 97.25 412 GLU A N 1
ATOM 3277 C CA . GLU A 1 412 ? 15.753 -10.850 -0.656 1.00 97.25 412 GLU A CA 1
ATOM 3278 C C . GLU A 1 412 ? 15.544 -12.068 -1.569 1.00 97.25 412 GLU A C 1
ATOM 3280 O O . GLU A 1 412 ? 16.059 -12.099 -2.687 1.00 97.25 412 GLU A O 1
ATOM 3285 N N . THR A 1 413 ? 14.760 -13.057 -1.115 1.00 96.31 413 THR A N 1
ATOM 3286 C CA . THR A 1 413 ? 14.408 -14.251 -1.895 1.00 96.31 413 THR A CA 1
ATOM 3287 C C . THR A 1 413 ? 12.937 -14.630 -1.730 1.00 96.31 413 THR A C 1
ATOM 3289 O O . THR A 1 413 ? 12.361 -14.552 -0.643 1.00 96.31 413 THR A O 1
ATOM 3292 N N . VAL A 1 414 ? 12.317 -15.060 -2.832 1.00 96.50 414 VAL A N 1
ATOM 3293 C CA . VAL A 1 414 ? 10.947 -15.583 -2.845 1.00 96.50 414 VAL A CA 1
ATOM 3294 C C . VAL A 1 414 ? 10.889 -16.799 -3.755 1.00 96.50 414 VAL A C 1
ATOM 3296 O O . VAL A 1 414 ? 11.312 -16.732 -4.908 1.00 96.50 414 VAL A O 1
ATOM 3299 N N . VAL A 1 415 ? 10.357 -17.906 -3.240 1.00 96.19 415 VAL A N 1
ATOM 3300 C CA . VAL A 1 415 ? 10.157 -19.149 -3.989 1.00 96.19 415 VAL A CA 1
ATOM 3301 C C . VAL A 1 415 ? 8.666 -19.342 -4.230 1.00 96.19 415 VAL A C 1
ATOM 3303 O O . VAL A 1 415 ? 7.887 -19.516 -3.290 1.00 96.19 415 VAL A O 1
ATOM 3306 N N . LEU A 1 416 ? 8.286 -19.311 -5.505 1.00 95.75 416 LEU A N 1
ATOM 3307 C CA . LEU A 1 416 ? 6.940 -19.611 -5.982 1.00 95.75 416 LEU A CA 1
ATOM 3308 C C . LEU A 1 416 ? 6.925 -21.024 -6.575 1.00 95.75 416 LEU A C 1
ATOM 3310 O O . LEU A 1 416 ? 7.860 -21.400 -7.281 1.00 95.75 416 LEU A O 1
ATOM 3314 N N . HIS A 1 417 ? 5.876 -21.798 -6.301 1.00 94.69 417 HIS A N 1
ATOM 3315 C CA . HIS A 1 417 ? 5.658 -23.074 -6.979 1.00 94.69 417 HIS A CA 1
ATOM 3316 C C . HIS A 1 417 ? 4.889 -22.880 -8.291 1.00 94.69 417 HIS A C 1
ATOM 3318 O O . HIS A 1 417 ? 4.256 -21.848 -8.523 1.00 94.69 417 HIS A O 1
ATOM 3324 N N . ASP A 1 418 ? 4.926 -23.904 -9.137 1.00 90.19 418 ASP A N 1
ATOM 3325 C CA . ASP A 1 418 ? 4.069 -23.989 -10.316 1.00 90.19 418 ASP A CA 1
ATOM 3326 C C . ASP A 1 418 ? 2.603 -24.168 -9.868 1.00 90.19 418 ASP A C 1
ATOM 3328 O O . ASP A 1 418 ? 2.357 -24.799 -8.844 1.00 90.19 418 ASP A O 1
ATOM 3332 N N . GLU A 1 419 ? 1.625 -23.639 -10.610 1.00 90.00 419 GLU A N 1
ATOM 3333 C CA . GLU A 1 419 ? 0.178 -23.612 -10.266 1.00 90.00 419 GLU A CA 1
ATOM 3334 C C . GLU A 1 419 ? -0.278 -22.462 -9.342 1.00 90.00 419 GLU A C 1
ATOM 3336 O O . GLU A 1 419 ? -1.269 -22.597 -8.619 1.00 90.00 419 GLU A O 1
ATOM 3341 N N . ILE A 1 420 ? 0.411 -21.318 -9.368 1.00 92.62 420 ILE A N 1
ATOM 3342 C CA . ILE A 1 420 ? -0.046 -20.084 -8.708 1.00 92.62 420 ILE A CA 1
ATOM 3343 C C . ILE A 1 420 ? -0.551 -19.091 -9.754 1.00 92.62 420 ILE A C 1
ATOM 3345 O O . ILE A 1 420 ? 0.152 -18.801 -10.722 1.00 92.62 420 ILE A O 1
ATOM 3349 N N . PHE A 1 421 ? -1.731 -18.519 -9.512 1.00 93.25 421 PHE A N 1
ATOM 3350 C CA . PHE A 1 421 ? -2.190 -17.291 -10.156 1.00 93.25 421 PHE A CA 1
ATOM 3351 C C . PHE A 1 421 ? -1.787 -16.075 -9.313 1.00 93.25 421 PHE A C 1
ATOM 3353 O O . PHE A 1 421 ? -2.010 -16.059 -8.102 1.00 93.25 421 PHE A O 1
ATOM 3360 N N . TYR A 1 422 ? -1.218 -15.048 -9.936 1.00 92.44 422 TYR A N 1
ATOM 3361 C CA . TYR A 1 422 ? -0.860 -13.790 -9.277 1.00 92.44 422 TYR A CA 1
ATOM 3362 C C . TYR A 1 422 ? -1.330 -12.594 -10.101 1.00 92.44 422 TYR A C 1
ATOM 3364 O O . TYR A 1 422 ? -1.370 -12.631 -11.332 1.00 92.44 422 TYR A O 1
ATOM 3372 N N . GLU A 1 423 ? -1.679 -11.523 -9.397 1.00 95.12 423 GLU A N 1
ATOM 3373 C CA . GLU A 1 423 ? -2.117 -10.262 -9.996 1.00 95.12 423 GLU A CA 1
ATOM 3374 C C . GLU A 1 423 ? -0.958 -9.255 -10.179 1.00 95.12 423 GLU A C 1
ATOM 3376 O O . GLU A 1 423 ? 0.226 -9.593 -10.103 1.00 95.12 423 GLU A O 1
ATOM 3381 N N . GLU A 1 424 ? -1.300 -7.996 -10.458 1.00 98.06 424 GLU A N 1
ATOM 3382 C CA . GLU A 1 424 ? -0.347 -6.917 -10.708 1.00 98.06 424 GLU A CA 1
ATOM 3383 C C . GLU A 1 424 ? 0.451 -6.488 -9.464 1.00 98.06 424 GLU A C 1
ATOM 3385 O O . GLU A 1 424 ? 0.053 -6.685 -8.311 1.00 98.06 424 GLU A O 1
ATOM 3390 N N . GLY A 1 425 ? 1.616 -5.884 -9.709 1.00 98.25 425 GLY A N 1
ATOM 3391 C CA . GLY A 1 425 ? 2.392 -5.194 -8.679 1.00 98.25 425 GLY A CA 1
ATOM 3392 C C . GLY A 1 425 ? 3.003 -6.086 -7.599 1.00 98.25 425 GLY A C 1
ATOM 3393 O O . GLY A 1 425 ? 3.376 -5.573 -6.544 1.00 98.25 425 GLY A O 1
ATOM 3394 N N . LEU A 1 426 ? 3.095 -7.403 -7.827 1.00 97.88 426 LEU A N 1
ATOM 3395 C CA . LEU A 1 426 ? 3.456 -8.399 -6.812 1.00 97.88 426 LEU A CA 1
ATOM 3396 C C . LEU A 1 426 ? 4.672 -8.000 -5.951 1.00 97.88 426 LEU A C 1
ATOM 3398 O O . LEU A 1 426 ? 4.599 -8.101 -4.727 1.00 97.88 426 LEU A O 1
ATOM 3402 N N . PHE A 1 427 ? 5.734 -7.482 -6.577 1.00 98.50 427 PHE A N 1
ATOM 3403 C CA . PHE A 1 427 ? 6.981 -7.007 -5.962 1.00 98.50 427 PHE A CA 1
ATOM 3404 C C . PHE A 1 427 ? 7.237 -5.506 -6.200 1.00 98.50 427 PHE A C 1
ATOM 3406 O O . PHE A 1 427 ? 8.383 -5.050 -6.210 1.00 98.50 427 PHE A O 1
ATOM 3413 N N . PHE A 1 428 ? 6.180 -4.710 -6.373 1.00 98.75 428 PHE A N 1
ATOM 3414 C CA . PHE A 1 428 ? 6.287 -3.258 -6.518 1.00 98.75 428 PHE A CA 1
ATOM 3415 C C . PHE A 1 428 ? 7.035 -2.643 -5.328 1.00 98.75 428 PHE A C 1
ATOM 3417 O O . PHE A 1 428 ? 6.644 -2.842 -4.173 1.00 98.75 428 PHE A O 1
ATOM 3424 N N . GLN A 1 429 ? 8.088 -1.869 -5.590 1.00 98.62 429 GLN A N 1
ATOM 3425 C CA . GLN A 1 429 ? 8.966 -1.288 -4.563 1.00 98.62 429 GLN A CA 1
ATOM 3426 C C . GLN A 1 429 ? 9.630 -2.321 -3.627 1.00 98.62 429 GLN A C 1
ATOM 3428 O O . GLN A 1 429 ? 9.953 -2.007 -2.480 1.00 98.62 429 GLN A O 1
ATOM 3433 N N . ALA A 1 430 ? 9.840 -3.564 -4.077 1.00 98.31 430 ALA A N 1
ATOM 3434 C CA . ALA A 1 430 ? 10.675 -4.539 -3.370 1.00 98.31 430 ALA A CA 1
ATOM 3435 C C . ALA A 1 430 ? 12.166 -4.250 -3.637 1.00 98.31 430 ALA A C 1
ATOM 3437 O O . ALA A 1 430 ? 12.823 -4.905 -4.447 1.00 98.31 430 ALA A O 1
ATOM 3438 N N . GLU A 1 431 ? 12.699 -3.218 -2.984 1.00 97.94 431 GLU A N 1
ATOM 3439 C CA . GLU A 1 431 ? 14.050 -2.678 -3.228 1.00 97.94 431 GLU A CA 1
ATOM 3440 C C . GLU A 1 431 ? 15.193 -3.633 -2.832 1.00 97.94 431 GLU A C 1
ATOM 3442 O O . GLU A 1 431 ? 16.332 -3.443 -3.253 1.00 97.94 431 GLU A O 1
ATOM 3447 N N . HIS A 1 432 ? 14.901 -4.672 -2.045 1.00 97.88 432 HIS A N 1
ATOM 3448 C CA . HIS A 1 432 ? 15.880 -5.674 -1.606 1.00 97.88 432 HIS A CA 1
ATOM 3449 C C . HIS A 1 432 ? 15.867 -6.959 -2.445 1.00 97.88 432 HIS A C 1
ATOM 3451 O O . HIS A 1 432 ? 16.783 -7.775 -2.318 1.00 97.88 432 HIS A O 1
ATOM 3457 N N . LEU A 1 433 ? 14.878 -7.127 -3.328 1.00 97.62 433 LEU A N 1
ATOM 3458 C CA . LEU A 1 433 ? 14.785 -8.289 -4.202 1.00 97.62 433 LEU A CA 1
ATOM 3459 C C . LEU A 1 433 ? 15.728 -8.087 -5.389 1.00 97.62 433 LEU A C 1
ATOM 3461 O O . LEU A 1 433 ? 15.421 -7.323 -6.300 1.00 97.62 433 LEU A O 1
ATOM 3465 N N . LYS A 1 434 ? 16.886 -8.752 -5.366 1.00 95.56 434 LYS A N 1
ATOM 3466 C CA . LYS A 1 434 ? 17.953 -8.569 -6.370 1.00 95.56 434 LYS A CA 1
ATOM 3467 C C . LYS A 1 434 ? 17.832 -9.474 -7.589 1.00 95.56 434 LYS A C 1
ATOM 3469 O O . LYS A 1 434 ? 18.326 -9.129 -8.658 1.00 95.56 434 LYS A O 1
ATOM 3474 N N . GLN A 1 435 ? 17.199 -10.627 -7.419 1.00 94.75 435 GLN A N 1
ATOM 3475 C CA . GLN A 1 435 ? 17.008 -11.636 -8.454 1.00 94.75 435 GLN A CA 1
ATOM 3476 C C . GLN A 1 435 ? 15.649 -12.304 -8.270 1.00 94.75 435 GLN A C 1
ATOM 3478 O O . GLN A 1 435 ? 15.112 -12.342 -7.161 1.00 94.75 435 GLN A O 1
ATOM 3483 N N . PHE A 1 436 ? 15.112 -12.870 -9.346 1.00 95.94 436 PHE A N 1
ATOM 3484 C CA . PHE A 1 436 ? 13.852 -13.596 -9.305 1.00 95.94 436 PHE A CA 1
ATOM 3485 C C . PHE A 1 436 ? 13.880 -14.783 -10.265 1.00 95.94 436 PHE A C 1
ATOM 3487 O O . PHE A 1 436 ? 14.319 -14.657 -11.405 1.00 95.94 436 PHE A O 1
ATOM 3494 N N . THR A 1 437 ? 13.409 -15.941 -9.797 1.00 94.19 437 THR A N 1
ATOM 3495 C CA . THR A 1 437 ? 13.241 -17.136 -10.633 1.00 94.19 437 THR A CA 1
ATOM 3496 C C . THR A 1 437 ? 11.770 -17.300 -10.976 1.00 94.19 437 THR A C 1
ATOM 3498 O O . THR A 1 437 ? 10.933 -17.452 -10.088 1.00 94.19 437 THR A O 1
ATOM 3501 N N . PHE A 1 438 ? 11.461 -17.282 -12.268 1.00 95.19 438 PHE A N 1
ATOM 3502 C CA . PHE A 1 438 ? 10.098 -17.429 -12.762 1.00 95.19 438 PHE A CA 1
ATOM 3503 C C . PHE A 1 438 ? 9.606 -18.882 -12.635 1.00 95.19 438 PHE A C 1
ATOM 3505 O O . PHE A 1 438 ? 10.294 -19.786 -13.122 1.00 95.19 438 PHE A O 1
ATOM 3512 N N . PRO A 1 439 ? 8.429 -19.135 -12.027 1.00 94.19 439 PRO A N 1
ATOM 3513 C CA . PRO A 1 439 ? 7.809 -20.458 -12.060 1.00 94.19 439 PRO A CA 1
ATOM 3514 C C . PRO A 1 439 ? 7.358 -20.790 -13.489 1.00 94.19 439 PRO A C 1
ATOM 3516 O O . PRO A 1 439 ? 6.969 -19.899 -14.245 1.00 94.19 439 PRO A O 1
ATOM 3519 N N . ARG A 1 440 ? 7.371 -22.071 -13.874 1.00 91.56 440 ARG A N 1
ATOM 3520 C CA . ARG A 1 440 ? 7.038 -22.524 -15.240 1.00 91.56 440 ARG A CA 1
ATOM 3521 C C . ARG A 1 440 ? 5.593 -22.248 -15.628 1.00 91.56 440 ARG A C 1
ATOM 3523 O O . ARG A 1 440 ? 5.289 -22.187 -16.814 1.00 91.56 440 ARG A O 1
ATOM 3530 N N . SER A 1 441 ? 4.709 -22.105 -14.645 1.00 90.75 441 SER A N 1
ATOM 3531 C CA . SER A 1 441 ? 3.321 -21.716 -14.884 1.00 90.75 441 SER A CA 1
ATOM 3532 C C . SER A 1 441 ? 3.142 -20.220 -15.174 1.00 90.75 441 SER A C 1
ATOM 3534 O O . SER A 1 441 ? 2.019 -19.814 -15.445 1.00 90.75 441 SER A O 1
ATOM 3536 N N . MET A 1 442 ? 4.199 -19.396 -15.095 1.00 93.75 442 MET A N 1
ATOM 3537 C CA . MET A 1 442 ? 4.152 -17.978 -15.465 1.00 93.75 442 MET A CA 1
ATOM 3538 C C . MET A 1 442 ? 4.280 -17.797 -16.966 1.00 93.75 442 MET A C 1
ATOM 3540 O O . MET A 1 442 ? 5.383 -17.710 -17.489 1.00 93.75 442 MET A O 1
ATOM 3544 N N . ASP A 1 443 ? 3.152 -17.724 -17.661 1.00 93.69 443 ASP A N 1
ATOM 3545 C CA . ASP A 1 443 ? 3.104 -17.469 -19.099 1.00 93.69 443 ASP A CA 1
ATOM 3546 C C . ASP A 1 443 ? 3.095 -15.971 -19.455 1.00 93.69 443 ASP A C 1
ATOM 3548 O O . ASP A 1 443 ? 3.264 -15.627 -20.625 1.00 93.69 443 ASP A O 1
ATOM 3552 N N . TYR A 1 444 ? 2.956 -15.074 -18.474 1.00 96.50 444 TYR A N 1
ATOM 3553 C CA . TYR A 1 444 ? 3.148 -13.629 -18.621 1.00 96.50 444 TYR A CA 1
ATOM 3554 C C . TYR A 1 444 ? 3.660 -12.980 -17.327 1.00 96.50 444 TYR A C 1
ATOM 3556 O O . TYR A 1 444 ? 3.380 -13.450 -16.228 1.00 96.50 444 TYR A O 1
ATOM 3564 N N . ILE A 1 445 ? 4.368 -11.855 -17.452 1.00 98.00 445 ILE A N 1
ATOM 3565 C CA . ILE A 1 445 ? 4.733 -10.993 -16.316 1.00 98.00 445 ILE A CA 1
ATOM 3566 C C . ILE A 1 445 ? 3.661 -9.905 -16.176 1.00 98.00 445 ILE A C 1
ATOM 3568 O O . ILE A 1 445 ? 3.499 -9.119 -17.113 1.00 98.00 445 ILE A O 1
ATOM 3572 N N . PRO A 1 446 ? 2.924 -9.830 -15.052 1.00 97.62 446 PRO A N 1
ATOM 3573 C CA . PRO A 1 446 ? 1.875 -8.837 -14.855 1.00 97.62 446 PRO A CA 1
ATOM 3574 C C . PRO A 1 446 ? 2.373 -7.391 -14.871 1.00 97.62 446 PRO A C 1
ATOM 3576 O O . PRO A 1 446 ? 3.553 -7.098 -14.647 1.00 97.62 446 PRO A O 1
ATOM 3579 N N . LYS A 1 447 ? 1.415 -6.473 -15.039 1.00 98.75 447 LYS A N 1
ATOM 3580 C CA . LYS A 1 447 ? 1.625 -5.035 -14.872 1.00 98.75 447 LYS A CA 1
ATOM 3581 C C . LYS A 1 447 ? 2.332 -4.738 -13.547 1.00 98.75 447 LYS A C 1
ATOM 3583 O O . LYS A 1 447 ? 2.003 -5.305 -12.507 1.00 98.75 447 LYS A O 1
ATOM 3588 N N . GLU A 1 448 ? 3.320 -3.851 -13.604 1.00 98.75 448 GLU A N 1
ATOM 3589 C CA . GLU A 1 448 ? 4.056 -3.318 -12.448 1.00 98.75 448 GLU A CA 1
ATOM 3590 C C . GLU A 1 448 ? 4.742 -4.343 -11.519 1.00 98.75 448 GLU A C 1
ATOM 3592 O O . GLU A 1 448 ? 5.193 -3.973 -10.433 1.00 98.75 448 GLU A O 1
ATOM 3597 N N . MET A 1 449 ? 4.849 -5.621 -11.912 1.00 98.31 449 MET A N 1
ATOM 3598 C CA . MET A 1 449 ? 5.293 -6.708 -11.026 1.00 98.31 449 MET A CA 1
ATOM 3599 C C . MET A 1 449 ? 6.600 -6.395 -10.284 1.00 98.31 449 MET A C 1
ATOM 3601 O O . MET A 1 449 ? 6.693 -6.680 -9.096 1.00 98.31 449 MET A O 1
ATOM 3605 N N . PHE A 1 450 ? 7.569 -5.779 -10.959 1.00 98.62 450 PHE A N 1
ATOM 3606 C CA . PHE A 1 450 ? 8.889 -5.401 -10.452 1.00 98.62 450 PHE A CA 1
ATOM 3607 C C . PHE A 1 450 ? 9.159 -3.892 -10.558 1.00 98.62 450 PHE A C 1
ATOM 3609 O O . PHE A 1 450 ? 10.326 -3.481 -10.524 1.00 98.62 450 PHE A O 1
ATOM 3616 N N . SER A 1 451 ? 8.135 -3.037 -10.692 1.00 98.75 451 SER A N 1
ATOM 3617 C CA . SER A 1 451 ? 8.398 -1.596 -10.770 1.00 98.75 451 SER A CA 1
ATOM 3618 C C . SER A 1 451 ? 9.045 -1.095 -9.482 1.00 98.75 451 SER A C 1
ATOM 3620 O O . SER A 1 451 ? 8.634 -1.480 -8.385 1.00 98.75 451 SER A O 1
ATOM 3622 N N . PHE A 1 452 ? 10.039 -0.212 -9.603 1.00 98.62 452 PHE A N 1
ATOM 3623 C CA . PHE A 1 452 ? 10.836 0.298 -8.477 1.00 98.62 452 PHE A CA 1
ATOM 3624 C C . PHE A 1 452 ? 11.513 -0.801 -7.629 1.00 98.62 452 PHE A C 1
ATOM 3626 O O . PHE A 1 452 ? 11.858 -0.560 -6.474 1.00 98.62 452 PHE A O 1
ATOM 3633 N N . SER A 1 453 ? 11.671 -2.019 -8.155 1.00 98.25 453 SER A N 1
ATOM 3634 C CA . SER A 1 453 ? 12.354 -3.102 -7.440 1.00 98.25 453 SER A CA 1
ATOM 3635 C C . SER A 1 453 ? 13.879 -2.944 -7.461 1.00 98.25 453 SER A C 1
ATOM 3637 O O . SER A 1 453 ? 14.445 -2.173 -8.242 1.00 98.25 453 SER A O 1
ATOM 3639 N N . GLY A 1 454 ? 14.544 -3.715 -6.599 1.00 97.81 454 GLY A N 1
ATOM 3640 C CA . GLY A 1 454 ? 16.001 -3.805 -6.519 1.00 97.81 454 GLY A CA 1
ATOM 3641 C C . GLY A 1 454 ? 16.642 -4.781 -7.502 1.00 97.81 454 GLY A C 1
ATOM 3642 O O . GLY A 1 454 ? 17.831 -5.060 -7.345 1.00 97.81 454 GLY A O 1
ATOM 3643 N N . ILE A 1 455 ? 15.888 -5.318 -8.472 1.00 98.06 455 ILE A N 1
ATOM 3644 C CA . ILE A 1 455 ? 16.369 -6.374 -9.371 1.00 98.06 455 ILE A CA 1
ATOM 3645 C C . ILE A 1 455 ? 17.610 -5.880 -10.119 1.00 98.06 455 ILE A C 1
ATOM 3647 O O . ILE A 1 455 ? 17.582 -4.831 -10.763 1.00 98.06 455 ILE A O 1
ATOM 3651 N N . GLU A 1 456 ? 18.702 -6.639 -10.022 1.00 97.81 456 GLU A N 1
ATOM 3652 C CA . GLU A 1 456 ? 19.974 -6.340 -10.684 1.00 97.81 456 GLU A CA 1
ATOM 3653 C C . GLU A 1 456 ? 20.120 -7.107 -12.002 1.00 97.81 456 GLU A C 1
ATOM 3655 O O . GLU A 1 456 ? 20.690 -6.588 -12.964 1.00 97.81 456 GLU A O 1
ATOM 3660 N N . GLU A 1 457 ? 19.582 -8.325 -12.062 1.00 97.00 457 GLU A N 1
ATOM 3661 C CA . GLU A 1 457 ? 19.666 -9.210 -13.222 1.00 97.00 457 GLU A CA 1
ATOM 3662 C C . GLU A 1 457 ? 18.355 -9.976 -13.398 1.00 97.00 457 GLU A C 1
ATOM 3664 O O . GLU A 1 457 ? 17.764 -10.455 -12.425 1.00 97.00 457 GLU A O 1
ATOM 3669 N N . VAL A 1 458 ? 17.900 -10.108 -14.644 1.00 97.12 458 VAL A N 1
ATOM 3670 C CA . VAL A 1 458 ? 16.713 -10.903 -14.963 1.00 97.12 458 VAL A CA 1
ATOM 3671 C C . VAL A 1 458 ? 16.870 -11.629 -16.298 1.00 97.12 458 VAL A C 1
ATOM 3673 O O . VAL A 1 458 ? 17.252 -11.041 -17.311 1.00 97.12 458 VAL A O 1
ATOM 3676 N N . CYS A 1 459 ? 16.545 -12.922 -16.294 1.00 97.25 459 CYS A N 1
ATOM 3677 C CA . CYS A 1 459 ? 16.377 -13.725 -17.499 1.00 97.25 459 CYS A CA 1
ATOM 3678 C C . CYS A 1 459 ? 14.885 -14.010 -17.676 1.00 97.25 459 CYS A C 1
ATOM 3680 O O . CYS A 1 459 ? 14.282 -14.647 -16.814 1.00 97.25 459 CYS A O 1
ATOM 3682 N N . ILE A 1 460 ? 14.294 -13.505 -18.758 1.00 98.06 460 ILE A N 1
ATOM 3683 C CA . ILE A 1 460 ? 12.900 -13.733 -19.137 1.00 98.06 460 ILE A CA 1
ATOM 3684 C C . ILE A 1 460 ? 12.864 -15.002 -20.003 1.00 98.06 460 ILE A C 1
ATOM 3686 O O . ILE A 1 460 ? 13.292 -14.953 -21.161 1.00 98.06 460 ILE A O 1
ATOM 3690 N N . PRO A 1 461 ? 12.411 -16.146 -19.460 1.00 97.25 461 PRO A N 1
ATOM 3691 C CA . PRO A 1 461 ? 12.480 -17.426 -20.150 1.00 97.25 461 PRO A CA 1
ATOM 3692 C C . PRO A 1 461 ? 11.461 -17.540 -21.285 1.00 97.25 461 PRO A C 1
ATOM 3694 O O . PRO A 1 461 ? 10.413 -16.896 -21.279 1.00 97.25 461 PRO A O 1
ATOM 3697 N N . LYS A 1 462 ? 11.713 -18.470 -22.210 1.00 96.12 462 LYS A N 1
ATOM 3698 C CA . LYS A 1 462 ? 10.906 -18.698 -23.422 1.00 96.12 462 LYS A CA 1
ATOM 3699 C C . LYS A 1 462 ? 9.428 -19.023 -23.198 1.00 96.12 462 LYS A C 1
ATOM 3701 O O . LYS A 1 462 ? 8.643 -18.971 -24.140 1.00 96.12 462 LYS A O 1
ATOM 3706 N N . PHE A 1 463 ? 9.054 -19.450 -21.992 1.00 95.69 463 PHE A N 1
ATOM 3707 C CA . PHE A 1 463 ? 7.664 -19.771 -21.662 1.00 95.69 463 PHE A CA 1
ATOM 3708 C C . PHE A 1 463 ? 6.841 -18.532 -21.270 1.00 95.69 463 PHE A C 1
ATOM 3710 O O . PHE A 1 463 ? 5.618 -18.622 -21.236 1.00 95.69 463 PHE A O 1
ATOM 3717 N N . ILE A 1 464 ? 7.484 -17.379 -21.042 1.00 97.44 464 ILE A N 1
ATOM 3718 C CA . ILE A 1 464 ? 6.811 -16.093 -20.837 1.00 97.44 464 ILE A CA 1
ATOM 3719 C C . ILE A 1 464 ? 6.477 -15.495 -22.207 1.00 97.44 464 ILE A C 1
ATOM 3721 O O . ILE A 1 464 ? 7.356 -15.055 -22.940 1.00 97.44 464 ILE A O 1
ATOM 3725 N N . ASN A 1 465 ? 5.193 -15.449 -22.554 1.00 97.25 465 ASN A N 1
ATOM 3726 C CA . ASN A 1 465 ? 4.705 -14.881 -23.809 1.00 97.25 465 ASN A CA 1
ATOM 3727 C C . ASN A 1 465 ? 4.748 -13.347 -23.814 1.00 97.25 465 ASN A C 1
ATOM 3729 O O . ASN A 1 465 ? 4.946 -12.754 -24.878 1.00 97.25 465 ASN A O 1
ATOM 3733 N N . SER A 1 466 ? 4.536 -12.695 -22.666 1.00 98.12 466 SER A N 1
ATOM 3734 C CA . SER A 1 466 ? 4.452 -11.233 -22.599 1.00 98.12 466 SER A CA 1
ATOM 3735 C C . SER A 1 466 ? 5.013 -10.625 -21.318 1.00 98.12 466 SER A C 1
ATOM 3737 O O . SER A 1 466 ? 4.835 -11.166 -20.226 1.00 98.12 466 SER A O 1
ATOM 3739 N N . VAL A 1 467 ? 5.631 -9.450 -21.458 1.00 98.69 467 VAL A N 1
ATOM 3740 C CA . VAL A 1 467 ? 6.068 -8.595 -20.350 1.00 98.69 467 VAL A CA 1
ATOM 3741 C C . VAL A 1 467 ? 5.124 -7.403 -20.244 1.00 98.69 467 VAL A C 1
ATOM 3743 O O . VAL A 1 467 ? 5.039 -6.606 -21.178 1.00 98.69 467 VAL A O 1
ATOM 3746 N N . GLY A 1 468 ? 4.408 -7.312 -19.123 1.00 98.56 468 GLY A N 1
ATOM 3747 C CA . GLY A 1 468 ? 3.302 -6.381 -18.940 1.00 98.56 468 GLY A CA 1
ATOM 3748 C C . GLY A 1 468 ? 3.696 -4.907 -18.817 1.00 98.56 468 GLY A C 1
ATOM 3749 O O . GLY A 1 468 ? 4.864 -4.561 -18.609 1.00 98.56 468 GLY A O 1
ATOM 3750 N N . ILE A 1 469 ? 2.692 -4.029 -18.902 1.00 98.81 469 ILE A N 1
ATOM 3751 C CA . ILE A 1 469 ? 2.851 -2.573 -18.742 1.00 98.81 469 ILE A CA 1
ATOM 3752 C C . ILE A 1 469 ? 3.663 -2.256 -17.483 1.00 98.81 469 ILE A C 1
ATOM 3754 O O . ILE A 1 469 ? 3.329 -2.691 -16.379 1.00 98.81 469 ILE A O 1
ATOM 3758 N N . ASN A 1 470 ? 4.719 -1.459 -17.640 1.00 98.81 470 ASN A N 1
ATOM 3759 C CA . ASN A 1 470 ? 5.588 -1.020 -16.546 1.00 98.81 470 ASN A CA 1
ATOM 3760 C C . ASN A 1 470 ? 6.214 -2.148 -15.702 1.00 98.81 470 ASN A C 1
ATOM 3762 O O . ASN A 1 470 ? 6.700 -1.862 -14.609 1.00 98.81 470 ASN A O 1
ATOM 3766 N N . ALA A 1 471 ? 6.232 -3.406 -16.161 1.00 98.75 471 ALA A N 1
ATOM 3767 C CA . ALA A 1 471 ? 6.640 -4.556 -15.348 1.00 98.75 471 ALA A CA 1
ATOM 3768 C C . ALA A 1 471 ? 7.974 -4.356 -14.608 1.00 98.75 471 ALA A C 1
ATOM 3770 O O . ALA A 1 471 ? 8.058 -4.711 -13.441 1.00 98.75 471 ALA A O 1
ATOM 3771 N N . PHE A 1 472 ? 8.970 -3.722 -15.231 1.00 98.81 472 PHE A N 1
ATOM 3772 C CA . PHE A 1 472 ? 10.268 -3.361 -14.644 1.00 98.81 472 PHE A CA 1
ATOM 3773 C C . PHE A 1 472 ? 10.525 -1.842 -14.660 1.00 98.81 472 PHE A C 1
ATOM 3775 O O . PHE A 1 472 ? 11.672 -1.397 -14.570 1.00 98.81 472 PHE A O 1
ATOM 3782 N N . ALA A 1 473 ? 9.477 -1.019 -14.765 1.00 98.81 473 ALA A N 1
ATOM 3783 C CA . ALA A 1 473 ? 9.626 0.433 -14.769 1.00 98.81 473 ALA A CA 1
ATOM 3784 C C . ALA A 1 473 ? 10.310 0.920 -13.482 1.00 98.81 473 ALA A C 1
ATOM 3786 O O . ALA A 1 473 ? 9.945 0.523 -12.377 1.00 98.81 473 ALA A O 1
ATOM 3787 N N . TYR A 1 474 ? 11.288 1.810 -13.605 1.00 98.75 474 TYR A N 1
ATOM 3788 C CA . TYR A 1 474 ? 12.093 2.335 -12.504 1.00 98.75 474 TYR A CA 1
ATOM 3789 C C . TYR A 1 474 ? 12.886 1.271 -11.723 1.00 98.75 474 TYR A C 1
ATOM 3791 O O . TYR A 1 474 ? 13.336 1.554 -10.612 1.00 98.75 474 TYR A O 1
ATOM 3799 N N . ALA A 1 475 ? 13.118 0.076 -12.281 1.00 98.50 475 ALA A N 1
ATOM 3800 C CA . ALA A 1 475 ? 14.107 -0.871 -11.759 1.00 98.50 475 ALA A CA 1
ATOM 3801 C C . ALA A 1 475 ? 15.529 -0.345 -12.041 1.00 98.50 475 ALA A C 1
ATOM 3803 O O . ALA A 1 475 ? 16.253 -0.830 -12.910 1.00 98.50 475 ALA A O 1
ATOM 3804 N N . LYS A 1 476 ? 15.926 0.719 -11.332 1.00 98.31 476 LYS A N 1
ATOM 3805 C CA . LYS A 1 476 ? 17.159 1.484 -11.599 1.00 98.31 476 LYS A CA 1
ATOM 3806 C C . LYS A 1 476 ? 18.434 0.664 -11.429 1.00 98.31 476 LYS A C 1
ATOM 3808 O O . LYS A 1 476 ? 19.464 1.031 -11.994 1.00 98.31 476 LYS A O 1
ATOM 3813 N N . SER A 1 477 ? 18.367 -0.420 -10.663 1.00 98.12 477 SER A N 1
ATOM 3814 C CA . SER A 1 477 ? 19.479 -1.338 -10.415 1.00 98.12 477 SER A CA 1
ATOM 3815 C C . SER A 1 477 ? 19.654 -2.399 -11.502 1.00 98.12 477 SER A C 1
ATOM 3817 O O . SER A 1 477 ? 20.687 -3.063 -11.489 1.00 98.12 477 SER A O 1
ATOM 3819 N N . LEU A 1 478 ? 18.710 -2.541 -12.445 1.00 98.50 478 LEU A N 1
ATOM 3820 C CA . LEU A 1 478 ? 18.755 -3.571 -13.485 1.00 98.50 478 LEU A CA 1
ATOM 3821 C C . LEU A 1 478 ? 19.934 -3.321 -14.432 1.00 98.50 478 LEU A C 1
ATOM 3823 O O . LEU A 1 478 ? 19.931 -2.351 -15.188 1.00 98.50 478 LEU A O 1
ATOM 3827 N N . LYS A 1 479 ? 20.944 -4.191 -14.368 1.00 97.75 479 LYS A N 1
ATOM 3828 C CA . LYS A 1 479 ? 22.174 -4.154 -15.176 1.00 97.75 479 LYS A CA 1
ATOM 3829 C C . LYS A 1 479 ? 22.089 -5.086 -16.375 1.00 97.75 479 LYS A C 1
ATOM 3831 O O . LYS A 1 479 ? 22.511 -4.709 -17.466 1.00 97.75 479 LYS A O 1
ATOM 3836 N N . THR A 1 480 ? 21.542 -6.281 -16.158 1.00 97.31 480 THR A N 1
ATOM 3837 C CA . THR A 1 480 ? 21.528 -7.365 -17.144 1.00 97.31 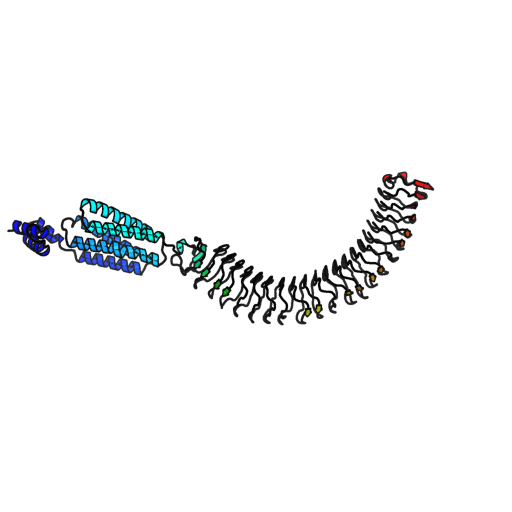480 THR A CA 1
ATOM 3838 C C . THR A 1 480 ? 20.099 -7.822 -17.398 1.00 97.31 480 THR A C 1
ATOM 3840 O O . THR A 1 480 ? 19.407 -8.263 -16.481 1.00 97.31 480 THR A O 1
ATOM 3843 N N . LEU A 1 481 ? 19.674 -7.742 -18.657 1.00 98.19 481 LEU A N 1
ATOM 3844 C CA . LEU A 1 481 ? 18.398 -8.257 -19.142 1.00 98.19 481 LEU A CA 1
ATOM 3845 C C . LEU A 1 481 ? 18.668 -9.287 -20.239 1.00 98.19 481 LEU A C 1
ATOM 3847 O O . LEU A 1 481 ? 19.298 -8.971 -21.247 1.00 98.19 481 LEU A O 1
ATOM 3851 N N . THR A 1 482 ? 18.163 -10.504 -20.064 1.00 97.94 482 THR A N 1
ATOM 3852 C CA . THR A 1 482 ? 18.146 -11.533 -21.110 1.00 97.94 482 THR A CA 1
ATOM 3853 C C . THR A 1 482 ? 16.704 -11.863 -21.469 1.00 97.94 482 THR A C 1
ATOM 3855 O O . THR A 1 482 ? 15.889 -12.107 -20.584 1.00 97.94 482 THR A O 1
ATOM 3858 N N . LEU A 1 483 ? 16.392 -11.862 -22.763 1.00 98.25 483 LEU A N 1
ATOM 3859 C CA . LEU A 1 483 ? 15.093 -12.237 -23.317 1.00 98.25 483 LEU A CA 1
ATOM 3860 C C . LEU A 1 483 ? 15.291 -13.503 -24.162 1.00 98.25 483 LEU A C 1
ATOM 3862 O O . LEU A 1 483 ? 16.007 -13.462 -25.160 1.00 98.25 483 LEU A O 1
ATOM 3866 N N . GLU A 1 484 ? 14.710 -14.632 -23.758 1.00 97.75 484 GLU A N 1
ATOM 3867 C CA . GLU A 1 484 ? 14.815 -15.879 -24.524 1.00 97.75 484 GLU A CA 1
ATOM 3868 C C . GLU A 1 484 ? 13.858 -15.919 -25.727 1.00 97.75 484 GLU A C 1
ATOM 3870 O O . GLU A 1 484 ? 12.802 -15.283 -25.742 1.00 97.75 484 GLU A O 1
ATOM 3875 N N . GLU A 1 485 ? 14.198 -16.749 -26.719 1.00 97.38 485 GLU A N 1
ATOM 3876 C CA . GLU A 1 485 ? 13.335 -17.010 -27.872 1.00 97.38 485 GLU A CA 1
ATOM 3877 C C . GLU A 1 485 ? 12.025 -17.688 -27.450 1.00 97.38 485 GLU A C 1
ATOM 3879 O O . GLU A 1 485 ? 12.003 -18.864 -27.083 1.00 97.38 485 GLU A O 1
ATOM 3884 N N . GLY A 1 486 ? 10.928 -16.937 -27.517 1.00 95.44 486 GLY A N 1
ATOM 3885 C CA . GLY A 1 486 ? 9.592 -17.331 -27.073 1.00 95.44 486 GLY A CA 1
ATOM 3886 C C . GLY A 1 486 ? 8.756 -16.144 -26.589 1.00 95.44 486 GLY A C 1
ATOM 3887 O O . GLY A 1 486 ? 7.530 -16.180 -26.707 1.00 95.44 486 GLY A O 1
ATOM 3888 N N . VAL A 1 487 ? 9.412 -15.070 -26.129 1.00 98.06 487 VAL A N 1
ATOM 3889 C CA . VAL A 1 487 ? 8.759 -13.811 -25.737 1.00 98.06 487 VAL A CA 1
ATOM 3890 C C . VAL A 1 487 ? 8.172 -13.123 -26.971 1.00 98.06 487 VAL A C 1
ATOM 3892 O O . VAL A 1 487 ? 8.890 -12.845 -27.923 1.00 98.06 487 VAL A O 1
ATOM 3895 N N . LYS A 1 488 ? 6.867 -12.824 -26.964 1.00 98.12 488 LYS A N 1
ATOM 3896 C CA . LYS A 1 488 ? 6.140 -12.274 -28.127 1.00 98.12 488 LYS A CA 1
ATOM 3897 C C . LYS A 1 488 ? 5.797 -10.797 -28.006 1.00 98.12 488 LYS A C 1
ATOM 3899 O O . LYS A 1 488 ? 5.759 -10.093 -29.015 1.00 98.12 488 LYS A O 1
ATOM 3904 N N . LEU A 1 489 ? 5.492 -10.344 -26.794 1.00 98.50 489 LEU A N 1
ATOM 3905 C CA . LEU A 1 489 ? 4.957 -9.009 -26.534 1.00 98.50 489 LEU A CA 1
ATOM 3906 C C . LEU A 1 489 ? 5.733 -8.327 -25.406 1.00 98.50 489 LEU A C 1
ATOM 3908 O O . LEU A 1 489 ? 5.799 -8.837 -24.290 1.00 98.50 489 LEU A O 1
ATOM 3912 N N . LEU A 1 490 ? 6.269 -7.144 -25.691 1.00 98.75 490 LEU A N 1
ATOM 3913 C CA . LEU A 1 490 ? 6.833 -6.235 -24.696 1.00 98.75 490 LEU A CA 1
ATOM 3914 C C . LEU A 1 490 ? 5.919 -5.014 -24.607 1.00 98.75 490 LEU A C 1
ATOM 3916 O O . LEU A 1 490 ? 5.893 -4.199 -25.528 1.00 98.75 490 LEU A O 1
ATOM 3920 N N . GLU A 1 491 ? 5.126 -4.903 -23.544 1.00 98.81 491 GLU A N 1
ATOM 3921 C CA . GLU A 1 491 ? 4.142 -3.829 -23.409 1.00 98.81 491 GLU A CA 1
ATOM 3922 C C . GLU A 1 491 ? 4.774 -2.476 -23.045 1.00 98.81 491 GLU A C 1
ATOM 3924 O O . GLU A 1 491 ? 5.966 -2.351 -22.748 1.00 98.81 491 GLU A O 1
ATOM 3929 N N . SER A 1 492 ? 3.953 -1.424 -23.095 1.00 98.75 492 SER A N 1
ATOM 3930 C CA . SER A 1 492 ? 4.409 -0.050 -22.904 1.00 98.75 492 SER A CA 1
ATOM 3931 C C . SER A 1 492 ? 5.093 0.158 -21.550 1.00 98.75 492 SER A C 1
ATOM 3933 O O . SER A 1 492 ? 4.582 -0.244 -20.504 1.00 98.75 492 SER A O 1
ATOM 3935 N N . GLY A 1 493 ? 6.252 0.812 -21.578 1.00 98.75 493 GLY A N 1
ATOM 3936 C CA . GLY A 1 493 ? 7.031 1.165 -20.395 1.00 98.75 493 GLY A CA 1
ATOM 3937 C C . GLY A 1 493 ? 7.637 -0.017 -19.639 1.00 98.75 493 GLY A C 1
ATOM 3938 O O . GLY A 1 493 ? 8.129 0.188 -18.530 1.00 98.75 493 GLY A O 1
ATOM 3939 N N . ALA A 1 494 ? 7.623 -1.240 -20.191 1.00 98.81 494 ALA A N 1
ATOM 3940 C CA . ALA A 1 494 ? 8.067 -2.434 -19.469 1.00 98.81 494 ALA A CA 1
ATOM 3941 C C . ALA A 1 494 ? 9.472 -2.296 -18.851 1.00 98.81 494 ALA A C 1
ATOM 3943 O O . ALA A 1 494 ? 9.670 -2.806 -17.756 1.00 98.81 494 ALA A O 1
ATOM 3944 N N . PHE A 1 495 ? 10.396 -1.555 -19.475 1.00 98.81 495 PHE A N 1
ATOM 3945 C CA . PHE A 1 495 ? 11.740 -1.259 -18.955 1.00 98.81 495 PHE A CA 1
ATOM 3946 C C . PHE A 1 495 ? 12.024 0.257 -18.903 1.00 98.81 495 PHE A C 1
ATOM 3948 O O . PHE A 1 495 ? 13.152 0.716 -19.087 1.00 98.81 495 PHE A O 1
ATOM 3955 N N . MET A 1 496 ? 10.991 1.065 -18.649 1.00 98.75 496 MET A N 1
ATOM 3956 C CA . MET A 1 496 ? 11.136 2.515 -18.499 1.00 98.75 496 MET A CA 1
ATOM 3957 C C . MET A 1 496 ? 12.051 2.845 -17.306 1.00 98.75 496 MET A C 1
ATOM 3959 O O . MET A 1 496 ? 11.914 2.267 -16.236 1.00 98.75 496 MET A O 1
ATOM 3963 N N . TYR A 1 497 ? 12.961 3.803 -17.446 1.00 98.81 497 TYR A N 1
ATOM 3964 C CA . TYR A 1 497 ? 13.892 4.276 -16.418 1.00 98.81 497 TYR A CA 1
ATOM 3965 C C . TYR A 1 497 ? 14.753 3.169 -15.773 1.00 98.81 497 TYR A C 1
ATOM 3967 O O . TYR A 1 497 ? 15.095 3.242 -14.589 1.00 98.81 497 TYR A O 1
ATOM 3975 N N . THR A 1 498 ? 15.162 2.158 -16.549 1.00 98.50 498 THR A N 1
ATOM 3976 C CA . THR A 1 498 ? 16.204 1.191 -16.154 1.00 98.50 498 THR A CA 1
ATOM 3977 C C . THR A 1 498 ? 17.595 1.812 -16.321 1.00 98.50 498 THR A C 1
ATOM 3979 O O . THR A 1 498 ? 18.330 1.533 -17.268 1.00 98.50 498 THR A O 1
ATOM 3982 N N . GLU A 1 499 ? 17.950 2.717 -15.408 1.00 98.31 499 GLU A N 1
ATOM 3983 C CA . GLU A 1 499 ? 19.127 3.597 -15.510 1.00 98.31 499 GLU A CA 1
ATOM 3984 C C . GLU A 1 499 ? 20.491 2.872 -15.481 1.00 98.31 499 GLU A C 1
ATOM 3986 O O . GLU A 1 499 ? 21.509 3.484 -15.816 1.00 98.31 499 GLU A O 1
ATOM 3991 N N . SER A 1 500 ? 20.536 1.591 -15.096 1.00 98.38 500 SER A N 1
ATOM 3992 C CA . SER A 1 500 ? 21.769 0.784 -15.057 1.00 98.38 500 SER A CA 1
ATOM 3993 C C . SER A 1 500 ? 21.954 -0.172 -16.238 1.00 98.38 500 SER A C 1
ATOM 3995 O O . SER A 1 500 ? 23.032 -0.755 -16.355 1.00 98.38 500 SER A O 1
ATOM 3997 N N . LEU A 1 501 ? 20.953 -0.313 -17.109 1.00 98.31 501 LEU A N 1
ATOM 3998 C CA . LEU A 1 501 ? 20.962 -1.276 -18.209 1.00 98.31 501 LEU A CA 1
ATOM 3999 C C . LEU A 1 501 ? 21.945 -0.831 -19.299 1.00 98.31 501 LEU A C 1
ATOM 4001 O O . LEU A 1 501 ? 21.867 0.308 -19.756 1.00 98.31 501 LEU A O 1
ATOM 4005 N N . THR A 1 502 ? 22.865 -1.711 -19.709 1.00 97.75 502 THR A N 1
ATOM 4006 C CA . THR A 1 502 ? 23.963 -1.365 -20.639 1.00 97.75 502 THR A CA 1
ATOM 4007 C C . THR A 1 502 ? 23.772 -1.896 -22.055 1.00 97.75 502 THR A C 1
ATOM 4009 O O . THR A 1 502 ? 24.177 -1.241 -23.014 1.00 97.75 502 THR A O 1
ATOM 4012 N N . SER A 1 503 ? 23.142 -3.059 -22.219 1.00 97.69 503 SER A N 1
ATOM 4013 C CA . SER A 1 503 ? 22.852 -3.634 -23.534 1.00 97.69 503 SER A CA 1
ATOM 4014 C C . SER A 1 503 ? 21.586 -4.480 -23.510 1.00 97.69 503 SER A C 1
ATOM 4016 O O . SER A 1 503 ? 21.228 -5.026 -22.465 1.00 97.69 503 SER A O 1
ATOM 4018 N N . VAL A 1 504 ? 20.908 -4.571 -24.656 1.00 97.88 504 VAL A N 1
ATOM 4019 C CA . VAL A 1 504 ? 19.702 -5.394 -24.828 1.00 97.88 504 VAL A CA 1
ATOM 4020 C C . VAL A 1 504 ? 19.708 -6.075 -26.194 1.00 97.88 504 VAL A C 1
ATOM 4022 O O . VAL A 1 504 ? 19.929 -5.434 -27.221 1.00 97.88 504 VAL A O 1
ATOM 4025 N N . GLU A 1 505 ? 19.393 -7.366 -26.215 1.00 98.12 505 GLU A N 1
ATOM 4026 C CA . GLU A 1 505 ? 19.078 -8.114 -27.432 1.00 98.12 505 GLU A CA 1
ATOM 4027 C C . GLU A 1 505 ? 17.605 -8.525 -27.391 1.00 98.12 505 GLU A C 1
ATOM 4029 O O . GLU A 1 505 ? 17.201 -9.319 -26.542 1.00 98.12 505 GLU A O 1
ATOM 4034 N N . ILE A 1 506 ? 16.790 -7.924 -28.263 1.00 98.38 506 ILE A N 1
ATOM 4035 C CA . ILE A 1 506 ? 15.373 -8.270 -28.402 1.00 98.38 506 ILE A CA 1
ATOM 4036 C C . ILE A 1 506 ? 15.266 -9.432 -29.410 1.00 98.38 506 ILE A C 1
ATOM 4038 O O . ILE A 1 506 ? 15.702 -9.256 -30.550 1.00 98.38 506 ILE A O 1
ATOM 4042 N N . PRO A 1 507 ? 14.713 -10.599 -29.022 1.00 98.00 507 PRO A N 1
ATOM 4043 C CA . PRO A 1 507 ? 14.709 -11.800 -29.857 1.00 98.00 507 PRO A CA 1
ATOM 4044 C C . PRO A 1 507 ? 13.731 -11.703 -31.036 1.00 98.00 507 PRO A C 1
ATOM 4046 O O . PRO A 1 507 ? 12.775 -10.925 -31.011 1.00 98.00 507 PRO A O 1
ATOM 4049 N N . GLU A 1 508 ? 13.928 -12.544 -32.058 1.00 98.12 508 GLU A N 1
ATOM 4050 C CA . GLU A 1 508 ? 13.096 -12.555 -33.278 1.00 98.12 508 GLU A CA 1
ATOM 4051 C C . GLU A 1 508 ? 11.666 -13.056 -33.030 1.00 98.12 508 GLU A C 1
ATOM 4053 O O . GLU A 1 508 ? 10.790 -12.916 -33.880 1.00 98.12 508 GLU A O 1
ATOM 4058 N N . SER A 1 509 ? 11.399 -13.629 -31.862 1.00 98.25 509 SER A N 1
ATOM 4059 C CA . SER A 1 509 ? 10.047 -13.968 -31.417 1.00 98.25 509 SER A CA 1
ATOM 4060 C C . SER A 1 509 ? 9.202 -12.756 -31.000 1.00 98.25 509 SER A C 1
ATOM 4062 O O . SER A 1 509 ? 7.976 -12.890 -30.961 1.00 98.25 509 SER A O 1
ATOM 4064 N N . VAL A 1 510 ? 9.798 -11.584 -30.728 1.00 98.56 510 VAL A N 1
ATOM 4065 C CA . VAL A 1 510 ? 9.063 -10.384 -30.285 1.00 98.56 510 VAL A CA 1
ATOM 4066 C C . VAL A 1 510 ? 8.391 -9.695 -31.468 1.00 98.56 510 VAL A C 1
ATOM 4068 O O . VAL A 1 510 ? 9.029 -8.976 -32.229 1.00 98.56 510 VAL A O 1
ATOM 4071 N N . ILE A 1 511 ? 7.071 -9.851 -31.562 1.00 97.25 511 ILE A N 1
ATOM 4072 C CA . ILE A 1 511 ? 6.235 -9.324 -32.651 1.00 97.25 511 ILE A CA 1
ATOM 4073 C C . ILE A 1 511 ? 5.758 -7.894 -32.354 1.00 97.25 511 ILE A C 1
ATOM 4075 O O . ILE A 1 511 ? 5.497 -7.114 -33.272 1.00 97.25 511 ILE A O 1
ATOM 4079 N N . MET A 1 512 ? 5.606 -7.537 -31.074 1.00 97.88 512 MET A N 1
ATOM 4080 C CA . MET A 1 512 ? 5.038 -6.251 -30.663 1.00 97.88 512 MET A CA 1
ATOM 4081 C C . MET A 1 512 ? 5.851 -5.602 -29.539 1.00 97.88 512 MET A C 1
ATOM 4083 O O . MET A 1 512 ? 6.098 -6.211 -28.499 1.00 97.88 512 MET A O 1
ATOM 4087 N N . MET A 1 513 ? 6.215 -4.334 -29.756 1.00 98.50 513 MET A N 1
ATOM 4088 C CA . MET A 1 513 ? 6.909 -3.470 -28.801 1.00 98.50 513 MET A CA 1
ATOM 4089 C C . MET A 1 513 ? 6.047 -2.238 -28.498 1.00 98.50 513 MET A C 1
ATOM 4091 O O . MET A 1 513 ? 5.653 -1.509 -29.412 1.00 98.50 513 MET A O 1
ATOM 4095 N N . GLY A 1 514 ? 5.746 -2.014 -27.221 1.00 98.50 514 GLY A N 1
ATOM 4096 C CA . GLY A 1 514 ? 4.972 -0.877 -26.734 1.00 98.50 514 GLY A CA 1
ATOM 4097 C C . GLY A 1 514 ? 5.774 0.425 -26.677 1.00 98.50 514 GLY A C 1
ATOM 4098 O O . GLY A 1 514 ? 6.993 0.453 -26.853 1.00 98.50 514 GLY A O 1
ATOM 4099 N N . SER A 1 515 ? 5.073 1.528 -26.418 1.00 98.75 515 SER A N 1
ATOM 4100 C CA . SER A 1 515 ? 5.692 2.848 -26.245 1.00 98.75 515 SER A CA 1
ATOM 4101 C C . SER A 1 515 ? 6.541 2.907 -24.971 1.00 98.75 515 SER A C 1
ATOM 4103 O O . SER A 1 515 ? 6.327 2.129 -24.049 1.00 98.75 515 SER A O 1
ATOM 4105 N N . ASP A 1 516 ? 7.488 3.844 -24.887 1.00 98.81 516 ASP A N 1
ATOM 4106 C CA . ASP A 1 516 ? 8.318 4.089 -23.692 1.00 98.81 516 ASP A CA 1
ATOM 4107 C C . ASP A 1 516 ? 9.188 2.897 -23.239 1.00 98.81 516 ASP A C 1
ATOM 4109 O O . ASP A 1 516 ? 9.719 2.919 -22.129 1.00 98.81 516 ASP A O 1
ATOM 4113 N N . LEU A 1 517 ? 9.338 1.860 -24.072 1.00 98.69 517 LEU A N 1
ATOM 4114 C CA . LEU A 1 517 ? 9.862 0.555 -23.657 1.00 98.69 517 LEU A CA 1
ATOM 4115 C C . LEU A 1 517 ? 11.221 0.634 -22.941 1.00 98.69 517 LEU A C 1
ATOM 4117 O O . LEU A 1 517 ? 11.366 -0.002 -21.905 1.00 98.69 517 LEU A O 1
ATOM 4121 N N . PHE A 1 518 ? 12.157 1.451 -23.434 1.00 98.75 518 PHE A N 1
ATOM 4122 C CA . PHE A 1 518 ? 13.462 1.719 -22.812 1.00 98.75 518 PHE A CA 1
ATOM 4123 C C . PHE A 1 518 ? 13.700 3.219 -22.575 1.00 98.75 518 PHE A C 1
ATOM 4125 O O . PHE A 1 518 ? 14.843 3.686 -22.529 1.00 98.75 518 PHE A O 1
ATOM 4132 N N . LYS A 1 519 ? 12.627 4.008 -22.425 1.00 98.81 519 LYS A N 1
ATOM 4133 C CA . LYS A 1 519 ? 12.750 5.440 -22.127 1.00 98.81 519 LYS A CA 1
ATOM 4134 C C . LYS A 1 519 ? 13.538 5.641 -20.838 1.00 98.81 519 LYS A C 1
ATOM 4136 O O . LYS A 1 519 ? 13.182 5.072 -19.818 1.00 98.81 519 LYS A O 1
ATOM 4141 N N . GLY A 1 520 ? 14.557 6.492 -20.846 1.00 98.69 520 GLY A N 1
ATOM 4142 C CA . GLY A 1 520 ? 15.373 6.795 -19.673 1.00 98.69 520 GLY A CA 1
ATOM 4143 C C . GLY A 1 520 ? 16.371 5.697 -19.299 1.00 98.69 520 GLY A C 1
ATOM 4144 O O . GLY A 1 520 ? 16.919 5.741 -18.197 1.00 98.69 520 GLY A O 1
ATOM 4145 N N . ALA A 1 521 ? 16.638 4.729 -20.185 1.00 98.56 521 ALA A N 1
ATOM 4146 C CA . ALA A 1 521 ? 17.741 3.776 -20.045 1.00 98.56 521 ALA A CA 1
ATOM 4147 C C . ALA A 1 521 ? 19.096 4.488 -20.256 1.00 98.56 521 ALA A C 1
ATOM 4149 O O . ALA A 1 521 ? 19.785 4.320 -21.261 1.00 98.56 521 ALA A O 1
ATOM 4150 N N . ALA A 1 522 ? 19.460 5.347 -19.302 1.00 98.12 522 ALA A N 1
ATOM 4151 C CA . ALA A 1 522 ? 20.512 6.352 -19.443 1.00 98.12 522 ALA A CA 1
ATOM 4152 C C . ALA A 1 522 ? 21.908 5.777 -19.738 1.00 98.12 522 ALA A C 1
ATOM 4154 O O . ALA A 1 522 ? 22.727 6.471 -20.343 1.00 98.12 522 ALA A O 1
ATOM 4155 N N . LYS A 1 523 ? 22.182 4.534 -19.317 1.00 98.44 523 LYS A N 1
ATOM 4156 C CA . LYS A 1 523 ? 23.456 3.833 -19.543 1.00 98.44 523 LYS A CA 1
ATOM 4157 C C . LYS A 1 523 ? 23.439 2.845 -20.711 1.00 98.44 523 LYS A C 1
ATOM 4159 O O . LYS A 1 523 ? 24.440 2.166 -20.913 1.00 98.44 523 LYS A O 1
ATOM 4164 N N . LEU A 1 524 ? 22.352 2.772 -21.478 1.00 98.44 524 LEU A N 1
ATOM 4165 C CA . LEU A 1 524 ? 22.247 1.837 -22.593 1.00 98.44 524 LEU A CA 1
ATOM 4166 C C . LEU A 1 524 ? 23.218 2.245 -23.708 1.00 98.44 524 LEU A C 1
ATOM 4168 O O . LEU A 1 524 ? 23.114 3.342 -24.254 1.00 98.44 524 LEU A O 1
ATOM 4172 N N . GLU A 1 525 ? 24.164 1.367 -24.032 1.00 97.31 525 GLU A N 1
ATOM 4173 C CA . GLU A 1 525 ? 25.213 1.591 -25.033 1.00 97.31 525 GLU A CA 1
ATOM 4174 C C . GLU A 1 525 ? 24.908 0.907 -26.368 1.00 97.31 525 GLU A C 1
ATOM 4176 O O . GLU A 1 525 ? 25.310 1.418 -27.413 1.00 97.31 525 GLU A O 1
ATOM 4181 N N . SER A 1 526 ? 24.194 -0.225 -26.345 1.00 96.56 526 SER A N 1
ATOM 4182 C CA . SER A 1 526 ? 23.806 -0.969 -27.548 1.00 96.56 526 SER A CA 1
ATOM 4183 C C . SER A 1 526 ? 22.444 -1.646 -27.400 1.00 96.56 526 SER A C 1
ATOM 4185 O O . SER A 1 526 ? 22.039 -2.059 -26.313 1.00 96.56 526 SER A O 1
ATOM 4187 N N . ILE A 1 527 ? 21.729 -1.767 -28.516 1.00 97.94 527 ILE A N 1
ATOM 4188 C CA . ILE A 1 527 ? 20.454 -2.477 -28.592 1.00 97.94 527 ILE A CA 1
ATOM 4189 C C . ILE A 1 527 ? 20.306 -3.146 -29.958 1.00 97.94 527 ILE A C 1
ATOM 4191 O O . ILE A 1 527 ? 20.570 -2.524 -30.989 1.00 97.94 527 ILE A O 1
ATOM 4195 N N . LYS A 1 528 ? 19.875 -4.410 -29.968 1.00 97.88 528 LYS A N 1
ATOM 4196 C CA . LYS A 1 528 ? 19.449 -5.118 -31.181 1.00 97.88 528 LYS A CA 1
ATOM 4197 C C . LYS A 1 528 ? 17.930 -5.207 -31.213 1.00 97.88 528 LYS A C 1
ATOM 4199 O O . LYS A 1 528 ? 17.316 -5.608 -30.225 1.00 97.88 528 LYS A O 1
ATOM 4204 N N . ILE A 1 529 ? 17.351 -4.841 -32.351 1.00 97.50 529 ILE A N 1
ATOM 4205 C CA . ILE A 1 529 ? 15.913 -4.924 -32.618 1.00 97.50 529 ILE A CA 1
ATOM 4206 C C . ILE A 1 529 ? 15.617 -6.083 -33.583 1.00 97.50 529 ILE A C 1
ATOM 4208 O O . ILE A 1 529 ? 16.471 -6.376 -34.425 1.00 97.50 529 ILE A O 1
ATOM 4212 N N . PRO A 1 530 ? 14.427 -6.706 -33.520 1.00 97.88 530 PRO A N 1
ATOM 4213 C CA . PRO A 1 530 ? 14.084 -7.824 -34.397 1.00 97.88 530 PRO A CA 1
ATOM 4214 C C . PRO A 1 530 ? 14.051 -7.420 -35.875 1.00 97.88 530 PRO A C 1
ATOM 4216 O O . PRO A 1 530 ? 13.557 -6.342 -36.221 1.00 97.88 530 PRO A O 1
ATOM 4219 N N . SER A 1 531 ? 14.508 -8.304 -36.762 1.00 97.00 531 SER A N 1
ATOM 4220 C CA . SER A 1 531 ? 14.618 -8.090 -38.215 1.00 97.00 531 SER A CA 1
ATOM 4221 C C . SER A 1 531 ? 13.294 -7.741 -38.908 1.00 97.00 531 SER A C 1
ATOM 4223 O O . SER A 1 531 ? 13.268 -7.046 -39.929 1.00 97.00 531 SER A O 1
ATOM 4225 N N . HIS A 1 532 ? 12.178 -8.188 -38.336 1.00 96.88 532 HIS A N 1
ATOM 4226 C CA . HIS A 1 532 ? 10.827 -7.999 -38.853 1.00 96.88 532 HIS A CA 1
ATOM 4227 C C . HIS A 1 532 ? 10.119 -6.748 -38.285 1.00 96.88 532 HIS A C 1
ATOM 4229 O O . HIS A 1 532 ? 8.935 -6.530 -38.551 1.00 96.88 532 HIS A O 1
ATOM 4235 N N . THR A 1 533 ? 10.829 -5.902 -37.527 1.00 98.12 533 THR A N 1
ATOM 4236 C CA . THR A 1 533 ? 10.284 -4.659 -36.957 1.00 98.12 533 THR A CA 1
ATOM 4237 C C . THR A 1 533 ? 9.816 -3.701 -38.056 1.00 98.12 533 THR A C 1
ATOM 4239 O O . THR A 1 533 ? 10.590 -3.315 -38.927 1.00 98.12 533 THR A O 1
ATOM 4242 N N . THR A 1 534 ? 8.555 -3.259 -37.987 1.00 97.81 534 THR A N 1
ATOM 4243 C CA . THR A 1 534 ? 7.957 -2.327 -38.969 1.00 97.81 534 THR A CA 1
ATOM 4244 C C . THR A 1 534 ? 7.817 -0.892 -38.460 1.00 97.81 534 THR A C 1
ATOM 4246 O O . THR A 1 534 ? 7.659 0.035 -39.256 1.00 97.81 534 THR A O 1
ATOM 4249 N N . LYS A 1 535 ? 7.890 -0.674 -37.145 1.00 98.44 535 LYS A N 1
ATOM 4250 C CA . LYS A 1 535 ? 7.817 0.648 -36.515 1.00 98.44 535 LYS A CA 1
ATOM 4251 C C . LYS A 1 535 ? 8.718 0.685 -35.283 1.00 98.44 535 LYS A C 1
ATOM 4253 O O . LYS A 1 535 ? 8.641 -0.210 -34.447 1.00 98.44 535 LYS A O 1
ATOM 4258 N N . ILE A 1 536 ? 9.503 1.753 -35.141 1.00 98.62 536 ILE A N 1
ATOM 4259 C CA . ILE A 1 536 ? 10.106 2.104 -33.849 1.00 98.62 536 ILE A CA 1
ATOM 4260 C C . ILE A 1 536 ? 9.011 2.730 -32.971 1.00 98.62 536 ILE A C 1
ATOM 4262 O O . ILE A 1 536 ? 8.384 3.698 -33.418 1.00 98.62 536 ILE A O 1
ATOM 4266 N N . PRO A 1 537 ? 8.741 2.207 -31.760 1.00 98.69 537 PRO A N 1
ATOM 4267 C CA . PRO A 1 537 ? 7.689 2.732 -30.893 1.00 98.69 537 PRO A CA 1
ATOM 4268 C C . PRO A 1 537 ? 7.897 4.193 -30.478 1.00 98.69 537 PRO A C 1
ATOM 4270 O O . PRO A 1 537 ? 9.001 4.742 -30.539 1.00 98.69 537 PRO A O 1
ATOM 4273 N N . ASP A 1 538 ? 6.824 4.826 -30.008 1.00 98.88 538 ASP A N 1
ATOM 4274 C CA . ASP A 1 538 ? 6.908 6.183 -29.473 1.00 98.88 538 ASP A CA 1
ATOM 4275 C C . ASP A 1 538 ? 7.737 6.171 -28.181 1.00 98.88 538 ASP A C 1
ATOM 4277 O O . ASP A 1 538 ? 7.556 5.303 -27.326 1.00 98.88 538 ASP A O 1
ATOM 4281 N N . ARG A 1 539 ? 8.657 7.131 -28.037 1.00 98.88 539 ARG A N 1
ATOM 4282 C CA . ARG A 1 539 ? 9.583 7.264 -26.898 1.00 98.88 539 ARG A CA 1
ATOM 4283 C C . ARG A 1 539 ? 10.407 6.003 -26.602 1.00 98.88 539 ARG A C 1
ATOM 4285 O O . ARG A 1 539 ? 10.864 5.830 -25.479 1.00 98.88 539 ARG A O 1
ATOM 4292 N N . PHE A 1 540 ? 10.613 5.134 -27.594 1.00 98.75 540 PHE A N 1
ATOM 4293 C CA . PHE A 1 540 ? 11.285 3.839 -27.443 1.00 98.75 540 PHE A CA 1
ATOM 4294 C C . PHE A 1 540 ? 12.624 3.925 -26.693 1.00 98.75 540 PHE A C 1
ATOM 4296 O O . PHE A 1 540 ? 12.827 3.188 -25.732 1.00 98.75 540 PHE A O 1
ATOM 4303 N N . LEU A 1 541 ? 13.491 4.855 -27.101 1.00 98.62 541 LEU A N 1
ATOM 4304 C CA . LEU A 1 541 ? 14.827 5.104 -26.550 1.00 98.62 541 LEU A CA 1
ATOM 4305 C C . LEU A 1 541 ? 15.012 6.584 -26.172 1.00 98.62 541 LEU A C 1
ATOM 4307 O O . LEU A 1 541 ? 16.122 7.114 -26.241 1.00 98.62 541 LEU A O 1
ATOM 4311 N N . GLU A 1 542 ? 13.924 7.275 -25.805 1.00 98.75 542 GLU A N 1
ATOM 4312 C CA . GLU A 1 542 ? 14.014 8.658 -25.318 1.00 98.75 542 GLU A CA 1
ATOM 4313 C C . GLU A 1 542 ? 14.972 8.711 -24.117 1.00 98.75 542 GLU A C 1
ATOM 4315 O O . GLU A 1 542 ? 14.822 7.932 -23.180 1.00 98.75 542 GLU A O 1
ATOM 4320 N N . ASP A 1 543 ? 15.942 9.626 -24.135 1.00 98.69 543 ASP A N 1
ATOM 4321 C CA . ASP A 1 543 ? 16.928 9.832 -23.062 1.00 98.69 543 ASP A CA 1
ATOM 4322 C C . ASP A 1 543 ? 17.909 8.649 -22.843 1.00 98.69 543 ASP A C 1
ATOM 4324 O O . ASP A 1 543 ? 18.496 8.498 -21.767 1.00 98.69 543 ASP A O 1
ATOM 4328 N N . ALA A 1 544 ? 18.151 7.824 -23.871 1.00 98.44 544 ALA A N 1
ATOM 4329 C CA . ALA A 1 544 ? 19.238 6.833 -23.894 1.00 98.44 544 ALA A CA 1
ATOM 4330 C C . ALA A 1 544 ? 20.606 7.509 -24.144 1.00 98.44 544 ALA A C 1
ATOM 4332 O O . ALA A 1 544 ? 21.210 7.409 -25.216 1.00 98.44 544 ALA A O 1
ATOM 4333 N N . TYR A 1 545 ? 21.089 8.252 -23.145 1.00 98.00 545 TYR A N 1
ATOM 4334 C CA . TYR A 1 545 ? 22.196 9.204 -23.290 1.00 98.00 545 TYR A CA 1
ATOM 4335 C C . TYR A 1 545 ? 23.546 8.607 -23.709 1.00 98.00 545 TYR A C 1
ATOM 4337 O O . TYR A 1 545 ? 24.398 9.367 -24.178 1.00 98.00 545 TYR A O 1
ATOM 4345 N N . LEU A 1 546 ? 23.778 7.300 -23.548 1.00 98.12 546 LEU A N 1
ATOM 4346 C CA . LEU A 1 546 ? 25.030 6.634 -23.938 1.00 98.12 546 LEU A CA 1
ATOM 4347 C C . LEU A 1 546 ? 24.951 5.836 -25.247 1.00 98.12 546 LEU A C 1
ATOM 4349 O O . LEU A 1 546 ? 25.996 5.390 -25.721 1.00 98.12 546 LEU A O 1
ATOM 4353 N N . LEU A 1 547 ? 23.779 5.735 -25.881 1.00 98.00 547 LEU A N 1
ATOM 4354 C CA . LEU A 1 547 ? 23.598 4.973 -27.118 1.00 98.00 547 LEU A CA 1
ATOM 4355 C C . LEU A 1 547 ? 24.312 5.678 -28.279 1.00 98.00 547 LEU A C 1
ATOM 4357 O O . LEU A 1 547 ? 23.927 6.789 -28.645 1.00 98.00 547 LEU A O 1
ATOM 4361 N N . ARG A 1 548 ? 25.366 5.063 -28.834 1.00 94.25 548 ARG A N 1
ATOM 4362 C CA . ARG A 1 548 ? 26.226 5.676 -29.877 1.00 94.25 548 ARG A CA 1
ATOM 4363 C C . ARG A 1 548 ? 25.885 5.245 -31.294 1.00 94.25 548 ARG A C 1
ATOM 4365 O O . ARG A 1 548 ? 26.100 6.012 -32.231 1.00 94.25 548 ARG A O 1
ATOM 4372 N N . GLU A 1 549 ? 25.362 4.038 -31.435 1.00 94.19 549 GLU A N 1
ATOM 4373 C CA . GLU A 1 549 ? 24.942 3.453 -32.699 1.00 94.19 549 GLU A CA 1
ATOM 4374 C C . GLU A 1 549 ? 23.699 2.594 -32.478 1.00 94.19 549 GLU A C 1
ATOM 4376 O O . GLU A 1 549 ? 23.465 2.073 -31.387 1.00 94.19 549 GLU A O 1
ATOM 4381 N N . ILE A 1 550 ? 22.890 2.468 -33.522 1.00 95.88 550 ILE A N 1
ATOM 4382 C CA . ILE A 1 550 ? 21.746 1.565 -33.559 1.00 95.88 550 ILE A CA 1
ATOM 4383 C C . ILE A 1 550 ? 21.601 1.037 -34.982 1.00 95.88 550 ILE A C 1
ATOM 4385 O O . ILE A 1 550 ? 21.637 1.807 -35.943 1.00 95.88 550 ILE A O 1
ATOM 4389 N N . ASN A 1 551 ? 21.432 -0.276 -35.117 1.00 94.94 551 ASN A N 1
ATOM 4390 C CA . ASN A 1 551 ? 21.099 -0.886 -36.396 1.00 94.94 551 ASN A CA 1
ATOM 4391 C C . ASN A 1 551 ? 19.579 -0.830 -36.598 1.00 94.94 551 ASN A C 1
ATOM 4393 O O . ASN A 1 551 ? 18.840 -1.604 -35.988 1.00 94.94 551 ASN A O 1
ATOM 4397 N N . LEU A 1 552 ? 19.111 0.104 -37.427 1.00 97.00 552 LEU A N 1
ATOM 4398 C CA . LEU A 1 552 ? 17.707 0.185 -37.818 1.00 97.00 552 LEU A CA 1
ATOM 4399 C C . LEU A 1 552 ? 17.459 -0.754 -39.006 1.00 97.00 552 LEU A C 1
ATOM 4401 O O . LEU A 1 552 ? 17.978 -0.531 -40.096 1.00 97.00 552 LEU A O 1
ATOM 4405 N N . VAL A 1 553 ? 16.663 -1.803 -38.794 1.00 97.38 553 VAL A N 1
ATOM 4406 C CA . VAL A 1 553 ? 16.398 -2.837 -39.807 1.00 97.38 553 VAL A CA 1
ATOM 4407 C C . VAL A 1 553 ? 15.577 -2.297 -40.980 1.00 97.38 553 VAL A C 1
ATOM 4409 O O . VAL A 1 553 ? 14.683 -1.472 -40.797 1.00 97.38 553 VAL A O 1
ATOM 4412 N N . ASP A 1 554 ? 15.845 -2.809 -42.184 1.00 97.31 554 ASP A N 1
ATOM 4413 C CA . ASP A 1 554 ? 15.318 -2.276 -43.452 1.00 97.31 554 ASP A CA 1
ATOM 4414 C C . ASP A 1 554 ? 13.783 -2.206 -43.535 1.00 97.31 554 ASP A C 1
ATOM 4416 O O . ASP A 1 554 ? 13.265 -1.352 -44.248 1.00 97.31 554 ASP A O 1
ATOM 4420 N N . ASN A 1 555 ? 13.062 -3.063 -42.802 1.00 97.44 555 ASN A N 1
ATOM 4421 C CA . ASN A 1 555 ? 11.597 -3.177 -42.834 1.00 97.44 555 ASN A CA 1
ATOM 4422 C C . ASN A 1 555 ? 10.849 -2.064 -42.074 1.00 97.44 555 ASN A C 1
ATOM 4424 O O . ASN A 1 555 ? 9.618 -1.988 -42.151 1.00 97.44 555 ASN A O 1
ATOM 4428 N N . ILE A 1 556 ? 11.557 -1.217 -41.322 1.00 98.62 556 ILE A N 1
ATOM 4429 C CA . ILE A 1 556 ? 10.943 -0.139 -40.544 1.00 98.62 556 ILE A CA 1
ATOM 4430 C C . ILE A 1 556 ? 10.373 0.922 -41.489 1.00 98.62 556 ILE A C 1
ATOM 4432 O O . ILE A 1 556 ? 11.104 1.549 -42.247 1.00 98.62 556 ILE A O 1
ATOM 4436 N N . LYS A 1 557 ? 9.070 1.184 -41.367 1.00 98.62 557 LYS A N 1
ATOM 4437 C CA . LYS A 1 557 ? 8.329 2.196 -42.134 1.00 98.62 557 LYS A CA 1
ATOM 4438 C C . LYS A 1 557 ? 8.167 3.518 -41.398 1.00 98.62 557 LYS A C 1
ATOM 4440 O O . LYS A 1 557 ? 8.022 4.563 -42.030 1.00 98.62 557 LYS A O 1
ATOM 4445 N N . VAL A 1 558 ? 8.175 3.478 -40.065 1.00 98.81 558 VAL A N 1
ATOM 4446 C CA . VAL A 1 558 ? 7.921 4.650 -39.219 1.00 98.81 558 VAL A CA 1
ATOM 4447 C C . VAL A 1 558 ? 8.896 4.700 -38.046 1.00 98.81 558 VAL A C 1
ATOM 4449 O O . VAL A 1 558 ? 9.004 3.737 -37.283 1.00 98.81 558 VAL A O 1
ATOM 4452 N N . ILE A 1 559 ? 9.547 5.850 -37.855 1.00 98.81 559 ILE A N 1
ATOM 4453 C CA . ILE A 1 559 ? 10.170 6.206 -36.573 1.00 98.81 559 ILE A CA 1
ATOM 4454 C C . ILE A 1 559 ? 9.118 6.921 -35.727 1.00 98.81 559 ILE A C 1
ATOM 4456 O O . ILE A 1 559 ? 8.647 7.984 -36.125 1.00 98.81 559 ILE A O 1
ATOM 4460 N N . GLY A 1 560 ? 8.722 6.326 -34.597 1.00 98.69 560 GLY A N 1
ATOM 4461 C CA . GLY A 1 560 ? 7.682 6.844 -33.706 1.00 98.69 560 GLY A CA 1
ATOM 4462 C C . GLY A 1 560 ? 8.039 8.159 -33.013 1.00 98.69 560 GLY A C 1
ATOM 4463 O O . GLY A 1 560 ? 9.190 8.608 -33.013 1.00 98.69 560 GLY A O 1
ATOM 4464 N N . LYS A 1 561 ? 7.031 8.784 -32.395 1.00 98.88 561 LYS A N 1
ATOM 4465 C CA . LYS A 1 561 ? 7.165 10.100 -31.757 1.00 98.88 561 LYS A CA 1
ATOM 4466 C C . LYS A 1 561 ? 8.227 10.054 -30.665 1.00 98.88 561 LYS A C 1
ATOM 4468 O O . LYS A 1 561 ? 8.107 9.260 -29.736 1.00 98.88 561 LYS A O 1
ATOM 4473 N N . ALA A 1 562 ? 9.244 10.908 -30.755 1.00 98.75 562 ALA A N 1
ATOM 4474 C CA . ALA A 1 562 ? 10.396 10.921 -29.850 1.00 98.75 562 ALA A CA 1
ATOM 4475 C C . ALA A 1 562 ? 11.117 9.559 -29.705 1.00 98.75 562 ALA A C 1
ATOM 4477 O O . ALA A 1 562 ? 11.756 9.312 -28.685 1.00 98.75 562 ALA A O 1
ATOM 4478 N N . GLY A 1 563 ? 11.014 8.668 -30.700 1.00 98.44 563 GLY A N 1
ATOM 4479 C CA . GLY A 1 563 ? 11.512 7.290 -30.613 1.00 98.44 563 GLY A CA 1
ATOM 4480 C C . GLY A 1 563 ? 13.015 7.176 -30.333 1.00 98.44 563 GLY A C 1
ATOM 4481 O O . GLY A 1 563 ? 13.424 6.277 -29.606 1.00 98.44 563 GLY A O 1
ATOM 4482 N N . LEU A 1 564 ? 13.820 8.103 -30.859 1.00 98.56 564 LEU A N 1
ATOM 4483 C CA . LEU A 1 564 ? 15.280 8.181 -30.713 1.00 98.56 564 LEU A CA 1
ATOM 4484 C C . LEU A 1 564 ? 15.700 9.587 -30.245 1.00 98.56 564 LEU A C 1
ATOM 4486 O O . LEU A 1 564 ? 16.687 10.159 -30.715 1.00 98.56 564 LEU A O 1
ATOM 4490 N N . LYS A 1 565 ? 14.910 10.184 -29.349 1.00 98.69 565 LYS A N 1
ATOM 4491 C CA . LYS A 1 565 ? 15.165 11.517 -28.794 1.00 98.69 565 LYS A CA 1
ATOM 4492 C C . LYS A 1 565 ? 16.278 11.482 -27.737 1.00 98.69 565 LYS A C 1
ATOM 4494 O O . LYS A 1 565 ? 16.293 10.600 -26.886 1.00 98.69 565 LYS A O 1
ATOM 4499 N N . ASN A 1 566 ? 17.139 12.502 -27.727 1.00 98.56 566 ASN A N 1
ATOM 4500 C CA . ASN A 1 566 ? 18.177 12.731 -26.712 1.00 98.56 566 ASN A CA 1
ATOM 4501 C C . ASN A 1 566 ? 19.152 11.548 -26.510 1.00 98.56 566 ASN A C 1
ATOM 4503 O O . ASN A 1 566 ? 19.517 11.213 -25.383 1.00 98.56 566 ASN A O 1
ATOM 4507 N N . THR A 1 567 ? 19.605 10.927 -27.597 1.00 98.31 567 THR A N 1
ATOM 4508 C CA . THR A 1 567 ? 20.632 9.872 -27.570 1.00 98.31 567 THR A CA 1
ATOM 4509 C C . THR A 1 567 ? 22.037 10.427 -27.868 1.00 98.31 567 THR A C 1
ATOM 4511 O O . THR A 1 567 ? 22.222 11.623 -28.122 1.00 98.31 567 THR A O 1
ATOM 4514 N N . SER A 1 568 ? 23.052 9.556 -27.848 1.00 96.75 568 SER A N 1
ATOM 4515 C CA . SER A 1 568 ? 24.440 9.873 -28.228 1.00 96.75 568 SER A CA 1
ATOM 4516 C C . SER A 1 568 ? 24.803 9.420 -29.652 1.00 96.75 568 SER A C 1
ATOM 4518 O O . SER A 1 568 ? 25.997 9.309 -29.950 1.00 96.75 568 SER A O 1
ATOM 4520 N N . LEU A 1 569 ? 23.815 9.173 -30.524 1.00 97.44 569 LEU A N 1
ATOM 4521 C CA . LEU A 1 569 ? 24.048 8.707 -31.894 1.00 97.44 569 LEU A CA 1
ATOM 4522 C C . LEU A 1 569 ? 25.012 9.634 -32.643 1.00 97.44 569 LEU A C 1
ATOM 4524 O O . LEU A 1 569 ? 24.851 10.854 -32.611 1.00 97.44 569 LEU A O 1
ATOM 4528 N N . THR A 1 570 ? 26.010 9.055 -33.315 1.00 96.31 570 THR A N 1
ATOM 4529 C CA . THR A 1 570 ? 27.007 9.805 -34.105 1.00 96.31 570 THR A CA 1
ATOM 4530 C C . THR A 1 570 ? 26.669 9.847 -35.589 1.00 96.31 570 THR A C 1
ATOM 4532 O O . THR A 1 570 ? 26.915 10.850 -36.257 1.00 96.31 570 THR A O 1
ATOM 4535 N N . SER A 1 571 ? 26.068 8.780 -36.103 1.00 95.81 571 SER A N 1
ATOM 4536 C CA . SER A 1 571 ? 25.547 8.680 -37.462 1.00 95.81 571 SER A CA 1
ATOM 4537 C C . SER A 1 571 ? 24.338 7.754 -37.471 1.00 95.81 571 SER A C 1
ATOM 4539 O O . SER A 1 571 ? 24.214 6.890 -36.601 1.00 95.81 571 SER A O 1
ATOM 4541 N N . VAL A 1 572 ? 23.439 7.947 -38.432 1.00 96.69 572 VAL A N 1
ATOM 4542 C CA . VAL A 1 572 ? 22.275 7.075 -38.623 1.00 96.69 572 VAL A CA 1
ATOM 4543 C C . VAL A 1 572 ? 22.104 6.775 -40.106 1.00 96.69 572 VAL A C 1
ATOM 4545 O O . VAL A 1 572 ? 22.097 7.688 -40.931 1.00 96.69 572 VAL A O 1
ATOM 4548 N N . ILE A 1 573 ? 21.929 5.495 -40.431 1.00 97.38 573 ILE A N 1
ATOM 4549 C CA . ILE A 1 573 ? 21.455 5.040 -41.739 1.00 97.38 573 ILE A CA 1
ATOM 4550 C C . ILE A 1 573 ? 19.963 4.758 -41.595 1.00 97.38 573 ILE A C 1
ATOM 4552 O O . ILE A 1 573 ? 19.566 3.952 -40.753 1.00 97.38 573 ILE A O 1
ATOM 4556 N N . LEU A 1 574 ? 19.131 5.470 -42.357 1.00 98.06 574 LEU A N 1
ATOM 4557 C CA . LEU A 1 574 ? 17.689 5.271 -42.305 1.00 98.06 574 LEU A CA 1
ATOM 4558 C C . LEU A 1 574 ? 17.297 3.959 -43.019 1.00 98.06 574 LEU A C 1
ATOM 4560 O O . LEU A 1 574 ? 17.868 3.647 -44.065 1.00 98.06 574 LEU A O 1
ATOM 4564 N N . PRO A 1 575 ? 16.318 3.206 -42.484 1.00 98.12 575 PRO A N 1
ATOM 4565 C CA . PRO A 1 575 ? 15.807 1.974 -43.089 1.00 98.12 575 PRO A CA 1
ATOM 4566 C C . PRO A 1 575 ? 15.349 2.146 -44.534 1.00 98.12 575 PRO A C 1
ATOM 4568 O O . PRO A 1 575 ? 14.725 3.153 -44.869 1.00 98.12 575 PRO A O 1
ATOM 4571 N N . LYS A 1 576 ? 15.567 1.132 -45.381 1.00 97.88 576 LYS A N 1
ATOM 4572 C CA . LYS A 1 576 ? 15.151 1.173 -46.797 1.00 97.88 576 LYS A CA 1
ATOM 4573 C C . LYS A 1 576 ? 13.658 1.430 -46.989 1.00 97.88 576 LYS A C 1
ATOM 4575 O O . LYS A 1 576 ? 13.295 2.193 -47.883 1.00 97.88 576 LYS A O 1
ATOM 4580 N N . GLU A 1 577 ? 12.807 0.845 -46.148 1.00 98.38 577 GLU A N 1
ATOM 4581 C CA . GLU A 1 577 ? 11.348 0.986 -46.225 1.00 98.38 577 GLU A CA 1
ATOM 4582 C C . GLU A 1 577 ? 10.795 2.192 -45.450 1.00 98.38 577 GLU A C 1
ATOM 4584 O O . GLU A 1 577 ? 9.577 2.349 -45.375 1.00 98.38 577 GLU A O 1
ATOM 4589 N N . LEU A 1 578 ? 11.647 3.059 -44.886 1.00 98.75 578 LEU A N 1
ATOM 4590 C CA . LEU A 1 578 ? 11.192 4.174 -44.058 1.00 98.75 578 LEU A CA 1
ATOM 4591 C C . LEU A 1 578 ? 10.397 5.195 -44.883 1.00 98.75 578 LEU A C 1
ATOM 4593 O O . LEU A 1 578 ? 10.915 5.759 -45.841 1.00 98.75 578 LEU A O 1
ATOM 4597 N N . GLU A 1 579 ? 9.161 5.481 -44.472 1.00 98.56 579 GLU A N 1
ATOM 4598 C CA . GLU A 1 579 ? 8.276 6.453 -45.126 1.00 98.56 579 GLU A CA 1
ATOM 4599 C C . GLU A 1 579 ? 8.084 7.723 -44.287 1.00 98.56 579 GLU A C 1
ATOM 4601 O O . GLU A 1 579 ? 7.863 8.805 -44.837 1.00 98.56 579 GLU A O 1
ATOM 4606 N N . THR A 1 580 ? 8.128 7.620 -42.953 1.00 98.69 580 THR A N 1
ATOM 4607 C CA . THR A 1 580 ? 7.803 8.740 -42.053 1.00 98.69 580 THR A CA 1
ATOM 4608 C C . THR A 1 580 ? 8.680 8.775 -40.804 1.00 98.69 580 THR A C 1
ATOM 4610 O O . THR A 1 580 ? 8.878 7.764 -40.128 1.00 98.69 580 THR A O 1
ATOM 4613 N N . ILE A 1 581 ? 9.144 9.976 -40.459 1.00 98.81 581 ILE A N 1
ATOM 4614 C CA . ILE A 1 581 ? 9.737 10.295 -39.157 1.00 98.81 581 ILE A CA 1
ATOM 4615 C C . ILE A 1 581 ? 8.742 11.177 -38.401 1.00 98.81 581 ILE A C 1
ATOM 4617 O O . ILE A 1 581 ? 8.415 12.271 -38.860 1.00 98.81 581 ILE A O 1
ATOM 4621 N N . GLU A 1 582 ? 8.229 10.672 -37.278 1.00 98.81 582 GLU A N 1
ATOM 4622 C CA . GLU A 1 582 ? 7.238 11.351 -36.438 1.00 98.81 582 GLU A CA 1
ATOM 4623 C C . GLU A 1 582 ? 7.846 12.469 -35.576 1.00 98.81 582 GLU A C 1
ATOM 4625 O O . GLU A 1 582 ? 9.069 12.606 -35.476 1.00 98.81 582 GLU A O 1
ATOM 4630 N N . ASP A 1 583 ? 6.978 13.258 -34.925 1.00 98.81 583 ASP A N 1
ATOM 4631 C CA . ASP A 1 583 ? 7.382 14.407 -34.110 1.00 98.81 583 ASP A CA 1
ATOM 4632 C C . ASP A 1 583 ? 8.543 14.052 -33.169 1.00 98.81 583 ASP A C 1
ATOM 4634 O O . ASP A 1 583 ? 8.485 13.064 -32.432 1.00 98.81 583 ASP A O 1
ATOM 4638 N N . TYR A 1 584 ? 9.574 14.894 -33.128 1.00 98.75 584 TYR A N 1
ATOM 4639 C CA . TYR A 1 584 ? 10.752 14.711 -32.270 1.00 98.75 584 TYR A CA 1
ATOM 4640 C C . TYR A 1 584 ? 11.550 13.408 -32.486 1.00 98.75 584 TYR A C 1
ATOM 4642 O O . TYR A 1 584 ? 12.379 13.085 -31.635 1.00 98.75 584 TYR A O 1
ATOM 4650 N N . GLY A 1 585 ? 11.330 12.656 -33.574 1.00 98.44 585 GLY A N 1
ATOM 4651 C CA . GLY A 1 585 ? 11.888 11.311 -33.778 1.00 98.44 585 GLY A CA 1
ATOM 4652 C C . GLY A 1 585 ? 13.384 11.169 -33.462 1.00 98.44 585 GLY A C 1
ATOM 4653 O O . GLY A 1 585 ? 13.763 10.234 -32.768 1.00 98.44 585 GLY A O 1
ATOM 4654 N N . PHE A 1 586 ? 14.200 12.137 -33.882 1.00 98.62 586 PHE A N 1
ATOM 4655 C CA . PHE A 1 586 ? 15.641 12.261 -33.628 1.00 98.62 586 PHE A CA 1
ATOM 4656 C C . PHE A 1 586 ? 16.007 13.586 -32.932 1.00 98.62 586 PHE A C 1
ATOM 4658 O O . PHE A 1 586 ? 17.104 14.113 -33.140 1.00 98.62 586 PHE A O 1
ATOM 4665 N N . PHE A 1 587 ? 15.102 14.169 -32.145 1.00 98.69 587 PHE A N 1
ATOM 4666 C CA . PHE A 1 587 ? 15.339 15.463 -31.504 1.00 98.69 587 PHE A CA 1
ATOM 4667 C C . PHE A 1 587 ? 16.474 15.385 -30.475 1.00 98.69 587 PHE A C 1
ATOM 4669 O O . PHE A 1 587 ? 16.533 14.450 -29.680 1.00 98.69 587 PHE A O 1
ATOM 4676 N N . GLY A 1 588 ? 17.336 16.400 -30.429 1.00 98.19 588 GLY A N 1
ATOM 4677 C CA . GLY A 1 588 ? 18.321 16.578 -29.360 1.00 98.19 588 GLY A CA 1
ATOM 4678 C C . GLY A 1 588 ? 19.492 15.590 -29.374 1.00 98.19 588 GLY A C 1
ATOM 4679 O O . GLY A 1 588 ? 20.214 15.488 -28.381 1.00 98.19 588 GLY A O 1
ATOM 4680 N N . ASN A 1 589 ? 19.730 14.893 -30.486 1.00 98.12 589 ASN A N 1
ATOM 4681 C CA . ASN A 1 589 ? 20.910 14.059 -30.712 1.00 98.12 589 ASN A CA 1
ATOM 4682 C C . ASN A 1 589 ? 22.136 14.932 -31.000 1.00 98.12 589 ASN A C 1
ATOM 4684 O O . ASN A 1 589 ? 22.613 15.066 -32.126 1.00 98.12 589 ASN A O 1
ATOM 4688 N N . LYS A 1 590 ? 22.675 15.549 -29.947 1.00 97.38 590 LYS A N 1
ATOM 4689 C CA . LYS A 1 590 ? 23.742 16.561 -30.044 1.00 97.38 590 LYS A CA 1
ATOM 4690 C C . LYS A 1 590 ? 25.046 16.055 -30.663 1.00 97.38 590 LYS A C 1
ATOM 4692 O O . LYS A 1 590 ? 25.856 16.884 -31.067 1.00 97.38 590 LYS A O 1
ATOM 4697 N N . LYS A 1 591 ? 25.265 14.737 -30.728 1.00 97.75 591 LYS A N 1
ATOM 4698 C CA . LYS A 1 591 ? 26.452 14.104 -31.330 1.00 97.75 591 LYS A CA 1
ATOM 4699 C C . LYS A 1 591 ? 26.239 13.626 -32.769 1.00 97.75 591 LYS A C 1
ATOM 4701 O O . LYS A 1 591 ? 27.204 13.167 -33.371 1.00 97.75 591 LYS A O 1
ATOM 4706 N N . LEU A 1 592 ? 25.031 13.753 -33.319 1.00 97.81 592 LEU A N 1
ATOM 4707 C CA . LEU A 1 592 ? 24.698 13.265 -34.655 1.00 97.81 592 LEU A CA 1
ATOM 4708 C C . LEU A 1 592 ? 25.360 14.148 -35.714 1.00 97.81 592 LEU A C 1
ATOM 4710 O O . LEU A 1 592 ? 25.031 15.326 -35.815 1.00 97.81 592 LEU A O 1
ATOM 4714 N N . ILE A 1 593 ? 26.298 13.584 -36.474 1.00 96.38 593 ILE A N 1
ATOM 4715 C CA . ILE A 1 593 ? 27.092 14.281 -37.496 1.00 96.38 593 ILE A CA 1
ATOM 4716 C C . ILE A 1 593 ? 26.464 14.130 -38.882 1.00 96.38 593 ILE A C 1
ATOM 4718 O O . ILE A 1 593 ? 26.460 15.084 -39.664 1.00 96.38 593 ILE A O 1
ATOM 4722 N N . SER A 1 594 ? 25.944 12.941 -39.191 1.00 94.50 594 SER A N 1
ATOM 4723 C CA . SER A 1 594 ? 25.397 12.605 -40.505 1.00 94.50 594 SER A CA 1
ATOM 4724 C C . SER A 1 594 ? 24.159 11.715 -40.414 1.00 94.50 594 SER A C 1
ATOM 4726 O O . SER A 1 594 ? 24.017 10.884 -39.515 1.00 94.50 594 SER A O 1
ATOM 4728 N N . VAL A 1 595 ? 23.269 11.890 -41.389 1.00 97.19 595 VAL A N 1
ATOM 4729 C CA . VAL A 1 595 ? 22.087 11.053 -41.611 1.00 97.19 595 VAL A CA 1
ATOM 4730 C C . VAL A 1 595 ? 22.118 10.599 -43.064 1.00 97.19 595 VAL A C 1
ATOM 4732 O O . VAL A 1 595 ? 22.218 11.430 -43.962 1.00 97.19 595 VAL A O 1
ATOM 4735 N N . THR A 1 596 ? 22.052 9.289 -43.293 1.00 97.00 596 THR A N 1
ATOM 4736 C CA . THR A 1 596 ? 21.908 8.715 -44.638 1.00 97.00 596 THR A CA 1
ATOM 4737 C C . THR A 1 596 ? 20.434 8.443 -44.885 1.00 97.00 596 THR A C 1
ATOM 4739 O O . THR A 1 596 ? 19.842 7.602 -44.208 1.00 97.00 596 THR A O 1
ATOM 4742 N N . PHE A 1 597 ? 19.840 9.177 -45.822 1.00 97.12 597 PHE A N 1
ATOM 4743 C CA . PHE A 1 597 ? 18.432 9.038 -46.178 1.00 97.12 597 PHE A CA 1
ATOM 4744 C C . PHE A 1 597 ? 18.185 7.851 -47.115 1.00 97.12 597 PHE A C 1
ATOM 4746 O O . PHE A 1 597 ? 19.074 7.452 -47.863 1.00 97.12 597 PHE A O 1
ATOM 4753 N N . ASN A 1 598 ? 16.971 7.299 -47.074 1.00 97.50 598 ASN A N 1
ATOM 4754 C CA . ASN A 1 598 ? 16.506 6.260 -47.990 1.00 97.50 598 ASN A CA 1
ATOM 4755 C C . ASN A 1 598 ? 15.598 6.845 -49.086 1.00 97.50 598 ASN A C 1
ATOM 4757 O O . ASN A 1 598 ? 14.972 7.888 -48.904 1.00 97.50 598 ASN A O 1
ATOM 4761 N N . ASP A 1 599 ? 15.438 6.109 -50.185 1.00 96.88 599 ASP A N 1
ATOM 4762 C CA . ASP A 1 599 ? 14.680 6.549 -51.368 1.00 96.88 599 ASP A CA 1
ATOM 4763 C C . ASP A 1 599 ? 13.147 6.421 -51.234 1.00 96.88 599 ASP A C 1
ATOM 4765 O O . ASP A 1 599 ? 12.425 6.540 -52.225 1.00 96.88 599 ASP A O 1
ATOM 4769 N N . LYS A 1 600 ? 12.623 6.135 -50.031 1.00 98.25 600 LYS A N 1
ATOM 4770 C CA . LYS A 1 600 ? 11.175 6.032 -49.753 1.00 98.25 600 LYS A CA 1
ATOM 4771 C C . LYS A 1 600 ? 10.667 7.030 -48.715 1.00 98.25 600 LYS A C 1
ATOM 4773 O O . LYS A 1 600 ? 9.456 7.093 -48.498 1.00 98.25 600 LYS A O 1
ATOM 4778 N N . LEU A 1 601 ? 11.543 7.820 -48.090 1.00 98.56 601 LEU A N 1
ATOM 4779 C CA . LEU A 1 601 ? 11.130 8.788 -47.076 1.00 98.56 601 LEU A CA 1
ATOM 4780 C C . LEU A 1 601 ? 10.242 9.860 -47.708 1.00 98.56 601 LEU A C 1
ATOM 4782 O O . LEU A 1 601 ? 10.690 10.552 -48.618 1.00 98.56 601 LEU A O 1
ATOM 4786 N N . LYS A 1 602 ? 9.014 10.021 -47.200 1.00 98.31 602 LYS A N 1
ATOM 4787 C CA . LYS A 1 602 ? 8.025 10.995 -47.694 1.00 98.31 602 LYS A CA 1
ATOM 4788 C C . LYS A 1 602 ? 7.858 12.187 -46.765 1.00 98.31 602 LYS A C 1
ATOM 4790 O O . LYS A 1 602 ? 7.603 13.298 -47.229 1.00 98.31 602 LYS A O 1
ATOM 4795 N N . THR A 1 603 ? 7.941 11.974 -45.451 1.00 98.25 603 THR A N 1
ATOM 4796 C CA . THR A 1 603 ? 7.581 13.004 -44.464 1.00 98.25 603 THR A CA 1
ATOM 4797 C C . THR A 1 603 ? 8.532 13.040 -43.273 1.00 98.25 603 THR A C 1
ATOM 4799 O O . THR A 1 603 ? 8.793 12.020 -42.635 1.00 98.25 603 THR A O 1
ATOM 4802 N N . ILE A 1 604 ? 8.987 14.251 -42.945 1.00 98.62 604 ILE A N 1
ATOM 4803 C CA . ILE A 1 604 ? 9.718 14.588 -41.719 1.00 98.62 604 ILE A CA 1
ATOM 4804 C C . ILE A 1 604 ? 8.832 15.529 -40.901 1.00 98.62 604 ILE A C 1
ATOM 4806 O O . ILE A 1 604 ? 8.542 16.639 -41.349 1.00 98.62 604 ILE A O 1
ATOM 4810 N N . LYS A 1 605 ? 8.376 15.080 -39.727 1.00 98.69 605 LYS A N 1
ATOM 4811 C CA . LYS A 1 605 ? 7.421 15.826 -38.894 1.00 98.69 605 LYS A CA 1
ATOM 4812 C C . LYS A 1 605 ? 8.077 16.834 -37.947 1.00 98.69 605 LYS A C 1
ATOM 4814 O O . LYS A 1 605 ? 9.302 16.912 -37.827 1.00 98.69 605 LYS A O 1
ATOM 4819 N N . THR A 1 606 ? 7.238 17.587 -37.243 1.00 98.50 606 THR A N 1
ATOM 4820 C CA . THR A 1 606 ? 7.610 18.701 -36.371 1.00 98.50 606 THR A CA 1
ATOM 4821 C C . THR A 1 606 ? 8.752 18.345 -35.415 1.00 98.50 606 THR A C 1
ATOM 4823 O O . THR A 1 606 ? 8.711 17.330 -34.719 1.00 98.50 606 THR A O 1
ATOM 4826 N N . HIS A 1 607 ? 9.787 19.188 -35.353 1.00 98.25 607 HIS A N 1
ATOM 4827 C CA . HIS A 1 607 ? 10.967 18.992 -34.493 1.00 98.25 607 HIS A CA 1
ATOM 4828 C C . HIS A 1 607 ? 11.756 17.680 -34.692 1.00 98.25 607 HIS A C 1
ATOM 4830 O O . HIS A 1 607 ? 12.621 17.388 -33.866 1.00 98.25 607 HIS A O 1
ATOM 4836 N N . SER A 1 608 ? 11.515 16.894 -35.751 1.00 98.31 608 SER A N 1
ATOM 4837 C CA . SER A 1 608 ? 12.113 15.555 -35.913 1.00 98.31 608 SER A CA 1
ATOM 4838 C C . SER A 1 608 ? 13.627 15.513 -35.710 1.00 98.31 608 SER A C 1
ATOM 4840 O O . SER A 1 608 ? 14.110 14.609 -35.049 1.00 98.31 608 SER A O 1
ATOM 4842 N N . PHE A 1 609 ? 14.371 16.491 -36.217 1.00 98.44 609 PHE A N 1
ATOM 4843 C CA . PHE A 1 609 ? 15.823 16.625 -36.066 1.00 98.44 609 PHE A CA 1
ATOM 4844 C C . PHE A 1 609 ? 16.219 17.920 -35.338 1.00 98.44 609 PHE A C 1
ATOM 4846 O O . PHE A 1 609 ? 17.356 18.379 -35.443 1.00 98.44 609 PHE A O 1
ATOM 4853 N N . GLY A 1 610 ? 15.296 18.538 -34.597 1.00 97.38 610 GLY A N 1
ATOM 4854 C CA . GLY A 1 610 ? 15.579 19.775 -33.876 1.00 97.38 610 GLY A CA 1
ATOM 4855 C C . GLY A 1 610 ? 16.690 19.586 -32.835 1.00 97.38 610 GLY A C 1
ATOM 4856 O O . GLY A 1 610 ? 16.788 18.542 -32.198 1.00 97.38 610 GLY A O 1
ATOM 4857 N N . SER A 1 611 ? 17.509 20.616 -32.621 1.00 97.06 611 SER A N 1
ATOM 4858 C CA . SER A 1 611 ? 18.626 20.634 -31.660 1.00 97.06 611 SER A CA 1
ATOM 4859 C C . SER A 1 611 ? 19.727 19.588 -31.909 1.00 97.06 611 SER A C 1
ATOM 4861 O O . SER A 1 611 ? 20.474 19.246 -30.987 1.00 97.06 611 SER A O 1
ATOM 4863 N N . ASN A 1 612 ? 19.877 19.109 -33.147 1.00 97.62 612 ASN A N 1
ATOM 4864 C CA . ASN A 1 612 ? 20.993 18.254 -33.558 1.00 97.62 612 ASN A CA 1
ATOM 4865 C C . ASN A 1 612 ? 22.222 19.101 -33.895 1.00 97.62 612 ASN A C 1
ATOM 4867 O O . ASN A 1 612 ? 22.562 19.343 -35.049 1.00 97.62 612 ASN A O 1
ATOM 4871 N N . THR A 1 613 ? 22.894 19.586 -32.854 1.00 96.75 613 THR A N 1
ATOM 4872 C CA . THR A 1 613 ? 23.928 20.625 -32.968 1.00 96.75 613 THR A CA 1
ATOM 4873 C C . THR A 1 613 ? 25.189 20.214 -33.730 1.00 96.75 613 THR A C 1
ATOM 4875 O O . THR A 1 613 ? 25.950 21.098 -34.097 1.00 96.75 613 THR A O 1
ATOM 4878 N N . SER A 1 614 ? 25.444 18.920 -33.950 1.00 97.12 614 SER A N 1
ATOM 4879 C CA . SER A 1 614 ? 26.632 18.432 -34.682 1.00 97.12 614 SER A CA 1
ATOM 4880 C C . SER A 1 614 ? 26.369 18.096 -36.151 1.00 97.12 614 SER A C 1
ATOM 4882 O O . SER A 1 614 ? 27.316 17.765 -36.864 1.00 97.12 614 SER A O 1
ATOM 4884 N N . LEU A 1 615 ? 25.116 18.173 -36.599 1.00 96.69 615 LEU A N 1
ATOM 4885 C CA . LEU A 1 615 ? 24.706 17.749 -37.932 1.00 96.69 615 LEU A CA 1
ATOM 4886 C C . LEU A 1 615 ? 25.231 18.735 -38.976 1.00 96.69 615 LEU A C 1
ATOM 4888 O O . LEU A 1 615 ? 24.975 19.929 -38.847 1.00 96.69 615 LEU A O 1
ATOM 4892 N N . LYS A 1 616 ? 25.957 18.243 -39.988 1.00 95.19 616 LYS A N 1
ATOM 4893 C CA . LYS A 1 616 ? 26.659 19.104 -40.963 1.00 95.19 616 LYS A CA 1
ATOM 4894 C C . LYS A 1 616 ? 26.035 19.154 -42.348 1.00 95.19 616 LYS A C 1
ATOM 4896 O O . LYS A 1 616 ? 26.023 20.207 -42.980 1.00 95.19 616 LYS A O 1
ATOM 4901 N N . ILE A 1 617 ? 25.575 18.009 -42.838 1.00 94.56 617 ILE A N 1
ATOM 4902 C CA . ILE A 1 617 ? 25.140 17.831 -44.224 1.00 94.56 617 ILE A CA 1
ATOM 4903 C C . ILE A 1 617 ? 23.782 17.139 -44.216 1.00 94.56 617 ILE A C 1
ATOM 4905 O O . ILE A 1 617 ? 23.603 16.123 -43.541 1.00 94.56 617 ILE A O 1
ATOM 4909 N N . LEU A 1 618 ? 22.851 17.684 -44.992 1.00 95.81 618 LEU A N 1
ATOM 4910 C CA . LEU A 1 618 ? 21.561 17.083 -45.303 1.00 95.81 618 LEU A CA 1
ATOM 4911 C C . LEU A 1 618 ? 21.394 17.012 -46.820 1.00 95.81 618 LEU A C 1
ATOM 4913 O O . LEU A 1 618 ? 21.194 18.030 -47.475 1.00 95.81 618 LEU A O 1
ATOM 4917 N N . ASP A 1 619 ? 21.458 15.809 -47.376 1.00 95.19 619 ASP A N 1
ATOM 4918 C CA . ASP A 1 619 ? 21.118 15.553 -48.776 1.00 95.19 619 ASP A CA 1
ATOM 4919 C C . ASP A 1 619 ? 19.791 14.794 -48.819 1.00 95.19 619 ASP A C 1
ATOM 4921 O O . ASP A 1 619 ? 19.749 13.590 -48.564 1.00 95.19 619 ASP A O 1
ATOM 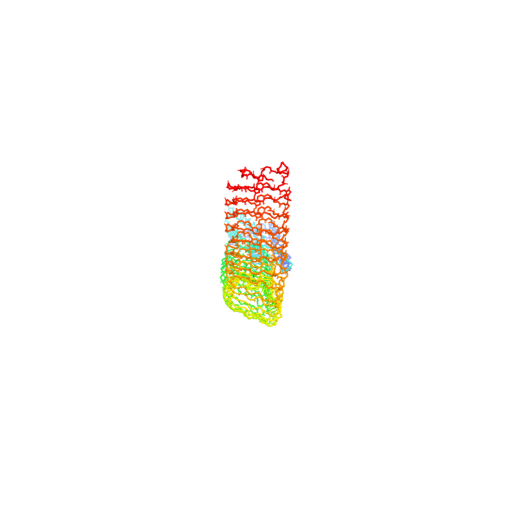4925 N N . PHE A 1 620 ? 18.686 15.514 -49.025 1.00 96.25 620 PHE A N 1
ATOM 4926 C CA . PHE A 1 620 ? 17.361 14.899 -48.985 1.00 96.25 620 PHE A CA 1
ATOM 4927 C C . PHE A 1 620 ? 17.106 14.023 -50.223 1.00 96.25 620 PHE A C 1
ATOM 4929 O O . PHE A 1 620 ? 17.537 14.372 -51.322 1.00 96.25 620 PHE A O 1
ATOM 4936 N N . PRO A 1 621 ? 16.369 12.908 -50.085 1.00 96.06 621 PRO A N 1
ATOM 4937 C CA . PRO A 1 621 ? 16.085 12.012 -51.199 1.00 96.06 621 PRO A CA 1
ATOM 4938 C C . PRO A 1 621 ? 15.032 12.612 -52.140 1.00 96.06 621 PRO A C 1
ATOM 4940 O O . PRO A 1 621 ? 14.219 13.450 -51.741 1.00 96.06 621 PRO A O 1
ATOM 4943 N N . LEU A 1 622 ? 14.989 12.125 -53.386 1.00 94.75 622 LEU A N 1
ATOM 4944 C CA . LEU A 1 622 ? 13.965 12.518 -54.367 1.00 94.75 622 LEU A CA 1
ATOM 4945 C C . LEU A 1 622 ? 12.540 12.177 -53.912 1.00 94.75 622 LEU A C 1
ATOM 4947 O O . LEU A 1 622 ? 11.591 12.774 -54.405 1.00 94.75 622 LEU A O 1
ATOM 4951 N N . SER A 1 623 ? 12.368 11.223 -53.001 1.00 96.88 623 SER A N 1
ATOM 4952 C CA . SER A 1 623 ? 11.057 10.809 -52.497 1.00 96.88 623 SER A CA 1
ATOM 4953 C C . SER A 1 623 ? 10.439 11.769 -51.481 1.00 96.88 623 SER A C 1
ATOM 4955 O O . SER A 1 623 ? 9.262 11.617 -51.158 1.00 96.88 623 SER A O 1
ATOM 4957 N N . LEU A 1 624 ? 11.214 12.707 -50.925 1.00 97.44 624 LEU A N 1
ATOM 4958 C CA . LEU A 1 624 ? 10.753 13.549 -49.827 1.00 97.44 624 LEU A CA 1
ATOM 4959 C C . LEU A 1 624 ? 9.714 14.561 -50.321 1.00 97.44 624 LEU A C 1
ATOM 4961 O O . LEU A 1 624 ? 9.996 15.358 -51.208 1.00 97.44 624 LEU A O 1
ATOM 4965 N N . GLU A 1 625 ? 8.532 14.562 -49.702 1.00 95.44 625 GLU A N 1
ATOM 4966 C CA . GLU A 1 625 ? 7.419 15.440 -50.086 1.00 95.44 625 GLU A CA 1
ATOM 4967 C C . GLU A 1 625 ? 7.176 16.567 -49.076 1.00 95.44 625 GLU A C 1
ATOM 4969 O O . GLU A 1 625 ? 6.724 17.648 -49.454 1.00 95.44 625 GLU A O 1
ATOM 4974 N N . LYS A 1 626 ? 7.430 16.329 -47.783 1.00 95.81 626 LYS A N 1
ATOM 4975 C CA . LYS A 1 626 ? 7.006 17.238 -46.708 1.00 95.81 626 LYS A CA 1
ATOM 4976 C C . LYS A 1 626 ? 8.030 17.330 -45.579 1.00 95.81 626 LYS A C 1
ATOM 4978 O O . LYS A 1 626 ? 8.418 16.310 -45.005 1.00 95.81 626 LYS A O 1
ATOM 4983 N N . ILE A 1 627 ? 8.408 18.560 -45.231 1.00 96.56 627 ILE A N 1
ATOM 4984 C CA . ILE A 1 627 ? 9.199 18.905 -44.043 1.00 96.56 627 ILE A CA 1
ATOM 4985 C C . ILE A 1 627 ? 8.332 19.813 -43.169 1.00 96.56 627 ILE A C 1
ATOM 4987 O O . ILE A 1 627 ? 7.943 20.888 -43.613 1.00 96.56 627 ILE A O 1
ATOM 4991 N N . ASP A 1 628 ? 8.023 19.407 -41.941 1.00 96.94 628 ASP A N 1
ATOM 4992 C CA . ASP A 1 628 ? 7.145 20.168 -41.043 1.00 96.94 628 ASP A CA 1
ATOM 4993 C C . ASP A 1 628 ? 7.904 21.210 -40.204 1.00 96.94 628 ASP A C 1
ATOM 4995 O O . ASP A 1 628 ? 9.134 21.337 -40.257 1.00 96.94 628 ASP A O 1
ATOM 4999 N N . ASP A 1 629 ? 7.146 21.968 -39.415 1.00 96.25 629 ASP A N 1
ATOM 5000 C CA . ASP A 1 629 ? 7.627 23.089 -38.617 1.00 96.25 629 ASP A CA 1
ATOM 5001 C C . ASP A 1 629 ? 8.794 22.690 -37.697 1.00 96.25 629 ASP A C 1
ATOM 5003 O O . ASP A 1 629 ? 8.809 21.634 -37.060 1.00 96.25 629 ASP A O 1
ATOM 5007 N N . TYR A 1 630 ? 9.802 23.555 -37.600 1.00 96.31 630 TYR A N 1
ATOM 5008 C CA . TYR A 1 630 ? 10.980 23.370 -36.740 1.00 96.31 630 TYR A CA 1
ATOM 5009 C C . TYR A 1 630 ? 11.773 22.062 -36.913 1.00 96.31 630 TYR A C 1
ATOM 5011 O O . TYR A 1 630 ? 12.582 21.735 -36.037 1.00 96.31 630 TYR A O 1
ATOM 5019 N N . SER A 1 631 ? 11.563 21.308 -37.998 1.00 97.00 631 SER A N 1
ATOM 5020 C CA . SER A 1 631 ? 12.151 19.974 -38.188 1.00 97.00 631 SER A CA 1
ATOM 5021 C C . SER A 1 631 ? 13.668 19.931 -37.992 1.00 97.00 631 SER A C 1
ATOM 5023 O O . SER A 1 631 ? 14.161 18.950 -37.456 1.00 97.00 631 SER A O 1
ATOM 5025 N N . PHE A 1 632 ? 14.393 20.997 -38.336 1.00 96.69 632 PHE A N 1
ATOM 5026 C CA . PHE A 1 632 ? 15.847 21.143 -38.196 1.00 96.69 632 PHE A CA 1
ATOM 5027 C C . PHE A 1 632 ? 16.234 22.413 -37.411 1.00 96.69 632 PHE A C 1
ATOM 5029 O O . PHE A 1 632 ? 17.327 22.960 -37.579 1.00 96.69 632 PHE A O 1
ATOM 5036 N N . ASN A 1 633 ? 15.347 22.912 -36.542 1.00 94.94 633 ASN A N 1
ATOM 5037 C CA . ASN A 1 633 ? 15.620 24.107 -35.740 1.00 94.94 633 ASN A CA 1
ATOM 5038 C C . ASN A 1 633 ? 16.777 23.857 -34.756 1.00 94.94 633 ASN A C 1
ATOM 5040 O O . ASN A 1 633 ? 16.724 22.904 -33.978 1.00 94.94 633 ASN A O 1
ATOM 5044 N N . GLY A 1 634 ? 17.784 24.733 -34.742 1.00 93.69 634 GLY A N 1
ATOM 5045 C CA . GLY A 1 634 ? 18.911 24.675 -33.804 1.00 93.69 634 GLY A CA 1
ATOM 5046 C C . GLY A 1 634 ? 19.978 23.631 -34.149 1.00 93.69 634 GLY A C 1
ATOM 5047 O O . GLY A 1 634 ? 20.702 23.173 -33.261 1.00 93.69 634 GLY A O 1
ATOM 5048 N N . CYS A 1 635 ? 20.082 23.231 -35.418 1.00 94.88 635 CYS A N 1
ATOM 5049 C CA . CYS A 1 635 ? 21.186 22.419 -35.935 1.00 94.88 635 CYS A CA 1
ATOM 5050 C C . CYS A 1 635 ? 22.403 23.311 -36.244 1.00 94.88 635 CYS A C 1
ATOM 5052 O O . CYS A 1 635 ? 22.838 23.422 -37.382 1.00 94.88 635 CYS A O 1
ATOM 5054 N N . ASN A 1 636 ? 22.946 23.982 -35.225 1.00 92.12 636 ASN A N 1
ATOM 5055 C CA . ASN A 1 636 ? 23.838 25.141 -35.387 1.00 92.12 636 ASN A CA 1
ATOM 5056 C C . ASN A 1 636 ? 25.088 24.936 -36.281 1.00 92.12 636 ASN A C 1
ATOM 5058 O O . ASN A 1 636 ? 25.643 25.928 -36.751 1.00 92.12 636 ASN A O 1
ATOM 5062 N N . ASN A 1 637 ? 25.535 23.692 -36.501 1.00 94.00 637 ASN A N 1
ATOM 5063 C CA . ASN A 1 637 ? 26.683 23.347 -37.354 1.00 94.00 637 ASN A CA 1
ATOM 5064 C C . ASN A 1 637 ? 26.291 22.860 -38.761 1.00 94.00 637 ASN A C 1
ATOM 5066 O O . ASN A 1 637 ? 27.128 22.298 -39.463 1.00 94.00 637 ASN A O 1
ATOM 5070 N N . LEU A 1 638 ? 25.035 23.042 -39.168 1.00 93.31 638 LEU A N 1
ATOM 5071 C CA . LEU A 1 638 ? 24.554 22.657 -40.487 1.00 93.31 638 LEU A CA 1
ATOM 5072 C C . LEU A 1 638 ? 25.173 23.580 -41.547 1.00 93.31 638 LEU A C 1
ATOM 5074 O O . LEU A 1 638 ? 24.966 24.791 -41.520 1.00 93.31 638 LEU A O 1
ATOM 5078 N N . GLU A 1 639 ? 25.954 23.000 -42.455 1.00 93.25 639 GLU A N 1
ATOM 5079 C CA . GLU A 1 639 ? 26.726 23.698 -43.492 1.00 93.25 639 GLU A CA 1
ATOM 5080 C C . GLU A 1 639 ? 26.035 23.582 -44.862 1.00 93.25 639 GLU A C 1
ATOM 5082 O O . GLU A 1 639 ? 25.972 24.550 -45.619 1.00 93.25 639 GLU A O 1
ATOM 5087 N N . TYR A 1 640 ? 25.471 22.410 -45.174 1.00 92.62 640 TYR A N 1
ATOM 5088 C CA . TYR A 1 640 ? 24.910 22.097 -46.490 1.00 92.62 640 TYR A CA 1
ATOM 5089 C C . TYR A 1 640 ? 23.538 21.428 -46.388 1.00 92.62 640 TYR A C 1
ATOM 5091 O O . TYR A 1 640 ? 23.388 20.419 -45.695 1.00 92.62 640 TYR A O 1
ATOM 5099 N N . VAL A 1 641 ? 22.560 21.944 -47.138 1.00 93.81 641 VAL A N 1
ATOM 5100 C CA . VAL A 1 641 ? 21.243 21.318 -47.319 1.00 93.81 641 VAL A CA 1
ATOM 5101 C C . VAL A 1 641 ? 20.881 21.262 -48.800 1.00 93.81 641 VAL A C 1
ATOM 5103 O O . VAL A 1 641 ? 20.832 22.300 -49.453 1.00 93.81 641 VAL A O 1
ATOM 5106 N N . SER A 1 642 ? 20.573 20.075 -49.325 1.00 93.38 642 SER A N 1
ATOM 5107 C CA . SER A 1 642 ? 20.019 19.893 -50.672 1.00 93.38 642 SER A CA 1
ATOM 5108 C C . SER A 1 642 ? 18.545 19.512 -50.598 1.00 93.38 642 SER A C 1
ATOM 5110 O O . SER A 1 642 ? 18.201 18.447 -50.090 1.00 93.38 642 SER A O 1
ATOM 5112 N N . ILE A 1 643 ? 17.679 20.381 -51.124 1.00 91.94 643 ILE A N 1
ATOM 5113 C CA . ILE A 1 643 ? 16.235 20.173 -51.250 1.00 91.94 643 ILE A CA 1
ATOM 5114 C C . ILE A 1 643 ? 15.914 19.845 -52.714 1.00 91.94 643 ILE A C 1
ATOM 5116 O O . ILE A 1 643 ? 16.292 20.578 -53.636 1.00 91.94 643 ILE A O 1
ATOM 5120 N N . LYS A 1 644 ? 15.223 18.723 -52.933 1.00 91.44 644 LYS A N 1
ATOM 5121 C CA . LYS A 1 644 ? 14.868 18.234 -54.272 1.00 91.44 644 LYS A CA 1
ATOM 5122 C C . LYS A 1 644 ? 13.522 18.789 -54.757 1.00 91.44 644 LYS A C 1
ATOM 5124 O O . LYS A 1 644 ? 12.713 19.256 -53.956 1.00 91.44 644 LYS A O 1
ATOM 5129 N N . GLU A 1 645 ? 13.281 18.699 -56.063 1.00 87.50 645 GLU A N 1
ATOM 5130 C CA . GLU A 1 645 ? 12.086 19.220 -56.754 1.00 87.50 645 GLU A CA 1
ATOM 5131 C C . GLU A 1 645 ? 10.744 18.672 -56.224 1.00 87.50 645 GLU A C 1
ATOM 5133 O O . GLU A 1 645 ? 9.735 19.368 -56.278 1.00 87.50 645 GLU A O 1
ATOM 5138 N N . ASN A 1 646 ? 10.729 17.465 -55.645 1.00 90.44 646 ASN A N 1
ATOM 5139 C CA . ASN A 1 646 ? 9.507 16.813 -55.153 1.00 90.44 646 ASN A CA 1
ATOM 5140 C C . ASN A 1 646 ? 9.039 17.273 -53.763 1.00 90.44 646 ASN A C 1
ATOM 5142 O O . ASN A 1 646 ? 7.935 16.909 -53.346 1.00 90.44 646 ASN A O 1
ATOM 5146 N N . VAL A 1 647 ? 9.835 18.071 -53.043 1.00 92.06 647 VAL A N 1
ATOM 5147 C CA . VAL A 1 647 ? 9.403 18.648 -51.764 1.00 92.06 647 VAL A CA 1
ATOM 5148 C C . VAL A 1 647 ? 8.306 19.670 -52.060 1.00 92.06 647 VAL A C 1
ATOM 5150 O O . VAL A 1 647 ? 8.533 20.635 -52.778 1.00 92.06 647 VAL A O 1
ATOM 5153 N N . LYS A 1 648 ? 7.102 19.454 -51.526 1.00 89.19 648 LYS A N 1
ATOM 5154 C CA . LYS A 1 648 ? 5.906 20.284 -51.760 1.00 89.19 648 LYS A CA 1
ATOM 5155 C C . LYS A 1 648 ? 5.708 21.345 -50.683 1.00 89.19 648 LYS A C 1
ATOM 5157 O O . LYS A 1 648 ? 5.060 22.356 -50.928 1.00 89.19 648 LYS A O 1
ATOM 5162 N N . MET A 1 649 ? 6.209 21.090 -49.476 1.00 90.25 649 MET A N 1
ATOM 5163 C CA . MET A 1 649 ? 5.997 21.954 -48.320 1.00 90.25 649 MET A CA 1
ATOM 5164 C C . MET A 1 649 ? 7.200 21.916 -47.381 1.00 90.25 649 MET A C 1
ATOM 5166 O O . MET A 1 649 ? 7.663 20.837 -46.998 1.00 90.25 649 MET A O 1
ATOM 5170 N N . VAL A 1 650 ? 7.633 23.104 -46.958 1.00 92.25 650 VAL A N 1
ATOM 5171 C CA . VAL A 1 650 ? 8.570 23.298 -45.849 1.00 92.25 650 VAL A CA 1
ATOM 5172 C C . VAL A 1 650 ? 7.900 24.177 -44.793 1.00 92.25 650 VAL A C 1
ATOM 5174 O O . VAL A 1 650 ? 7.467 25.293 -45.080 1.00 92.25 650 VAL A O 1
ATOM 5177 N N . GLY A 1 651 ? 7.767 23.635 -43.585 1.00 92.69 651 GLY A N 1
ATOM 5178 C CA . GLY A 1 651 ? 7.046 24.237 -42.471 1.00 92.69 651 GLY A CA 1
ATOM 5179 C C . GLY A 1 651 ? 7.756 25.428 -41.831 1.00 92.69 651 GLY A C 1
ATOM 5180 O O . GLY A 1 651 ? 8.948 25.673 -42.032 1.00 92.69 651 GLY A O 1
ATOM 5181 N N . TYR A 1 652 ? 7.018 26.166 -41.009 1.00 93.00 652 TYR A N 1
ATOM 5182 C CA . TYR A 1 652 ? 7.491 27.357 -40.311 1.00 93.00 652 TYR A CA 1
ATOM 5183 C C . TYR A 1 652 ? 8.737 27.064 -39.477 1.00 93.00 652 TYR A C 1
ATOM 5185 O O . TYR A 1 652 ? 8.811 26.085 -38.731 1.00 93.00 652 TYR A O 1
ATOM 5193 N N . TRP A 1 653 ? 9.738 27.938 -39.598 1.00 93.56 653 TRP A N 1
ATOM 5194 C CA . TRP A 1 653 ? 10.983 27.881 -38.837 1.00 93.56 653 TRP A CA 1
ATOM 5195 C C . TRP A 1 653 ? 11.717 26.528 -38.920 1.00 93.56 653 TRP A C 1
ATOM 5197 O O . TRP A 1 653 ? 12.518 26.217 -38.034 1.00 93.56 653 TRP A O 1
ATOM 5207 N N . ALA A 1 654 ? 11.482 25.741 -39.983 1.00 94.00 654 ALA A N 1
ATOM 5208 C CA . ALA A 1 654 ? 12.087 24.427 -40.196 1.00 94.00 654 ALA A CA 1
ATOM 5209 C C . ALA A 1 654 ? 13.611 24.455 -40.044 1.00 94.00 654 ALA A C 1
ATOM 5211 O O . ALA A 1 654 ? 14.158 23.577 -39.386 1.00 94.00 654 ALA A O 1
ATOM 5212 N N . PHE A 1 655 ? 14.276 25.493 -40.556 1.00 92.75 655 PHE A N 1
ATOM 5213 C CA . PHE A 1 655 ? 15.726 25.674 -40.452 1.00 92.75 655 PHE A CA 1
ATOM 5214 C C . PHE A 1 655 ? 16.114 26.891 -39.605 1.00 92.75 655 PHE A C 1
ATOM 5216 O O . PHE A 1 655 ? 17.157 27.511 -39.822 1.00 92.75 655 PHE A O 1
ATOM 5223 N N . ARG A 1 656 ? 15.293 27.255 -38.618 1.00 90.31 656 ARG A N 1
ATOM 5224 C CA . ARG A 1 656 ? 15.618 28.348 -37.697 1.00 90.31 656 ARG A CA 1
ATOM 5225 C C . ARG A 1 656 ? 16.904 28.050 -36.907 1.00 90.31 656 ARG A C 1
ATOM 5227 O O . ARG A 1 656 ? 17.193 26.907 -36.571 1.00 90.31 656 ARG A O 1
ATOM 5234 N N . SER A 1 657 ? 17.653 29.105 -36.586 1.00 89.31 657 SER A N 1
ATOM 5235 C CA . SER A 1 657 ? 18.889 29.061 -35.789 1.00 89.31 657 SER A CA 1
ATOM 5236 C C . SER A 1 657 ? 20.045 28.270 -36.426 1.00 89.31 657 SER A C 1
ATOM 5238 O O . SER A 1 657 ? 20.830 27.659 -35.713 1.00 89.31 657 SER A O 1
ATOM 5240 N N . ASN A 1 658 ? 20.181 28.319 -37.757 1.00 88.25 658 ASN A N 1
ATOM 5241 C CA . ASN A 1 658 ? 21.283 27.702 -38.509 1.00 88.25 658 ASN A CA 1
ATOM 5242 C C . ASN A 1 658 ? 22.068 28.785 -39.292 1.00 88.25 658 ASN A C 1
ATOM 5244 O O . ASN A 1 658 ? 21.775 29.012 -40.464 1.00 88.25 658 ASN A O 1
ATOM 5248 N N . PRO A 1 659 ? 23.012 29.516 -38.663 1.00 82.06 659 PRO A N 1
ATOM 5249 C CA . PRO A 1 659 ? 23.570 30.755 -39.229 1.00 82.06 659 PRO A CA 1
ATOM 5250 C C . PRO A 1 659 ? 24.546 30.562 -40.403 1.00 82.06 659 PRO A C 1
ATOM 5252 O O . PRO A 1 659 ? 24.737 31.494 -41.174 1.00 82.06 659 PRO A O 1
ATOM 5255 N N . ASN A 1 660 ? 25.162 29.383 -40.539 1.00 83.75 660 ASN A N 1
ATOM 5256 C CA . ASN A 1 660 ? 26.246 29.125 -41.502 1.00 83.75 660 ASN A CA 1
ATOM 5257 C C . ASN A 1 660 ? 25.836 28.203 -42.665 1.00 83.75 660 ASN A C 1
ATOM 5259 O O . ASN A 1 660 ? 26.688 27.723 -43.408 1.00 83.75 660 ASN A O 1
ATOM 5263 N N . MET A 1 661 ? 24.543 27.920 -42.794 1.00 90.75 661 MET A N 1
ATOM 5264 C CA . MET A 1 661 ? 24.019 26.948 -43.746 1.00 90.75 661 MET A CA 1
ATOM 5265 C C . MET A 1 661 ? 23.863 27.552 -45.148 1.00 90.75 661 MET A C 1
ATOM 5267 O O . MET A 1 661 ? 23.434 28.698 -45.290 1.00 90.75 661 MET A O 1
ATOM 5271 N N . ILE A 1 662 ? 24.126 26.755 -46.184 1.00 90.62 662 ILE A N 1
ATOM 5272 C CA . ILE A 1 662 ? 23.744 27.044 -47.572 1.00 90.62 662 ILE A CA 1
ATOM 5273 C C . ILE A 1 662 ? 22.684 26.031 -48.012 1.00 90.62 662 ILE A C 1
ATOM 5275 O O . ILE A 1 662 ? 22.851 24.823 -47.822 1.00 90.62 662 ILE A O 1
ATOM 5279 N N . ILE A 1 663 ? 21.596 26.525 -48.605 1.00 90.69 663 ILE A N 1
ATOM 5280 C CA . ILE A 1 663 ? 20.485 25.706 -49.097 1.00 90.69 663 ILE A CA 1
ATOM 5281 C C . ILE A 1 663 ? 20.512 25.683 -50.622 1.00 90.69 663 ILE A C 1
ATOM 5283 O O . ILE A 1 663 ? 20.396 26.723 -51.266 1.00 90.69 663 ILE A O 1
ATOM 5287 N N . TYR A 1 664 ? 20.613 24.488 -51.190 1.00 90.50 664 TYR A N 1
ATOM 5288 C CA . TYR A 1 664 ? 20.541 24.240 -52.622 1.00 90.50 664 TYR A CA 1
ATOM 5289 C C . TYR A 1 664 ? 19.173 23.682 -52.967 1.00 90.50 664 TYR A C 1
ATOM 5291 O O . TYR A 1 664 ? 18.770 22.650 -52.427 1.00 90.50 664 TYR A O 1
ATOM 5299 N N . ILE A 1 665 ? 18.476 24.348 -53.881 1.00 87.50 665 ILE A N 1
ATOM 5300 C CA . ILE A 1 665 ? 17.168 23.911 -54.360 1.00 87.50 665 ILE A CA 1
ATOM 5301 C C . ILE A 1 665 ? 17.297 23.580 -55.845 1.00 87.50 665 ILE A C 1
ATOM 5303 O O . ILE A 1 665 ? 17.804 24.387 -56.620 1.00 87.50 665 ILE A O 1
ATOM 5307 N N . THR A 1 666 ? 16.869 22.377 -56.224 1.00 84.31 666 THR A N 1
ATOM 5308 C CA . THR A 1 666 ? 16.930 21.888 -57.613 1.00 84.31 666 THR A CA 1
ATOM 5309 C C . THR A 1 666 ? 15.555 21.986 -58.266 1.00 84.31 666 THR A C 1
ATOM 5311 O O . THR A 1 666 ? 14.593 21.484 -57.687 1.00 84.31 666 THR A O 1
ATOM 5314 N N . ASN A 1 667 ? 15.468 22.634 -59.440 1.00 71.06 667 ASN A N 1
ATOM 5315 C CA . ASN A 1 667 ? 14.287 22.646 -60.325 1.00 71.06 667 ASN A CA 1
ATOM 5316 C C . ASN A 1 667 ? 12.939 22.980 -59.651 1.00 71.06 667 ASN A C 1
ATOM 5318 O O . ASN A 1 667 ? 11.883 22.522 -60.087 1.00 71.06 667 ASN A O 1
ATOM 5322 N N . ASN A 1 668 ? 12.941 23.778 -58.583 1.00 62.75 668 ASN A N 1
ATOM 5323 C CA . ASN A 1 668 ? 11.721 24.044 -57.832 1.00 62.75 668 ASN A CA 1
ATOM 5324 C C . ASN A 1 668 ? 11.160 25.433 -58.168 1.00 62.75 668 ASN A C 1
ATOM 5326 O O . ASN A 1 668 ? 11.612 26.443 -57.631 1.00 62.75 668 ASN A O 1
ATOM 5330 N N . SER A 1 669 ? 10.148 25.481 -59.041 1.00 58.31 669 SER A N 1
ATOM 5331 C CA . SER A 1 669 ? 9.415 26.713 -59.375 1.00 58.31 669 SER A CA 1
ATOM 5332 C C . SER A 1 669 ? 8.557 27.256 -58.221 1.00 58.31 669 SER A C 1
ATOM 5334 O O . SER A 1 669 ? 7.961 28.317 -58.368 1.00 58.31 669 SER A O 1
ATOM 5336 N N . TYR A 1 670 ? 8.461 26.538 -57.092 1.00 58.50 670 TYR A N 1
ATOM 5337 C CA . TYR A 1 670 ? 7.462 26.762 -56.037 1.00 58.50 670 TYR A CA 1
ATOM 5338 C C . TYR A 1 670 ? 7.982 27.482 -54.784 1.00 58.50 670 TYR A C 1
ATOM 5340 O O . TYR A 1 670 ? 7.265 27.559 -53.788 1.00 58.50 670 TYR A O 1
ATOM 5348 N N . ILE A 1 671 ? 9.199 28.037 -54.798 1.00 64.25 671 ILE A N 1
ATOM 5349 C CA . ILE A 1 671 ? 9.739 28.754 -53.625 1.00 64.25 671 ILE A CA 1
ATOM 5350 C C . ILE A 1 671 ? 8.850 29.943 -53.222 1.00 64.25 671 ILE A C 1
ATOM 5352 O O . ILE A 1 671 ? 8.749 30.240 -52.032 1.00 64.25 671 ILE A O 1
ATOM 5356 N N . ASP A 1 672 ? 8.174 30.582 -54.180 1.00 62.06 672 ASP A N 1
ATOM 5357 C CA . ASP A 1 672 ? 7.287 31.723 -53.920 1.00 62.06 672 ASP A CA 1
ATOM 5358 C C . ASP A 1 672 ? 6.010 31.348 -53.146 1.00 62.06 672 ASP A C 1
ATOM 5360 O O . ASP A 1 672 ? 5.498 32.175 -52.389 1.00 62.06 672 ASP A O 1
ATOM 5364 N N . ASP A 1 673 ? 5.540 30.102 -53.274 1.00 66.75 673 ASP A N 1
ATOM 5365 C CA . ASP A 1 673 ? 4.353 29.584 -52.578 1.00 66.75 673 ASP A CA 1
ATOM 5366 C C . ASP A 1 673 ? 4.687 29.000 -51.192 1.00 66.75 673 ASP A C 1
ATOM 5368 O O . ASP A 1 673 ? 3.793 28.671 -50.406 1.00 66.75 673 ASP A O 1
ATOM 5372 N N . TRP A 1 674 ? 5.975 28.857 -50.860 1.00 76.50 674 TRP A N 1
ATOM 5373 C CA . TRP A 1 674 ? 6.404 28.378 -49.548 1.00 76.50 674 TRP A CA 1
ATOM 5374 C C . TRP A 1 674 ? 6.403 29.510 -48.521 1.00 76.50 674 TRP A C 1
ATOM 5376 O O . TRP A 1 674 ? 6.729 30.663 -48.803 1.00 76.50 674 TRP A O 1
ATOM 5386 N N . SER A 1 675 ? 6.093 29.175 -47.269 1.00 71.50 675 SER A N 1
ATOM 5387 C CA . SER A 1 675 ? 6.141 30.138 -46.166 1.00 71.50 675 SER A CA 1
ATOM 5388 C C . SER A 1 675 ? 7.550 30.716 -45.993 1.00 71.50 675 SER A C 1
ATOM 5390 O O . SER A 1 675 ? 8.435 30.020 -45.520 1.00 71.50 675 SER A O 1
ATOM 5392 N N . ARG A 1 676 ? 7.786 32.003 -46.278 1.00 72.50 676 ARG A N 1
ATOM 5393 C CA . ARG A 1 676 ? 9.124 32.632 -46.123 1.00 72.50 676 ARG A CA 1
ATOM 5394 C C . ARG A 1 676 ? 9.751 32.464 -44.728 1.00 72.50 676 ARG A C 1
ATOM 5396 O O . ARG A 1 676 ? 10.963 32.568 -44.572 1.00 72.50 676 ARG A O 1
ATOM 5403 N N . GLU A 1 677 ? 8.936 32.156 -43.727 1.00 83.75 677 GLU A N 1
ATOM 5404 C CA . GLU A 1 677 ? 9.350 31.890 -42.353 1.00 83.75 677 GLU A CA 1
ATOM 5405 C C . GLU A 1 677 ? 10.051 30.537 -42.160 1.00 83.75 677 GLU A C 1
ATOM 5407 O O . GLU A 1 677 ? 10.571 30.282 -41.082 1.00 83.75 677 GLU A O 1
ATOM 5412 N N . TRP A 1 678 ? 10.106 29.629 -43.138 1.00 87.06 678 TRP A N 1
ATOM 5413 C CA . TRP A 1 678 ? 10.808 28.349 -42.947 1.00 87.06 678 TRP A CA 1
ATOM 5414 C C . TRP A 1 678 ? 12.339 28.510 -42.794 1.00 87.06 678 TRP A C 1
ATOM 5416 O O . TRP A 1 678 ? 12.986 27.682 -42.141 1.00 87.06 678 TRP A O 1
ATOM 5426 N N . ASN A 1 679 ? 12.901 29.615 -43.304 1.00 81.44 679 ASN A N 1
ATOM 5427 C CA . ASN A 1 679 ? 14.313 30.013 -43.201 1.00 81.44 679 ASN A CA 1
ATOM 5428 C C . ASN A 1 679 ? 14.447 31.494 -42.753 1.00 81.44 679 ASN A C 1
ATOM 5430 O O . ASN A 1 679 ? 14.879 32.352 -43.525 1.00 81.44 679 ASN A O 1
ATOM 5434 N N . PRO A 1 680 ? 14.080 31.831 -41.501 1.00 69.19 680 PRO A N 1
ATOM 5435 C CA . PRO A 1 680 ? 13.865 33.217 -41.062 1.00 69.19 680 PRO A CA 1
ATOM 5436 C C . PRO A 1 680 ? 15.158 34.033 -40.879 1.00 69.19 680 PRO A C 1
ATOM 5438 O O . PRO A 1 680 ? 15.103 35.254 -40.782 1.00 69.19 680 PRO A O 1
ATOM 5441 N N . PHE A 1 681 ? 16.324 33.379 -40.815 1.00 66.19 681 PHE A N 1
ATOM 5442 C CA . PHE A 1 681 ? 17.635 34.041 -40.711 1.00 66.19 681 PHE A CA 1
ATOM 5443 C C . PHE A 1 681 ? 18.361 34.138 -42.063 1.00 66.19 681 PHE A C 1
ATOM 5445 O O . PHE A 1 681 ? 19.539 34.484 -42.100 1.00 66.19 681 PHE A O 1
ATOM 5452 N N . SER A 1 682 ? 17.651 33.844 -43.163 1.00 62.97 682 SER A N 1
ATOM 5453 C CA . SER A 1 682 ? 18.122 33.923 -44.550 1.00 62.97 682 SER A CA 1
ATOM 5454 C C . SER A 1 682 ? 19.499 33.291 -44.758 1.00 62.97 682 SER A C 1
ATOM 5456 O O . SER A 1 682 ? 20.431 33.939 -45.234 1.00 62.97 682 SER A O 1
ATOM 5458 N N . ALA A 1 683 ? 19.610 31.999 -44.424 1.00 70.06 683 ALA A N 1
ATOM 5459 C CA . ALA A 1 683 ? 20.650 31.152 -45.003 1.00 70.06 683 ALA A CA 1
ATOM 5460 C C . ALA A 1 683 ? 20.655 31.340 -46.529 1.00 70.06 683 ALA A C 1
ATOM 5462 O O . ALA A 1 683 ? 19.582 31.463 -47.130 1.00 70.06 683 ALA A O 1
ATOM 5463 N N . GLN A 1 684 ? 21.839 31.389 -47.143 1.00 80.25 684 GLN A N 1
ATOM 5464 C CA . GLN A 1 684 ? 21.965 31.629 -48.578 1.00 80.25 684 GLN A CA 1
ATOM 5465 C C . GLN A 1 684 ? 21.220 30.532 -49.348 1.00 80.25 684 GLN A C 1
ATOM 5467 O O . GLN A 1 684 ? 21.521 29.349 -49.190 1.00 80.25 684 GLN A O 1
ATOM 5472 N N . ILE A 1 685 ? 20.251 30.930 -50.176 1.00 82.69 685 ILE A N 1
ATOM 5473 C CA . ILE A 1 685 ? 19.519 30.024 -51.063 1.00 82.69 685 ILE A CA 1
ATOM 5474 C C . ILE A 1 685 ? 20.146 30.123 -52.453 1.00 82.69 685 ILE A C 1
ATOM 5476 O O . ILE A 1 685 ? 20.175 31.201 -53.045 1.00 82.69 685 ILE A O 1
ATOM 5480 N N . LEU A 1 686 ? 20.644 29.000 -52.961 1.00 82.12 686 LEU A N 1
ATOM 5481 C CA . LEU A 1 686 ? 21.144 28.853 -54.323 1.00 82.12 686 LEU A CA 1
ATOM 5482 C C . LEU A 1 686 ? 20.151 27.999 -55.116 1.00 82.12 686 LEU A C 1
ATOM 5484 O O . LEU A 1 686 ? 19.845 26.869 -54.733 1.00 82.12 686 LEU A O 1
ATOM 5488 N N . GLN A 1 687 ? 19.630 28.563 -56.202 1.00 74.31 687 GLN A N 1
ATOM 5489 C CA . GLN A 1 687 ? 18.739 27.881 -57.139 1.00 74.31 687 GLN A CA 1
ATOM 5490 C C . GLN A 1 687 ? 19.536 27.548 -58.400 1.00 74.31 687 GLN A C 1
ATOM 5492 O O . GLN A 1 687 ? 20.204 28.432 -58.938 1.00 74.31 687 GLN A O 1
ATOM 5497 N N . ASN A 1 688 ? 19.475 26.289 -58.833 1.00 61.09 688 ASN A N 1
ATOM 5498 C CA . ASN A 1 688 ? 19.966 25.841 -60.138 1.00 61.09 688 ASN A CA 1
ATOM 5499 C C . ASN A 1 688 ? 18.797 25.437 -61.025 1.00 61.09 688 ASN A C 1
ATOM 5501 O O . ASN A 1 688 ? 17.878 24.765 -60.491 1.00 61.09 688 ASN A O 1
#

Sequence (688 aa):
MIEENYKKAVNYEYGLDVKKDYREALKYYKLASKENSHARKKVIYSHFSVIEAILLLIVLIMGIIIDLKITFPWVGLFLIGISFTGITLFYMKKYWILTGYANILNTVILFLALVVILPYSVIKPYLNGITWIPVVLLFSAAIFIFLSALVLFFVDRNKTLLVVSIIGFLMLMGSIISFGIKTPDKLFNFKKVDEGIVITGYRSSGKKLKIPNKISGYDVVGIDDNAFSEWQFEEVILNNKLKYLGSYAFKNNRALKKIVIPDGVVLGYGVFSGNHSLEEIVLPSDLKKIPYALCSGCFSLNEVEIPSSVTIIQEEAFMNTGLTKIKLPENLVYLGGDAFSQTKIETLNLPNSLEYLGKLSNMPFLKSFNFPTSLNALPSGFLLGNKEIKELVIPFHIKYIGSYAFSKTNLETVVLHDEIFYEEGLFFQAEHLKQFTFPRSMDYIPKEMFSFSGIEEVCIPKFINSVGINAFAYAKSLKTLTLEEGVKLLESGAFMYTESLTSVEIPESVIMMGSDLFKGAAKLESIKIPSHTTKIPDRFLEDAYLLREINLVDNIKVIGKAGLKNTSLTSVILPKELETIEDYGFFGNKKLISVTFNDKLKTIKTHSFGSNTSLKILDFPLSLEKIDDYSFNGCNNLEYVSIKENVKMVGYWAFRSNPNMIIYITNNSYIDDWSREWNPFSAQILQN

Foldseek 3Di:
DLVVLQVVLVCLQVVPVHPNDNVSSLVSLVVNCPPDPVSVLVNVVPDDDVVVVVVLVVLLVVLVVCLVPDPQNVVSLVSNVVVLVVVCVVCCVVPVPHPDDVCVVNVVVVCCSLQPVLVCSLVVVVVLAAQDPSLVVQLVVLVCQQVVLVVVCVVPVDPVSVVSNVSSVVSNVVSVVSNPDDGPQNFFDWDADPQWIETQAGDDLDLEAEDDQHHNNTGHAEYEACRQALHQHLYYHYDQNHQEYYACSNHQNCNHAEDEDEANYHYYALVHENNQNHQYYHDHLQDQEQHHLVHQNNANHAADADHLNHQYYEASSQANYAHQDYDDHQNHAYDYARVPANYNHQEDEDHLNHQYDHAPERNANHQYYDDRLNYQEAEACNHHQHENHAEEEDDPSHQEYEHLNQENYCHCYYHDEARHDYAYQPHQLNQNPQEYDDYLNQQAQYHNPQDNYNHQEYEADLSNQEQYHLSHANNCNHAYYHYDNNHAYYEANSQAQVCNHAEEEDDLNHPYHYANRHQNVCNHAAYHDHLQDQEQYASQHHNVANHADYDDHQNHQEQHALSQANYCHQEEEDHQNHAEYEHCSHAQNCNHAYYHDHQRHAEQEHRVHAQNCNHAEAEDHQNYAYAEALSHANVQNHAEHEDEQNHNAQYACVHHNHQRYEYEYEPHPCPVVYDPRVYVNCHHYDYD